Protein AF-0000000077126426 (afdb_homodimer)

Structure (mmCIF, N/CA/C/O backbone):
data_AF-0000000077126426-model_v1
#
loop_
_entity.id
_entity.type
_entity.pdbx_description
1 polymer 'TrkA domain protein'
#
loop_
_atom_site.group_PDB
_atom_site.id
_atom_site.type_symbol
_atom_site.label_atom_id
_atom_site.label_alt_id
_atom_site.label_comp_id
_atom_site.label_asym_id
_atom_site.label_entity_id
_atom_site.label_seq_id
_atom_site.pdbx_PDB_ins_code
_atom_site.Cartn_x
_atom_site.Cartn_y
_atom_site.Cartn_z
_atom_site.occupancy
_atom_site.B_iso_or_equiv
_atom_site.auth_seq_id
_atom_site.auth_comp_id
_atom_site.auth_asym_id
_atom_site.auth_atom_id
_atom_site.pdbx_PDB_model_num
ATOM 1 N N . MET A 1 1 ? 2.326 -25.578 0.998 1 84.5 1 MET A N 1
ATOM 2 C CA . MET A 1 1 ? 2.584 -24.641 -0.087 1 84.5 1 MET A CA 1
ATOM 3 C C . MET A 1 1 ? 3.943 -23.969 0.085 1 84.5 1 MET A C 1
ATOM 5 O O . MET A 1 1 ? 4.348 -23.641 1.206 1 84.5 1 MET A O 1
ATOM 9 N N . SER A 1 2 ? 4.797 -24.016 -1.06 1 94.88 2 SER A N 1
ATOM 10 C CA . SER A 1 2 ? 6.16 -23.5 -0.952 1 94.88 2 SER A CA 1
ATOM 11 C C . SER A 1 2 ? 6.367 -22.297 -1.854 1 94.88 2 SER A C 1
ATOM 13 O O . SER A 1 2 ? 5.816 -22.234 -2.955 1 94.88 2 SER A O 1
ATOM 15 N N . PHE A 1 3 ? 7.125 -21.344 -1.34 1 98.69 3 PHE A N 1
ATOM 16 C CA . PHE A 1 3 ? 7.461 -20.109 -2.053 1 98.69 3 PHE A CA 1
ATOM 17 C C . PHE A 1 3 ? 8.969 -19.984 -2.225 1 98.69 3 PHE A C 1
ATOM 19 O O . PHE A 1 3 ? 9.734 -20.359 -1.333 1 98.69 3 PHE A O 1
ATOM 26 N N . VAL A 1 4 ? 9.328 -19.469 -3.367 1 98.94 4 VAL A N 1
ATOM 27 C CA . VAL A 1 4 ? 10.727 -19.109 -3.576 1 98.94 4 VAL A CA 1
ATOM 28 C C . VAL A 1 4 ? 10.875 -17.594 -3.588 1 98.94 4 VAL A C 1
ATOM 30 O O . VAL A 1 4 ? 10.164 -16.906 -4.328 1 98.94 4 VAL A O 1
ATOM 33 N N . VAL A 1 5 ? 11.727 -17.094 -2.766 1 98.94 5 VAL A N 1
ATOM 34 C CA . VAL A 1 5 ? 12.016 -15.664 -2.703 1 98.94 5 VAL A CA 1
ATOM 35 C C . VAL A 1 5 ? 13.453 -15.406 -3.139 1 98.94 5 VAL A C 1
ATOM 37 O O . VAL A 1 5 ? 14.398 -15.812 -2.459 1 98.94 5 VAL A O 1
ATOM 40 N N . VAL A 1 6 ? 13.578 -14.758 -4.281 1 98.94 6 VAL A N 1
ATOM 41 C CA . VAL A 1 6 ? 14.891 -14.391 -4.789 1 98.94 6 VAL A CA 1
ATOM 42 C C . VAL A 1 6 ? 15.258 -12.992 -4.293 1 98.94 6 VAL A C 1
ATOM 44 O O . VAL A 1 6 ? 14.633 -12 -4.68 1 98.94 6 VAL A O 1
ATOM 47 N N . GLY A 1 7 ? 16.328 -12.938 -3.545 1 98.75 7 GLY A N 1
ATOM 48 C CA . GLY A 1 7 ? 16.734 -11.695 -2.926 1 98.75 7 GLY A CA 1
ATOM 49 C C . GLY A 1 7 ? 16.312 -11.578 -1.475 1 98.75 7 GLY A C 1
ATOM 50 O O . GLY A 1 7 ? 15.117 -11.531 -1.173 1 98.75 7 GLY A O 1
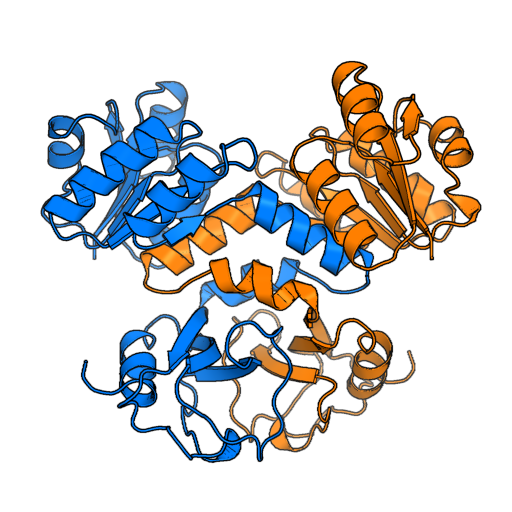ATOM 51 N N . TYR A 1 8 ? 17.312 -11.477 -0.627 1 98.44 8 TYR A N 1
ATOM 52 C CA . TYR A 1 8 ? 17.047 -11.359 0.803 1 98.44 8 TYR A CA 1
ATOM 53 C C . TYR A 1 8 ? 17.5 -10.008 1.332 1 98.44 8 TYR A C 1
ATOM 55 O O . TYR A 1 8 ? 18.172 -9.922 2.361 1 98.44 8 TYR A O 1
ATOM 63 N N . GLY A 1 9 ? 17.219 -9.039 0.481 1 96.38 9 GLY A N 1
ATOM 64 C CA . GLY A 1 9 ? 17.359 -7.668 0.949 1 96.38 9 GLY A CA 1
ATOM 65 C C . GLY A 1 9 ? 16.203 -7.223 1.836 1 96.38 9 GLY A C 1
ATOM 66 O O . GLY A 1 9 ? 15.508 -8.055 2.422 1 96.38 9 GLY A O 1
ATOM 67 N N . ARG A 1 10 ? 15.945 -5.984 1.993 1 94.38 10 ARG A N 1
ATOM 68 C CA . ARG A 1 10 ? 14.961 -5.418 2.912 1 94.38 10 ARG A CA 1
ATOM 69 C C . ARG A 1 10 ? 13.555 -5.891 2.564 1 94.38 10 ARG A C 1
ATOM 71 O O . ARG A 1 10 ? 12.828 -6.387 3.43 1 94.38 10 ARG A O 1
ATOM 78 N N . VAL A 1 11 ? 13.227 -5.812 1.287 1 95.5 11 VAL A N 1
ATOM 79 C CA . VAL A 1 11 ? 11.891 -6.207 0.853 1 95.5 11 VAL A CA 1
ATOM 80 C C . VAL A 1 11 ? 11.766 -7.73 0.889 1 95.5 11 VAL A C 1
ATOM 82 O O . VAL A 1 11 ? 10.789 -8.266 1.421 1 95.5 11 VAL A O 1
ATOM 85 N N . GLY A 1 12 ? 12.758 -8.438 0.339 1 97.75 12 GLY A N 1
ATOM 86 C CA . GLY A 1 12 ? 12.719 -9.891 0.297 1 97.75 12 GLY A CA 1
ATOM 87 C C . GLY A 1 12 ? 12.703 -10.523 1.674 1 97.75 12 GLY A C 1
ATOM 88 O O . GLY A 1 12 ? 11.945 -11.469 1.92 1 97.75 12 GLY A O 1
ATOM 89 N N . ALA A 1 13 ? 13.531 -10.016 2.568 1 97.31 13 ALA A N 1
ATOM 90 C CA . ALA A 1 13 ? 13.609 -10.562 3.92 1 97.31 13 ALA A CA 1
ATOM 91 C C . ALA A 1 13 ? 12.273 -10.422 4.648 1 97.31 13 ALA A C 1
ATOM 93 O O . ALA A 1 13 ? 11.789 -11.375 5.262 1 97.31 13 ALA A O 1
ATOM 94 N N . ARG A 1 14 ? 11.695 -9.297 4.578 1 94.62 14 ARG A N 1
ATOM 95 C CA . ARG A 1 14 ? 10.414 -9.07 5.246 1 94.62 14 ARG A CA 1
ATOM 96 C C . ARG A 1 14 ? 9.312 -9.898 4.605 1 94.62 14 ARG A C 1
ATOM 98 O O . ARG A 1 14 ? 8.469 -10.469 5.301 1 94.62 14 ARG A O 1
ATOM 105 N N . THR A 1 15 ? 9.305 -9.953 3.301 1 96.38 15 THR A N 1
ATOM 106 C CA . THR A 1 15 ? 8.328 -10.789 2.605 1 96.38 15 THR A CA 1
ATOM 107 C C . THR A 1 15 ? 8.422 -12.234 3.072 1 96.38 15 THR A C 1
ATOM 109 O O . THR A 1 15 ? 7.41 -12.852 3.41 1 96.38 15 THR A O 1
ATOM 112 N N . ALA A 1 16 ? 9.664 -12.75 3.105 1 97.94 16 ALA A N 1
ATOM 113 C CA . ALA A 1 16 ? 9.898 -14.125 3.551 1 97.94 16 ALA A CA 1
ATOM 114 C C . ALA A 1 16 ? 9.398 -14.328 4.977 1 97.94 16 ALA A C 1
ATOM 116 O O . ALA A 1 16 ? 8.734 -15.328 5.273 1 97.94 16 ALA A O 1
ATOM 117 N N . GLN A 1 17 ? 9.664 -13.383 5.793 1 95.38 17 GLN A N 1
ATOM 118 C CA . GLN A 1 17 ? 9.266 -13.477 7.191 1 95.38 17 GLN A CA 1
ATOM 119 C C . GLN A 1 17 ? 7.746 -13.508 7.336 1 95.38 17 GLN A C 1
ATOM 121 O O . GLN A 1 17 ? 7.207 -14.312 8.102 1 95.38 17 GLN A O 1
ATOM 126 N N . ILE A 1 18 ? 7.074 -12.648 6.625 1 92.69 18 ILE A N 1
ATOM 127 C CA . ILE A 1 18 ? 5.617 -12.594 6.695 1 92.69 18 ILE A CA 1
ATOM 128 C C . ILE A 1 18 ? 5.023 -13.914 6.23 1 92.69 18 ILE A C 1
ATOM 130 O O . ILE A 1 18 ? 4.133 -14.469 6.883 1 92.69 18 ILE A O 1
ATOM 134 N N . LEU A 1 19 ? 5.496 -14.438 5.145 1 94.88 19 LEU A N 1
ATOM 135 C CA . LEU A 1 19 ? 5.016 -15.703 4.617 1 94.88 19 LEU A CA 1
ATOM 136 C C . LEU A 1 19 ? 5.23 -16.828 5.621 1 94.88 19 LEU A C 1
ATOM 138 O O . LEU A 1 19 ? 4.324 -17.625 5.871 1 94.88 19 LEU A O 1
ATOM 142 N N . GLU A 1 20 ? 6.402 -16.828 6.199 1 95.75 20 GLU A N 1
ATOM 143 C CA . GLU A 1 20 ? 6.711 -17.859 7.176 1 95.75 20 GLU A CA 1
ATOM 144 C C . GLU A 1 20 ? 5.797 -17.766 8.391 1 95.75 20 GLU A C 1
ATOM 146 O O . GLU A 1 20 ? 5.293 -18.781 8.883 1 95.75 20 GLU A O 1
ATOM 151 N N . THR A 1 21 ? 5.648 -16.562 8.867 1 91.12 21 THR A N 1
ATOM 152 C CA . THR A 1 21 ? 4.77 -16.344 10.016 1 91.12 21 THR A CA 1
ATOM 153 C C . THR A 1 21 ? 3.357 -16.844 9.719 1 91.12 21 THR A C 1
ATOM 155 O O . THR A 1 21 ? 2.668 -17.328 10.617 1 91.12 21 THR A O 1
ATOM 158 N N . ASP A 1 22 ? 2.961 -16.781 8.453 1 88.81 22 ASP A N 1
ATOM 159 C CA . ASP A 1 22 ? 1.63 -17.219 8.039 1 88.81 22 ASP A CA 1
ATOM 160 C C . ASP A 1 22 ? 1.588 -18.719 7.805 1 88.81 22 ASP A C 1
ATOM 162 O O . ASP A 1 22 ? 0.559 -19.266 7.395 1 88.81 22 ASP A O 1
ATOM 166 N N . GLY A 1 23 ? 2.695 -19.391 7.938 1 92.69 23 GLY A N 1
ATOM 167 C CA . GLY A 1 23 ? 2.725 -20.844 7.918 1 92.69 23 GLY A CA 1
ATOM 168 C C . GLY A 1 23 ? 3.152 -21.406 6.578 1 92.69 23 GLY A C 1
ATOM 169 O O . GLY A 1 23 ? 3.012 -22.609 6.336 1 92.69 23 GLY A O 1
ATOM 170 N N . TYR A 1 24 ? 3.658 -20.531 5.734 1 95 24 TYR A N 1
ATOM 171 C CA . TYR A 1 24 ? 4.102 -21.031 4.434 1 95 24 TYR A CA 1
ATOM 172 C C . TYR A 1 24 ? 5.578 -21.391 4.465 1 95 24 TYR A C 1
ATOM 174 O O . TYR A 1 24 ? 6.359 -20.797 5.207 1 95 24 TYR A O 1
ATOM 182 N N . ASN A 1 25 ? 5.953 -22.375 3.652 1 97.5 25 ASN A N 1
ATOM 183 C CA . ASN A 1 25 ? 7.359 -22.703 3.469 1 97.5 25 ASN A CA 1
ATOM 184 C C . ASN A 1 25 ? 8.031 -21.766 2.463 1 97.5 25 ASN A C 1
ATOM 186 O O . ASN A 1 25 ? 7.492 -21.531 1.381 1 97.5 25 ASN A O 1
ATOM 190 N N . VAL A 1 26 ? 9.172 -21.266 2.883 1 98.62 26 VAL A N 1
ATOM 191 C CA . VAL A 1 26 ? 9.867 -20.312 2.025 1 98.62 26 VAL A CA 1
ATOM 192 C C . VAL A 1 26 ? 11.312 -20.766 1.818 1 98.62 26 VAL A C 1
ATOM 194 O O . VAL A 1 26 ? 12 -21.109 2.777 1 98.62 26 VAL A O 1
ATOM 197 N N . VAL A 1 27 ? 11.695 -20.797 0.616 1 98.88 27 VAL A N 1
ATOM 198 C CA . VAL A 1 27 ? 13.102 -20.969 0.271 1 98.88 27 VAL A CA 1
ATOM 199 C C . VAL A 1 27 ? 13.664 -19.656 -0.27 1 98.88 27 VAL A C 1
ATOM 201 O O . VAL A 1 27 ? 13.07 -19.031 -1.152 1 98.88 27 VAL A O 1
ATOM 204 N N . VAL A 1 28 ? 14.805 -19.281 0.267 1 98.88 28 VAL A N 1
ATOM 205 C CA . VAL A 1 28 ? 15.422 -18.016 -0.098 1 98.88 28 VAL A CA 1
ATOM 206 C C . VAL A 1 28 ? 16.625 -18.266 -1.011 1 98.88 28 VAL A C 1
ATOM 208 O O . VAL A 1 28 ? 17.406 -19.172 -0.775 1 98.88 28 VAL A O 1
ATOM 211 N N . VAL A 1 29 ? 16.719 -17.453 -2.062 1 98.94 29 VAL A N 1
ATOM 212 C CA . VAL A 1 29 ? 17.875 -17.469 -2.947 1 98.94 29 VAL A CA 1
ATOM 213 C C . VAL A 1 29 ? 18.609 -16.141 -2.865 1 98.94 29 VAL A C 1
ATOM 215 O O . VAL A 1 29 ? 18 -15.078 -2.98 1 98.94 29 VAL A O 1
ATOM 218 N N . ASP A 1 30 ? 19.859 -16.188 -2.631 1 98.88 30 ASP A N 1
ATOM 219 C CA . ASP A 1 30 ? 20.703 -15 -2.658 1 98.88 30 ASP A CA 1
ATOM 220 C C . ASP A 1 30 ? 22.156 -15.367 -2.963 1 98.88 30 ASP A C 1
ATOM 222 O O . ASP A 1 30 ? 22.547 -16.531 -2.818 1 98.88 30 ASP A O 1
ATOM 226 N N . ASN A 1 31 ? 22.922 -14.375 -3.475 1 98.81 31 ASN A N 1
ATOM 227 C CA . ASN A 1 31 ? 24.328 -14.664 -3.754 1 98.81 31 ASN A CA 1
ATOM 228 C C . ASN A 1 31 ? 25.25 -13.781 -2.92 1 98.81 31 ASN A C 1
ATOM 230 O O . ASN A 1 31 ? 26.469 -13.812 -3.096 1 98.81 31 ASN A O 1
ATOM 234 N N . ASP A 1 32 ? 24.703 -12.938 -2.059 1 98.69 32 ASP A N 1
ATOM 235 C CA . ASP A 1 32 ? 25.484 -12.125 -1.128 1 98.69 32 ASP A CA 1
ATOM 236 C C . ASP A 1 32 ? 25.734 -12.875 0.179 1 98.69 32 ASP A C 1
ATOM 238 O O . ASP A 1 32 ? 24.797 -13.211 0.896 1 98.69 32 ASP A O 1
ATOM 242 N N . PRO A 1 33 ? 27 -13.102 0.509 1 98.38 33 PRO A N 1
ATOM 243 C CA . PRO A 1 33 ? 27.312 -13.922 1.682 1 98.38 33 PRO A CA 1
ATOM 244 C C . PRO A 1 33 ? 26.688 -13.383 2.965 1 98.38 33 PRO A C 1
ATOM 246 O O . PRO A 1 33 ? 26.266 -14.156 3.824 1 98.38 33 PRO A O 1
ATOM 249 N N . ASP A 1 34 ? 26.625 -12.086 3.125 1 98.12 34 ASP A N 1
ATOM 250 C CA . ASP A 1 34 ? 26.047 -11.5 4.324 1 98.12 34 ASP A CA 1
ATOM 251 C C . ASP A 1 34 ? 24.547 -11.789 4.402 1 98.12 34 ASP A C 1
ATOM 253 O O . ASP A 1 34 ? 24.031 -12.148 5.461 1 98.12 34 ASP A O 1
ATOM 257 N N . LYS A 1 35 ? 23.859 -11.672 3.326 1 98.12 35 LYS A N 1
ATOM 258 C CA . LYS A 1 35 ? 22.422 -11.914 3.27 1 98.12 35 LYS A CA 1
ATOM 259 C C . LYS A 1 35 ? 22.109 -13.391 3.467 1 98.12 35 LYS A C 1
ATOM 261 O O . LYS A 1 35 ? 21.109 -13.742 4.109 1 98.12 35 LYS A O 1
ATOM 266 N N . ILE A 1 36 ? 22.938 -14.227 2.859 1 98.69 36 ILE A N 1
ATOM 267 C CA . ILE A 1 36 ? 22.797 -15.672 3.029 1 98.69 36 ILE A CA 1
ATOM 268 C C . ILE A 1 36 ? 22.906 -16.031 4.512 1 98.69 36 ILE A C 1
ATOM 270 O O . ILE A 1 36 ? 22.062 -16.75 5.039 1 98.69 36 ILE A O 1
ATOM 274 N N . THR A 1 37 ? 23.859 -15.469 5.191 1 98.5 37 THR A N 1
ATOM 275 C CA . THR A 1 37 ? 24.062 -15.719 6.617 1 98.5 37 THR A CA 1
ATOM 276 C C . THR A 1 37 ? 22.859 -15.234 7.422 1 98.5 37 THR A C 1
ATOM 278 O O . THR A 1 37 ? 22.375 -15.938 8.305 1 98.5 37 THR A O 1
ATOM 281 N N . HIS A 1 38 ? 22.406 -14.094 7.082 1 97.56 38 HIS A N 1
ATOM 282 C CA . HIS A 1 38 ? 21.25 -13.516 7.773 1 97.56 38 HIS A CA 1
ATOM 283 C C . HIS A 1 38 ? 20 -14.383 7.582 1 97.56 38 HIS A C 1
ATOM 285 O O . HIS A 1 38 ? 19.266 -14.641 8.539 1 97.56 38 HIS A O 1
ATOM 291 N N . ALA A 1 39 ? 19.766 -14.82 6.391 1 98.44 39 ALA A N 1
ATOM 292 C CA . ALA A 1 39 ? 18.609 -15.664 6.094 1 98.44 39 ALA A CA 1
ATOM 293 C C . ALA A 1 39 ? 18.703 -17 6.832 1 98.44 39 ALA A C 1
ATOM 295 O O . ALA A 1 39 ? 17.703 -17.469 7.387 1 98.44 39 ALA A O 1
ATOM 296 N N . ASP A 1 40 ? 19.906 -17.531 6.809 1 98.38 40 ASP A N 1
ATOM 297 C CA . ASP A 1 40 ? 20.141 -18.797 7.512 1 98.38 40 ASP A CA 1
ATOM 298 C C . ASP A 1 40 ? 19.875 -18.641 9.008 1 98.38 40 ASP A C 1
ATOM 300 O O . ASP A 1 40 ? 19.188 -19.484 9.609 1 98.38 40 ASP A O 1
ATOM 304 N N . ASN A 1 41 ? 20.344 -17.609 9.586 1 98.12 41 ASN A N 1
ATOM 305 C CA . ASN A 1 41 ? 20.156 -17.344 11.008 1 98.12 41 ASN A CA 1
ATOM 306 C C . ASN A 1 41 ? 18.688 -17.141 11.352 1 98.12 41 ASN A C 1
ATOM 308 O O . ASN A 1 41 ? 18.25 -17.422 12.477 1 98.12 41 ASN A O 1
ATOM 312 N N . ALA A 1 42 ? 17.969 -16.703 10.391 1 97.31 42 ALA A N 1
ATOM 313 C CA . ALA A 1 42 ? 16.547 -16.469 10.602 1 97.31 42 ALA A CA 1
ATOM 314 C C . ALA A 1 42 ? 15.75 -17.766 10.445 1 97.31 42 ALA A C 1
ATOM 316 O O . ALA A 1 42 ? 14.531 -17.781 10.648 1 97.31 42 ALA A O 1
ATOM 317 N N . GLY A 1 43 ? 16.406 -18.828 9.969 1 97.88 43 GLY A N 1
ATOM 318 C CA . GLY A 1 43 ? 15.789 -20.141 9.945 1 97.88 43 GLY A CA 1
ATOM 319 C C . GLY A 1 43 ? 15.273 -20.531 8.57 1 97.88 43 GLY A C 1
ATOM 320 O O . GLY A 1 43 ? 14.562 -21.531 8.43 1 97.88 43 GLY A O 1
ATOM 321 N N . PHE A 1 44 ? 15.641 -19.781 7.613 1 98.5 44 PHE A N 1
ATOM 322 C CA . PHE A 1 44 ? 15.156 -20.078 6.273 1 98.5 44 PHE A CA 1
ATOM 323 C C . PHE A 1 44 ? 16.062 -21.109 5.594 1 98.5 44 PHE A C 1
ATOM 325 O O . PHE A 1 44 ? 17.266 -21.156 5.863 1 98.5 44 PHE A O 1
ATOM 332 N N . ASP A 1 45 ? 15.445 -21.938 4.766 1 98.38 45 ASP A N 1
ATOM 333 C CA . ASP A 1 45 ? 16.234 -22.656 3.777 1 98.38 45 ASP A CA 1
ATOM 334 C C . ASP A 1 45 ? 16.828 -21.688 2.744 1 98.38 45 ASP A C 1
ATOM 336 O O . ASP A 1 45 ? 16.094 -20.922 2.113 1 98.38 45 ASP A O 1
ATOM 340 N N . VAL A 1 46 ? 18.156 -21.797 2.605 1 98.75 46 VAL A N 1
ATOM 341 C CA . VAL A 1 46 ? 18.812 -20.828 1.729 1 98.75 46 VAL A CA 1
ATOM 342 C C . VAL A 1 46 ? 19.578 -21.562 0.64 1 98.75 46 VAL A C 1
ATOM 344 O O . VAL A 1 46 ? 20.312 -22.516 0.926 1 98.75 46 VAL A O 1
ATOM 347 N N . ILE A 1 47 ? 19.344 -21.172 -0.565 1 98.88 47 ILE A N 1
ATOM 348 C CA . ILE A 1 47 ? 20.156 -21.609 -1.697 1 98.88 47 ILE A CA 1
ATOM 349 C C . ILE A 1 47 ? 21.062 -20.469 -2.166 1 98.88 47 ILE A C 1
ATOM 351 O O . ILE A 1 47 ? 20.578 -19.406 -2.543 1 98.88 47 ILE A O 1
ATOM 355 N N . GLU A 1 48 ? 22.344 -20.75 -2.102 1 98.81 48 GLU A N 1
ATOM 356 C CA . GLU A 1 48 ? 23.312 -19.766 -2.555 1 98.81 48 GLU A CA 1
ATOM 357 C C . GLU A 1 48 ? 23.453 -19.766 -4.074 1 98.81 48 GLU A C 1
ATOM 359 O O . GLU A 1 48 ? 23.719 -20.812 -4.672 1 98.81 48 GLU A O 1
ATOM 364 N N . GLY A 1 49 ? 23.234 -18.594 -4.652 1 98.81 49 GLY A N 1
ATOM 365 C CA . GLY A 1 49 ? 23.422 -18.5 -6.094 1 98.81 49 GLY A CA 1
ATOM 366 C C . GLY A 1 49 ? 22.703 -17.312 -6.707 1 98.81 49 GLY A C 1
ATOM 367 O O . GLY A 1 49 ? 22.047 -16.547 -6.004 1 98.81 49 GLY A O 1
ATOM 368 N N . ASP A 1 50 ? 22.969 -17.156 -7.957 1 98.62 50 ASP A N 1
ATOM 369 C CA . ASP A 1 50 ? 22.328 -16.109 -8.758 1 98.62 50 ASP A CA 1
ATOM 370 C C . ASP A 1 50 ? 20.906 -16.516 -9.148 1 98.62 50 ASP A C 1
ATOM 372 O O . ASP A 1 50 ? 20.703 -17.516 -9.828 1 98.62 50 ASP A O 1
ATOM 376 N N . GLY A 1 51 ? 19.969 -15.727 -8.742 1 98.44 51 GLY A N 1
ATOM 377 C CA . GLY A 1 51 ? 18.562 -16.031 -8.969 1 98.44 51 GLY A CA 1
ATOM 378 C C . GLY A 1 51 ? 18.172 -15.992 -10.438 1 98.44 51 GLY A C 1
ATOM 379 O O . GLY A 1 51 ? 17.094 -16.469 -10.812 1 98.44 51 GLY A O 1
ATOM 380 N N . SER A 1 52 ? 19.031 -15.453 -11.266 1 98.56 52 SER A N 1
ATOM 381 C CA . SER A 1 52 ? 18.75 -15.453 -12.703 1 98.56 52 SER A CA 1
ATOM 382 C C . SER A 1 52 ? 19.156 -16.781 -13.336 1 98.56 52 SER A C 1
ATOM 384 O O . SER A 1 52 ? 18.859 -17.031 -14.508 1 98.56 52 SER A O 1
ATOM 386 N N . ASN A 1 53 ? 19.812 -17.641 -12.609 1 98.62 53 ASN A N 1
ATOM 387 C CA . ASN A 1 53 ? 20.266 -18.953 -13.078 1 98.62 53 ASN A CA 1
ATOM 388 C C . ASN A 1 53 ? 19.219 -20.031 -12.82 1 98.62 53 ASN A C 1
ATOM 390 O O . ASN A 1 53 ? 18.906 -20.344 -11.672 1 98.62 53 ASN A O 1
ATOM 394 N N . ALA A 1 54 ? 18.797 -20.641 -13.898 1 98.38 54 ALA A N 1
ATOM 395 C CA . ALA A 1 54 ? 17.734 -21.625 -13.82 1 98.38 54 ALA A CA 1
ATOM 396 C C . ALA A 1 54 ? 18.141 -22.797 -12.93 1 98.38 54 ALA A C 1
ATOM 398 O O . ALA A 1 54 ? 17.297 -23.359 -12.211 1 98.38 54 ALA A O 1
ATOM 399 N N . SER A 1 55 ? 19.375 -23.172 -12.992 1 98.62 55 SER A N 1
ATOM 400 C CA . SER A 1 55 ? 19.828 -24.297 -12.195 1 98.62 55 SER A CA 1
ATOM 401 C C . SER A 1 55 ? 19.75 -23.984 -10.703 1 98.62 55 SER A C 1
ATOM 403 O O . SER A 1 55 ? 19.484 -24.875 -9.891 1 98.62 55 SER A O 1
ATOM 405 N N . VAL A 1 56 ? 20 -22.75 -10.367 1 98.88 56 VAL A N 1
ATOM 406 C CA . VAL A 1 56 ? 19.906 -22.312 -8.977 1 98.88 56 VAL A CA 1
ATOM 407 C C . VAL A 1 56 ? 18.453 -22.375 -8.516 1 98.88 56 VAL A C 1
ATOM 409 O O . VAL A 1 56 ? 18.172 -22.844 -7.414 1 98.88 56 VAL A O 1
ATOM 412 N N . LEU A 1 57 ? 17.547 -21.938 -9.312 1 98.88 57 LEU A N 1
ATOM 413 C CA . LEU A 1 57 ? 16.125 -21.938 -8.977 1 98.88 57 LEU A CA 1
ATOM 414 C C . LEU A 1 57 ? 15.602 -23.375 -8.867 1 98.88 57 LEU A C 1
ATOM 416 O O . LEU A 1 57 ? 14.719 -23.656 -8.055 1 98.88 57 LEU A O 1
ATOM 420 N N . LYS A 1 58 ? 16.172 -24.25 -9.688 1 98.75 58 LYS A N 1
ATOM 421 C CA . LYS A 1 58 ? 15.805 -25.656 -9.562 1 98.75 58 LYS A CA 1
ATOM 422 C C . LYS A 1 58 ? 16.234 -26.219 -8.203 1 98.75 58 LYS A C 1
ATOM 424 O O . LYS A 1 58 ? 15.469 -26.922 -7.555 1 98.75 58 LYS A O 1
ATOM 429 N N . GLN A 1 59 ? 17.406 -25.875 -7.828 1 98.62 59 GLN A N 1
ATOM 430 C CA . GLN A 1 59 ? 17.875 -26.281 -6.508 1 98.62 59 GLN A CA 1
ATOM 431 C C . GLN A 1 59 ? 16.984 -25.719 -5.406 1 98.62 59 GLN A C 1
ATOM 433 O O . GLN A 1 59 ? 16.812 -26.328 -4.352 1 98.62 59 GLN A O 1
ATOM 438 N N . ALA A 1 60 ? 16.391 -24.625 -5.664 1 98.69 60 ALA A N 1
ATOM 439 C CA . ALA A 1 60 ? 15.555 -23.953 -4.68 1 98.69 60 ALA A CA 1
ATOM 440 C C . ALA A 1 60 ? 14.156 -24.547 -4.637 1 98.69 60 ALA A C 1
ATOM 442 O O . ALA A 1 60 ? 13.32 -24.141 -3.826 1 98.69 60 ALA A O 1
ATOM 443 N N . GLY A 1 61 ? 13.891 -25.469 -5.5 1 98.38 61 GLY A N 1
ATOM 444 C CA . GLY A 1 61 ? 12.617 -26.172 -5.461 1 98.38 61 GLY A CA 1
ATOM 445 C C . GLY A 1 61 ? 11.539 -25.5 -6.277 1 98.38 61 GLY A C 1
ATOM 446 O O . GLY A 1 61 ? 10.359 -25.531 -5.91 1 98.38 61 GLY A O 1
ATOM 447 N N . ILE A 1 62 ? 11.938 -24.844 -7.379 1 98.38 62 ILE A N 1
ATOM 448 C CA . ILE A 1 62 ? 11 -24.078 -8.195 1 98.38 62 ILE A CA 1
ATOM 449 C C . ILE A 1 62 ? 9.961 -25.031 -8.797 1 98.38 62 ILE A C 1
ATOM 451 O O . ILE A 1 62 ? 8.828 -24.609 -9.062 1 98.38 62 ILE A O 1
ATOM 455 N N . ASP A 1 63 ? 10.219 -26.297 -8.938 1 97.75 63 ASP A N 1
ATOM 456 C CA . ASP A 1 63 ? 9.312 -27.266 -9.539 1 97.75 63 ASP A CA 1
ATOM 457 C C . ASP A 1 63 ? 8.102 -27.516 -8.648 1 97.75 63 ASP A C 1
ATOM 459 O O . ASP A 1 63 ? 7.035 -27.891 -9.133 1 97.75 63 ASP A O 1
ATOM 463 N N . GLU A 1 64 ? 8.227 -27.312 -7.414 1 97.19 64 GLU A N 1
ATOM 464 C CA . GLU A 1 64 ? 7.164 -27.625 -6.461 1 97.19 64 GLU A CA 1
ATOM 465 C C . GLU A 1 64 ? 6.59 -26.344 -5.855 1 97.19 64 GLU A C 1
ATOM 467 O O . GLU A 1 64 ? 5.59 -26.375 -5.137 1 97.19 64 GLU A O 1
ATOM 472 N N . ALA A 1 65 ? 7.219 -25.25 -6.156 1 98.19 65 ALA A N 1
ATOM 473 C CA . ALA A 1 65 ? 6.789 -23.984 -5.574 1 98.19 65 ALA A CA 1
ATOM 474 C C . ALA A 1 65 ? 5.504 -23.484 -6.23 1 98.19 65 ALA A C 1
ATOM 476 O O . ALA A 1 65 ? 5.305 -23.672 -7.434 1 98.19 65 ALA A O 1
ATOM 477 N N . VAL A 1 66 ? 4.672 -22.828 -5.453 1 97.69 66 VAL A N 1
ATOM 478 C CA . VAL A 1 66 ? 3.422 -22.297 -5.98 1 97.69 66 VAL A CA 1
ATOM 479 C C . VAL A 1 66 ? 3.648 -20.891 -6.535 1 97.69 66 VAL A C 1
ATOM 481 O O . VAL A 1 66 ? 2.924 -20.453 -7.426 1 97.69 66 VAL A O 1
ATOM 484 N N . ALA A 1 67 ? 4.637 -20.219 -5.996 1 98.56 67 ALA A N 1
ATOM 485 C CA . ALA A 1 67 ? 4.91 -18.844 -6.434 1 98.56 67 ALA A CA 1
ATOM 486 C C . ALA A 1 67 ? 6.383 -18.484 -6.234 1 98.56 67 ALA A C 1
ATOM 488 O O . ALA A 1 67 ? 7.062 -19.094 -5.398 1 98.56 67 ALA A O 1
ATOM 489 N N . LEU A 1 68 ? 6.84 -17.547 -7.023 1 98.88 68 LEU A N 1
ATOM 490 C CA . LEU A 1 68 ? 8.203 -17.031 -6.961 1 98.88 68 LEU A CA 1
ATOM 491 C C . LEU A 1 68 ? 8.211 -15.508 -6.977 1 98.88 68 LEU A C 1
ATOM 493 O O . LEU A 1 68 ? 7.523 -14.891 -7.793 1 98.88 68 LEU A O 1
ATOM 497 N N . GLY A 1 69 ? 8.953 -14.977 -6.023 1 98.81 69 GLY A N 1
ATOM 498 C CA . GLY A 1 69 ? 9.18 -13.539 -5.996 1 98.81 69 GLY A CA 1
ATOM 499 C C . GLY A 1 69 ? 10.609 -13.156 -6.316 1 98.81 69 GLY A C 1
ATOM 500 O O . GLY A 1 69 ? 11.539 -13.602 -5.648 1 98.81 69 GLY A O 1
ATOM 501 N N . GLY A 1 70 ? 10.766 -12.422 -7.395 1 98.81 70 GLY A N 1
ATOM 502 C CA . GLY A 1 70 ? 12.023 -11.734 -7.629 1 98.81 70 GLY A CA 1
ATOM 503 C C . GLY A 1 70 ? 12.102 -10.375 -6.953 1 98.81 70 GLY A C 1
ATOM 504 O O . GLY A 1 70 ? 11.562 -9.391 -7.461 1 98.81 70 GLY A O 1
ATOM 505 N N . LEU A 1 71 ? 12.859 -10.344 -5.879 1 98.56 71 LEU A N 1
ATOM 506 C CA . LEU A 1 71 ? 12.719 -9.188 -5 1 98.56 71 LEU A CA 1
ATOM 507 C C . LEU A 1 71 ? 14.078 -8.555 -4.719 1 98.56 71 LEU A C 1
ATOM 509 O O . LEU A 1 71 ? 14.273 -7.926 -3.678 1 98.56 71 LEU A O 1
ATOM 513 N N . THR A 1 72 ? 15.07 -8.773 -5.641 1 97.69 72 THR A N 1
ATOM 514 C CA . THR A 1 72 ? 16.359 -8.102 -5.508 1 97.69 72 THR A CA 1
ATOM 515 C C . THR A 1 72 ? 16.25 -6.645 -5.961 1 97.69 72 THR A C 1
ATOM 517 O O . THR A 1 72 ? 15.172 -6.176 -6.32 1 97.69 72 THR A O 1
ATOM 520 N N . ASP A 1 73 ? 17.422 -5.926 -5.891 1 94.31 73 ASP A N 1
ATOM 521 C CA . ASP A 1 73 ? 17.438 -4.543 -6.355 1 94.31 73 ASP A CA 1
ATOM 522 C C . ASP A 1 73 ? 17.797 -4.473 -7.84 1 94.31 73 ASP A C 1
ATOM 524 O O . ASP A 1 73 ? 17.906 -3.381 -8.406 1 94.31 73 ASP A O 1
ATOM 528 N N . ASP A 1 74 ? 17.875 -5.594 -8.508 1 95 74 ASP A N 1
ATOM 529 C CA . ASP A 1 74 ? 18.188 -5.66 -9.938 1 95 74 ASP A CA 1
ATOM 530 C C . ASP A 1 74 ? 17 -6.219 -10.727 1 95 74 ASP A C 1
ATOM 532 O O . ASP A 1 74 ? 16.781 -7.43 -10.742 1 95 74 ASP A O 1
ATOM 536 N N . PRO A 1 75 ? 16.312 -5.301 -11.453 1 95.12 75 PRO A N 1
ATOM 537 C CA . PRO A 1 75 ? 15.117 -5.754 -12.164 1 95.12 75 PRO A CA 1
ATOM 538 C C . PRO A 1 75 ? 15.422 -6.809 -13.227 1 95.12 75 PRO A C 1
ATOM 540 O O . PRO A 1 75 ? 14.555 -7.625 -13.562 1 95.12 75 PRO A O 1
ATOM 543 N N . THR A 1 76 ? 16.656 -6.82 -13.711 1 94.56 76 THR A N 1
ATOM 544 C CA . THR A 1 76 ? 17.031 -7.816 -14.711 1 94.56 76 THR A CA 1
ATOM 545 C C . THR A 1 76 ? 17.062 -9.211 -14.102 1 94.56 76 THR A C 1
ATOM 547 O O . THR A 1 76 ? 16.562 -10.164 -14.688 1 94.56 76 THR A O 1
ATOM 550 N N . VAL A 1 77 ? 17.625 -9.32 -12.93 1 97.62 77 VAL A N 1
ATOM 551 C CA . VAL A 1 77 ? 17.656 -10.586 -12.203 1 97.62 77 VAL A CA 1
ATOM 552 C C . VAL A 1 77 ? 16.234 -11 -11.828 1 97.62 77 VAL A C 1
ATOM 554 O O . VAL A 1 77 ? 15.852 -12.156 -12 1 97.62 77 VAL A O 1
ATOM 557 N N . ASN A 1 78 ? 15.477 -10.07 -11.344 1 98 78 ASN A N 1
ATOM 558 C CA . ASN A 1 78 ? 14.102 -10.344 -10.961 1 98 78 ASN A CA 1
ATOM 559 C C . ASN A 1 78 ? 13.289 -10.891 -12.125 1 98 78 ASN A C 1
ATOM 561 O O . ASN A 1 78 ? 12.562 -11.883 -11.977 1 98 78 ASN A O 1
ATOM 565 N N . PHE A 1 79 ? 13.461 -10.203 -13.242 1 97.56 79 PHE A N 1
ATOM 566 C CA . PHE A 1 79 ? 12.703 -10.602 -14.422 1 97.56 79 PHE A CA 1
ATOM 567 C C . PHE A 1 79 ? 13.117 -11.992 -14.891 1 97.56 79 PHE A C 1
ATOM 569 O O . PHE A 1 79 ? 12.258 -12.836 -15.172 1 97.56 79 PHE A O 1
ATOM 576 N N . ALA A 1 80 ? 14.352 -12.227 -14.945 1 98.06 80 ALA A N 1
ATOM 577 C CA . ALA A 1 80 ? 14.844 -13.539 -15.352 1 98.06 80 ALA A CA 1
ATOM 578 C C . ALA A 1 80 ? 14.32 -14.633 -14.422 1 98.06 80 ALA A C 1
ATOM 580 O O . ALA A 1 80 ? 13.891 -15.695 -14.883 1 98.06 80 ALA A O 1
ATOM 581 N N . ALA A 1 81 ? 14.375 -14.414 -13.156 1 98.81 81 ALA A N 1
ATOM 582 C CA . ALA A 1 81 ? 13.852 -15.367 -12.188 1 98.81 81 ALA A CA 1
ATOM 583 C C . ALA A 1 81 ? 12.367 -15.633 -12.422 1 98.81 81 ALA A C 1
ATOM 585 O O . ALA A 1 81 ? 11.922 -16.781 -12.391 1 98.81 81 ALA A O 1
ATOM 586 N N . CYS A 1 82 ? 11.656 -14.586 -12.625 1 98.56 82 CYS A N 1
ATOM 587 C CA . CYS A 1 82 ? 10.219 -14.695 -12.828 1 98.56 82 CYS A CA 1
ATOM 588 C C . CYS A 1 82 ? 9.906 -15.5 -14.086 1 98.56 82 CYS A C 1
ATOM 590 O O . CYS A 1 82 ? 8.992 -16.328 -14.086 1 98.56 82 CYS A O 1
ATOM 592 N N . LEU A 1 83 ? 10.648 -15.242 -15.164 1 97.88 83 LEU A N 1
ATOM 593 C CA . LEU A 1 83 ? 10.438 -16 -16.391 1 97.88 83 LEU A CA 1
ATOM 594 C C . LEU A 1 83 ? 10.648 -17.484 -16.141 1 97.88 83 LEU A C 1
ATOM 596 O O . LEU A 1 83 ? 9.859 -18.312 -16.609 1 97.88 83 LEU A O 1
ATOM 600 N N . THR A 1 84 ? 11.695 -17.812 -15.453 1 98.5 84 THR A N 1
ATOM 601 C CA . THR A 1 84 ? 11.961 -19.203 -15.117 1 98.5 84 THR A CA 1
ATOM 602 C C . THR A 1 84 ? 10.828 -19.766 -14.258 1 98.5 84 THR A C 1
ATOM 604 O O . THR A 1 84 ? 10.359 -20.875 -14.508 1 98.5 84 THR A O 1
ATOM 607 N N . GLY A 1 85 ? 10.422 -19.031 -13.234 1 98.5 85 GLY A N 1
ATOM 608 C CA . GLY A 1 85 ? 9.305 -19.469 -12.414 1 98.5 85 GLY A CA 1
ATOM 609 C C . GLY A 1 85 ? 8.047 -19.75 -13.211 1 98.5 85 GLY A C 1
ATOM 610 O O . GLY A 1 85 ? 7.375 -20.75 -12.984 1 98.5 85 GLY A O 1
ATOM 611 N N . LYS A 1 86 ? 7.773 -18.828 -14.094 1 97.56 86 LYS A N 1
ATOM 612 C CA . LYS A 1 86 ? 6.594 -18.969 -14.945 1 97.56 86 LYS A CA 1
ATOM 613 C C . LYS A 1 86 ? 6.664 -20.266 -15.758 1 97.56 86 LYS A C 1
ATOM 615 O O . LYS A 1 86 ? 5.668 -20.984 -15.883 1 97.56 86 LYS A O 1
ATOM 620 N N . GLN A 1 87 ? 7.766 -20.547 -16.281 1 97.62 87 GLN A N 1
ATOM 621 C CA . GLN A 1 87 ? 7.973 -21.766 -17.078 1 97.62 87 GLN A CA 1
ATOM 622 C C . GLN A 1 87 ? 7.715 -23 -16.234 1 97.62 87 GLN A C 1
ATOM 624 O O . GLN A 1 87 ? 7.359 -24.062 -16.766 1 97.62 87 GLN A O 1
ATOM 629 N N . HIS A 1 88 ? 7.848 -22.875 -15 1 98 88 HIS A N 1
ATOM 630 C CA . HIS A 1 88 ? 7.668 -24.031 -14.109 1 98 88 HIS A CA 1
ATOM 631 C C . HIS A 1 88 ? 6.305 -23.984 -13.422 1 98 88 HIS A C 1
ATOM 633 O O . HIS A 1 88 ? 6.07 -24.703 -12.453 1 98 88 HIS A O 1
ATOM 639 N N . GLY A 1 89 ? 5.473 -23.062 -13.82 1 97.19 89 GLY A N 1
ATOM 640 C CA . GLY A 1 89 ? 4.082 -23.062 -13.398 1 97.19 89 GLY A CA 1
ATOM 641 C C . GLY A 1 89 ? 3.842 -22.219 -12.156 1 97.19 89 GLY A C 1
ATOM 642 O O . GLY A 1 89 ? 2.75 -22.25 -11.586 1 97.19 89 GLY A O 1
ATOM 643 N N . CYS A 1 90 ? 4.812 -21.438 -11.742 1 98 90 CYS A N 1
ATOM 644 C CA . CYS A 1 90 ? 4.672 -20.594 -10.555 1 98 90 CYS A CA 1
ATOM 645 C C . CYS A 1 90 ? 3.92 -19.312 -10.891 1 98 90 CYS A C 1
ATOM 647 O O . CYS A 1 90 ? 4.023 -18.797 -12.008 1 98 90 CYS A O 1
ATOM 649 N N . ARG A 1 91 ? 3.113 -18.828 -9.945 1 97.06 91 ARG A N 1
ATOM 650 C CA . ARG A 1 91 ? 2.814 -17.406 -9.961 1 97.06 91 ARG A CA 1
ATOM 651 C C . ARG A 1 91 ? 4.074 -16.578 -9.719 1 97.06 91 ARG A C 1
ATOM 653 O O . ARG A 1 91 ? 4.883 -16.906 -8.852 1 97.06 91 ARG A O 1
ATOM 660 N N . VAL A 1 92 ? 4.227 -15.484 -10.492 1 98.44 92 VAL A N 1
ATOM 661 C CA . VAL A 1 92 ? 5.508 -14.789 -10.398 1 98.44 92 VAL A CA 1
ATOM 662 C C . VAL A 1 92 ? 5.266 -13.297 -10.148 1 98.44 92 VAL A C 1
ATOM 664 O O . VAL A 1 92 ? 4.402 -12.688 -10.781 1 98.44 92 VAL A O 1
ATOM 667 N N . VAL A 1 93 ? 5.992 -12.75 -9.172 1 97.88 93 VAL A N 1
ATOM 668 C CA . VAL A 1 93 ? 5.93 -11.352 -8.75 1 97.88 93 VAL A CA 1
ATOM 669 C C . VAL A 1 93 ? 7.332 -10.758 -8.727 1 97.88 93 VAL A C 1
ATOM 671 O O . VAL A 1 93 ? 8.273 -11.375 -8.219 1 97.88 93 VAL A O 1
ATOM 674 N N . MET A 1 94 ? 7.473 -9.586 -9.258 1 97.25 94 MET A N 1
ATOM 675 C CA . MET A 1 94 ? 8.82 -9.023 -9.227 1 97.25 94 MET A CA 1
ATOM 676 C C . MET A 1 94 ? 8.805 -7.602 -8.672 1 97.25 94 MET A C 1
ATOM 678 O O . MET A 1 94 ? 7.824 -6.871 -8.852 1 97.25 94 MET A O 1
ATOM 682 N N . ARG A 1 95 ? 9.883 -7.27 -8.07 1 96.44 95 ARG A N 1
ATOM 683 C CA . ARG A 1 95 ? 10.141 -5.914 -7.602 1 96.44 95 ARG A CA 1
ATOM 684 C C . ARG A 1 95 ? 10.766 -5.062 -8.703 1 96.44 95 ARG A C 1
ATOM 686 O O . ARG A 1 95 ? 11.609 -5.539 -9.461 1 96.44 95 ARG A O 1
ATOM 693 N N . ILE A 1 96 ? 10.25 -3.895 -8.836 1 94.44 96 ILE A N 1
ATOM 694 C CA . ILE A 1 96 ? 10.883 -2.906 -9.703 1 94.44 96 ILE A CA 1
ATOM 695 C C . ILE A 1 96 ? 11.18 -1.636 -8.906 1 94.44 96 ILE A C 1
ATOM 697 O O . ILE A 1 96 ? 10.938 -1.581 -7.699 1 94.44 96 ILE A O 1
ATOM 701 N N . SER A 1 97 ? 11.852 -0.748 -9.531 1 86.25 97 SER A N 1
ATOM 702 C CA . SER A 1 97 ? 12.086 0.562 -8.93 1 86.25 97 SER A CA 1
ATOM 703 C C . SER A 1 97 ? 11.641 1.685 -9.867 1 86.25 97 SER A C 1
ATOM 705 O O . SER A 1 97 ? 11.477 1.473 -11.07 1 86.25 97 SER A O 1
ATOM 707 N N . GLU A 1 98 ? 11.375 2.766 -9.273 1 74.5 98 GLU A N 1
ATOM 708 C CA . GLU A 1 98 ? 10.867 3.93 -9.992 1 74.5 98 GLU A CA 1
ATOM 709 C C . GLU A 1 98 ? 11.82 4.344 -11.109 1 74.5 98 GLU A C 1
ATOM 711 O O . GLU A 1 98 ? 11.414 5.012 -12.062 1 74.5 98 GLU A O 1
ATOM 716 N N . ASP A 1 99 ? 12.992 3.936 -11.109 1 78 99 ASP A N 1
ATOM 717 C CA . ASP A 1 99 ? 13.992 4.418 -12.055 1 78 99 ASP A CA 1
ATOM 718 C C . ASP A 1 99 ? 13.945 3.627 -13.359 1 78 99 ASP A C 1
ATOM 720 O O . ASP A 1 99 ? 14.617 3.984 -14.328 1 78 99 ASP A O 1
ATOM 724 N N . ILE A 1 100 ? 13.023 2.764 -13.406 1 77.12 100 ILE A N 1
ATOM 725 C CA . ILE A 1 100 ? 13.008 1.93 -14.602 1 77.12 100 ILE A CA 1
ATOM 726 C C . ILE A 1 100 ? 12.328 2.678 -15.75 1 77.12 100 ILE A C 1
ATOM 728 O O . ILE A 1 100 ? 11.359 3.408 -15.531 1 77.12 100 ILE A O 1
ATOM 732 N N . ASN A 1 101 ? 12.883 2.537 -16.844 1 79.69 101 ASN A N 1
ATOM 733 C CA . ASN A 1 101 ? 12.281 3.09 -18.047 1 79.69 101 ASN A CA 1
ATOM 734 C C . ASN A 1 101 ? 10.852 2.602 -18.234 1 79.69 101 ASN A C 1
ATOM 736 O O . ASN A 1 101 ? 10.555 1.425 -18.016 1 79.69 101 ASN A O 1
ATOM 740 N N . SER A 1 102 ? 10.047 3.525 -18.703 1 80.44 102 SER A N 1
ATOM 741 C CA . SER A 1 102 ? 8.617 3.242 -18.844 1 80.44 102 SER A CA 1
ATOM 742 C C . SER A 1 102 ? 8.375 2.059 -19.781 1 80.44 102 SER A C 1
ATOM 744 O O . SER A 1 102 ? 7.512 1.221 -19.5 1 80.44 102 SER A O 1
ATOM 746 N N . ASN A 1 103 ? 9.125 1.947 -20.828 1 81.88 103 ASN A N 1
ATOM 747 C CA . ASN A 1 103 ? 8.953 0.859 -21.797 1 81.88 103 ASN A CA 1
ATOM 748 C C . ASN A 1 103 ? 9.305 -0.49 -21.172 1 81.88 103 ASN A C 1
ATOM 750 O O . ASN A 1 103 ? 8.617 -1.484 -21.406 1 81.88 103 ASN A O 1
ATOM 754 N N . VAL A 1 104 ? 10.328 -0.497 -20.453 1 83.19 104 VAL A N 1
ATOM 755 C CA . VAL A 1 104 ? 10.781 -1.719 -19.797 1 83.19 104 VAL A CA 1
ATOM 756 C C . VAL A 1 104 ? 9.789 -2.119 -18.703 1 83.19 104 VAL A C 1
ATOM 758 O O . VAL A 1 104 ? 9.469 -3.301 -18.547 1 83.19 104 VAL A O 1
ATOM 761 N N . TYR A 1 105 ? 9.203 -1.134 -18.156 1 82.94 105 TYR A N 1
ATOM 762 C CA . TYR A 1 105 ? 8.188 -1.37 -17.125 1 82.94 105 TYR A CA 1
ATOM 763 C C . TYR A 1 105 ? 6.98 -2.086 -17.719 1 82.94 105 TYR A C 1
ATOM 765 O O . TYR A 1 105 ? 6.504 -3.078 -17.172 1 82.94 105 TYR A O 1
ATOM 773 N N . GLU A 1 106 ? 6.535 -1.582 -18.797 1 82.06 106 GLU A N 1
ATOM 774 C CA . GLU A 1 106 ? 5.355 -2.146 -19.438 1 82.06 106 GLU A CA 1
ATOM 775 C C . GLU A 1 106 ? 5.594 -3.6 -19.844 1 82.06 106 GLU A C 1
ATOM 777 O O . GLU A 1 106 ? 4.699 -4.438 -19.734 1 82.06 106 GLU A O 1
ATOM 782 N N . GLN A 1 107 ? 6.773 -3.846 -20.328 1 83.81 107 GLN A N 1
ATOM 783 C CA . GLN A 1 107 ? 7.125 -5.211 -20.688 1 83.81 107 GLN A CA 1
ATOM 784 C C . GLN A 1 107 ? 7.098 -6.133 -19.469 1 83.81 107 GLN A C 1
ATOM 786 O O . GLN A 1 107 ? 6.504 -7.211 -19.516 1 83.81 107 GLN A O 1
ATOM 791 N N . TYR A 1 108 ? 7.684 -5.688 -18.453 1 86.69 108 TYR A N 1
ATOM 792 C CA . TYR A 1 108 ? 7.711 -6.488 -17.234 1 86.69 108 TYR A CA 1
ATOM 793 C C . TYR A 1 108 ? 6.301 -6.762 -16.719 1 86.69 108 TYR A C 1
ATOM 795 O O . TYR A 1 108 ? 5.961 -7.902 -16.391 1 86.69 108 TYR A O 1
ATOM 803 N N . GLU A 1 109 ? 5.555 -5.734 -16.734 1 82.81 109 GLU A N 1
ATOM 804 C CA . GLU A 1 109 ? 4.191 -5.84 -16.219 1 82.81 109 GLU A CA 1
ATOM 805 C C . GLU A 1 109 ? 3.369 -6.832 -17.031 1 82.81 109 GLU A C 1
ATOM 807 O O . GLU A 1 109 ? 2.508 -7.523 -16.484 1 82.81 109 GLU A O 1
ATOM 812 N N . SER A 1 110 ? 3.666 -6.891 -18.25 1 86.81 110 SER A N 1
ATOM 813 C CA . SER A 1 110 ? 2.914 -7.773 -19.141 1 86.81 110 SER A CA 1
ATOM 814 C C . SER A 1 110 ? 3.367 -9.227 -18.984 1 86.81 110 SER A C 1
ATOM 816 O O . SER A 1 110 ? 2.578 -10.148 -19.188 1 86.81 110 SER A O 1
ATOM 818 N N . ASP A 1 111 ? 4.539 -9.453 -18.562 1 93 111 ASP A N 1
ATOM 819 C CA . ASP A 1 111 ? 5.117 -10.789 -18.609 1 93 111 ASP A CA 1
ATOM 820 C C . ASP A 1 111 ? 5.062 -11.469 -17.25 1 93 111 ASP A C 1
ATOM 822 O O . ASP A 1 111 ? 5.246 -12.68 -17.141 1 93 111 ASP A O 1
ATOM 826 N N . VAL A 1 112 ? 4.793 -10.664 -16.25 1 95.62 112 VAL A N 1
ATOM 827 C CA . VAL A 1 112 ? 4.719 -11.25 -14.906 1 95.62 112 VAL A CA 1
ATOM 828 C C . VAL A 1 112 ? 3.314 -11.062 -14.336 1 95.62 112 VAL A C 1
ATOM 830 O O . VAL A 1 112 ? 2.492 -10.352 -14.922 1 95.62 112 VAL A O 1
ATOM 833 N N . ASP A 1 113 ? 3.023 -11.773 -13.281 1 94.31 113 ASP A N 1
ATOM 834 C CA . ASP A 1 113 ? 1.671 -11.719 -12.734 1 94.31 113 ASP A CA 1
ATOM 835 C C . ASP A 1 113 ? 1.434 -10.414 -11.977 1 94.31 113 ASP A C 1
ATOM 837 O O . ASP A 1 113 ? 0.306 -9.922 -11.922 1 94.31 113 ASP A O 1
ATOM 841 N N . ASP A 1 114 ? 2.488 -9.891 -11.32 1 93.5 114 ASP A N 1
ATOM 842 C CA . ASP A 1 114 ? 2.389 -8.609 -10.633 1 93.5 114 ASP A CA 1
ATOM 843 C C . ASP A 1 114 ? 3.768 -7.98 -10.438 1 93.5 114 ASP A C 1
ATOM 845 O O . ASP A 1 114 ? 4.781 -8.68 -10.438 1 93.5 114 ASP A O 1
ATOM 849 N N . VAL A 1 115 ? 3.75 -6.66 -10.336 1 94.38 115 VAL A N 1
ATOM 850 C CA . VAL A 1 115 ? 4.965 -5.895 -10.078 1 94.38 115 VAL A CA 1
ATOM 851 C C . VAL A 1 115 ? 4.801 -5.074 -8.805 1 94.38 115 VAL A C 1
ATOM 853 O O . VAL A 1 115 ? 3.729 -4.516 -8.555 1 94.38 115 VAL A O 1
ATOM 856 N N . ILE A 1 116 ? 5.859 -5.113 -8 1 94.31 116 ILE A N 1
ATOM 857 C CA . ILE A 1 116 ? 5.867 -4.336 -6.77 1 94.31 116 ILE A CA 1
ATOM 858 C C . ILE A 1 116 ? 6.922 -3.234 -6.855 1 94.31 116 ILE A C 1
ATOM 860 O O . ILE A 1 116 ? 8.094 -3.512 -7.113 1 94.31 116 ILE A O 1
ATOM 864 N N . ASP A 1 117 ? 6.473 -2.066 -6.738 1 93.5 117 ASP A N 1
ATOM 865 C CA . ASP A 1 117 ? 7.359 -0.909 -6.695 1 93.5 117 ASP A CA 1
ATOM 866 C C . ASP A 1 117 ? 7.312 -0.232 -5.328 1 93.5 117 ASP A C 1
ATOM 868 O O . ASP A 1 117 ? 6.461 0.62 -5.082 1 93.5 117 ASP A O 1
ATOM 872 N N . PRO A 1 118 ? 8.289 -0.576 -4.461 1 93.5 118 PRO A N 1
ATOM 873 C CA . PRO A 1 118 ? 8.25 -0.061 -3.09 1 93.5 118 PRO A CA 1
ATOM 874 C C . PRO A 1 118 ? 8.266 1.465 -3.031 1 93.5 118 PRO A C 1
ATOM 876 O O . PRO A 1 118 ? 7.582 2.062 -2.195 1 93.5 118 PRO A O 1
ATOM 879 N N . GLU A 1 119 ? 8.992 2.113 -3.912 1 93.38 119 GLU A N 1
ATOM 880 C CA . GLU A 1 119 ? 9.086 3.57 -3.904 1 93.38 119 GLU A CA 1
ATOM 881 C C . GLU A 1 119 ? 7.766 4.207 -4.336 1 93.38 119 GLU A C 1
ATOM 883 O O . GLU A 1 119 ? 7.344 5.215 -3.768 1 93.38 119 GLU A O 1
ATOM 888 N N . ARG A 1 120 ? 7.203 3.59 -5.312 1 92.06 120 ARG A N 1
ATOM 889 C CA . ARG A 1 120 ? 5.895 4.074 -5.742 1 92.06 120 ARG A CA 1
ATOM 890 C C . ARG A 1 120 ? 4.859 3.924 -4.633 1 92.06 120 ARG A C 1
ATOM 892 O O . ARG A 1 120 ? 4.047 4.82 -4.41 1 92.06 120 ARG A O 1
ATOM 899 N N . LEU A 1 121 ? 4.883 2.787 -3.994 1 91.69 121 LEU A N 1
ATOM 900 C CA . LEU A 1 121 ? 3.988 2.561 -2.865 1 91.69 121 LEU A CA 1
ATOM 901 C C . LEU A 1 121 ? 4.277 3.545 -1.737 1 91.69 121 LEU A C 1
ATOM 903 O O . LEU A 1 121 ? 3.352 4.078 -1.122 1 91.69 121 LEU A O 1
ATOM 907 N N . GLY A 1 122 ? 5.516 3.729 -1.484 1 93.06 122 GLY A N 1
ATOM 908 C CA . GLY A 1 122 ? 5.902 4.715 -0.49 1 93.06 122 GLY A CA 1
ATOM 909 C C . GLY A 1 122 ? 5.383 6.105 -0.797 1 93.06 122 GLY A C 1
ATOM 910 O O . GLY A 1 122 ? 4.898 6.805 0.096 1 93.06 122 GLY A O 1
ATOM 911 N N . ALA A 1 123 ? 5.484 6.492 -2.057 1 94 123 ALA A N 1
ATOM 912 C CA . ALA A 1 123 ? 5.023 7.812 -2.467 1 94 123 ALA A CA 1
ATOM 913 C C . ALA A 1 123 ? 3.508 7.934 -2.328 1 94 123 ALA A C 1
ATOM 915 O O . ALA A 1 123 ? 2.998 8.961 -1.882 1 94 123 ALA A O 1
ATOM 916 N N . ALA A 1 124 ? 2.801 6.879 -2.748 1 91.44 124 ALA A N 1
ATOM 917 C CA . ALA A 1 124 ? 1.352 6.859 -2.572 1 91.44 124 ALA A CA 1
ATOM 918 C C . ALA A 1 124 ? 0.976 6.992 -1.1 1 91.44 124 ALA A C 1
ATOM 920 O O . ALA A 1 124 ? 0.055 7.738 -0.753 1 91.44 124 ALA A O 1
ATOM 921 N N . GLY A 1 125 ? 1.69 6.285 -0.258 1 92.94 125 GLY A N 1
ATOM 922 C CA . GLY A 1 125 ? 1.487 6.383 1.179 1 92.94 125 GLY A CA 1
ATOM 923 C C . GLY A 1 125 ? 1.796 7.762 1.731 1 92.94 125 GLY A C 1
ATOM 924 O O . GLY A 1 125 ? 1.039 8.297 2.547 1 92.94 125 GLY A O 1
ATOM 925 N N . ALA A 1 126 ? 2.896 8.312 1.255 1 95.44 126 ALA A N 1
ATOM 926 C CA . ALA A 1 126 ? 3.295 9.633 1.719 1 95.44 126 ALA A CA 1
ATOM 927 C C . ALA A 1 126 ? 2.248 10.68 1.349 1 95.44 126 ALA A C 1
ATOM 929 O O . ALA A 1 126 ? 1.831 11.477 2.193 1 95.44 126 ALA A O 1
ATOM 930 N N . LYS A 1 127 ? 1.82 10.672 0.121 1 94.19 127 LYS A N 1
ATOM 931 C CA . LYS A 1 127 ? 0.783 11.602 -0.318 1 94.19 127 LYS A CA 1
ATOM 932 C C . LYS A 1 127 ? -0.475 11.461 0.537 1 94.19 127 LYS A C 1
ATOM 934 O O . LYS A 1 127 ? -1.01 12.461 1.026 1 94.19 127 LYS A O 1
ATOM 939 N N . THR A 1 128 ? -0.91 10.211 0.685 1 92.31 128 THR A N 1
ATOM 940 C CA . THR A 1 128 ? -2.104 9.945 1.479 1 92.31 128 THR A CA 1
ATOM 941 C C . THR A 1 128 ? -1.94 10.484 2.898 1 92.31 128 THR A C 1
ATOM 943 O O . THR A 1 128 ? -2.84 11.141 3.426 1 92.31 128 THR A O 1
ATOM 946 N N . ALA A 1 129 ? -0.825 10.242 3.484 1 94.06 129 ALA A N 1
ATOM 947 C CA . ALA A 1 129 ? -0.549 10.648 4.859 1 94.06 129 ALA A CA 1
ATOM 948 C C . ALA A 1 129 ? -0.473 12.172 4.973 1 94.06 129 ALA A C 1
ATOM 950 O O . ALA A 1 129 ? -0.996 12.75 5.926 1 94.06 129 ALA A O 1
ATOM 951 N N . LEU A 1 130 ? 0.127 12.805 4.023 1 95.94 130 LEU A N 1
ATOM 952 C CA . LEU A 1 130 ? 0.269 14.258 4.039 1 95.94 130 LEU A CA 1
ATOM 953 C C . LEU A 1 130 ? -1.094 14.938 3.947 1 95.94 130 LEU A C 1
ATOM 955 O O . LEU A 1 130 ? -1.277 16.047 4.473 1 95.94 130 LEU A O 1
ATOM 959 N N . LEU A 1 131 ? -2.02 14.266 3.361 1 93.25 131 LEU A N 1
ATOM 960 C CA . LEU A 1 131 ? -3.354 14.828 3.18 1 93.25 131 LEU A CA 1
ATOM 961 C C . LEU A 1 131 ? -4.285 14.391 4.305 1 93.25 131 LEU A C 1
ATOM 963 O O . LEU A 1 131 ? -5.492 14.633 4.246 1 93.25 131 LEU A O 1
ATOM 967 N N . GLY A 1 132 ? -3.758 13.688 5.27 1 91.38 132 GLY A N 1
ATOM 968 C CA . GLY A 1 132 ? -4.516 13.445 6.488 1 91.38 132 GLY A CA 1
ATOM 969 C C . GLY A 1 132 ? -4.957 12 6.641 1 91.38 132 GLY A C 1
ATOM 970 O O . GLY A 1 132 ? -5.555 11.633 7.652 1 91.38 132 GLY A O 1
ATOM 971 N N . GLY A 1 133 ? -4.684 11.172 5.613 1 90.81 133 GLY A N 1
ATOM 972 C CA . GLY A 1 133 ? -4.953 9.75 5.734 1 90.81 133 GLY A CA 1
ATOM 973 C C . GLY A 1 133 ? -3.887 9.008 6.516 1 90.81 133 GLY A C 1
ATOM 974 O O . GLY A 1 133 ? -2.996 9.625 7.102 1 90.81 133 GLY A O 1
ATOM 975 N N . ASN A 1 134 ? -4.086 7.746 6.633 1 88.38 134 ASN A N 1
ATOM 976 C CA . ASN A 1 134 ? -3.121 6.875 7.297 1 88.38 134 ASN A CA 1
ATOM 977 C C . ASN A 1 134 ? -2.871 5.602 6.5 1 88.38 134 ASN A C 1
ATOM 979 O O . ASN A 1 134 ? -3.768 4.766 6.359 1 88.38 134 ASN A O 1
ATOM 983 N N . PHE A 1 135 ? -1.646 5.414 6.055 1 82.5 135 PHE A N 1
ATOM 984 C CA . PHE A 1 135 ? -1.294 4.305 5.18 1 82.5 135 PHE A CA 1
ATOM 985 C C . PHE A 1 135 ? -0.756 3.127 5.988 1 82.5 135 PHE A C 1
ATOM 987 O O . PHE A 1 135 ? -0.642 2.014 5.473 1 82.5 135 PHE A O 1
ATOM 994 N N . ASN A 1 136 ? -0.517 3.332 7.262 1 77.75 136 ASN A N 1
ATOM 995 C CA . ASN A 1 136 ? -0.014 2.258 8.109 1 77.75 136 ASN A CA 1
ATOM 996 C C . ASN A 1 136 ? -1.063 1.171 8.32 1 77.75 136 ASN A C 1
ATOM 998 O O . ASN A 1 136 ? -0.737 0.062 8.75 1 77.75 136 ASN A O 1
ATOM 1002 N N . VAL A 1 137 ? -2.25 1.466 7.914 1 81.12 137 VAL A N 1
ATOM 1003 C CA . VAL A 1 137 ? -3.346 0.508 8.039 1 81.12 137 VAL A CA 1
ATOM 1004 C C . VAL A 1 137 ? -3.053 -0.722 7.18 1 81.12 137 VAL A C 1
ATOM 1006 O O . VAL A 1 137 ? -3.5 -1.826 7.496 1 81.12 137 VAL A O 1
ATOM 1009 N N . LEU A 1 138 ? -2.246 -0.561 6.164 1 85.62 138 LEU A N 1
ATOM 1010 C CA . LEU A 1 138 ? -2.016 -1.636 5.203 1 85.62 138 LEU A CA 1
ATOM 1011 C C . LEU A 1 138 ? -1.234 -2.777 5.848 1 85.62 138 LEU A C 1
ATOM 1013 O O . LEU A 1 138 ? -1.421 -3.941 5.488 1 85.62 138 LEU A O 1
ATOM 1017 N N . ASP A 1 139 ? -0.381 -2.469 6.793 1 79.62 139 ASP A N 1
ATOM 1018 C CA . ASP A 1 139 ? 0.352 -3.504 7.512 1 79.62 139 ASP A CA 1
ATOM 1019 C C . ASP A 1 139 ? -0.603 -4.445 8.25 1 79.62 139 ASP A C 1
ATOM 1021 O O . ASP A 1 139 ? -0.47 -5.664 8.156 1 79.62 139 ASP A O 1
ATOM 1025 N N . GLU A 1 140 ? -1.547 -3.879 8.852 1 80.25 140 GLU A N 1
ATOM 1026 C CA . GLU A 1 140 ? -2.52 -4.672 9.594 1 80.25 140 GLU A CA 1
ATOM 1027 C C . GLU A 1 140 ? -3.477 -5.398 8.656 1 80.25 140 GLU A C 1
ATOM 1029 O O . GLU A 1 140 ? -3.816 -6.562 8.891 1 80.25 140 GLU A O 1
ATOM 1034 N N . LEU A 1 141 ? -3.854 -4.707 7.637 1 86.62 141 LEU A N 1
ATOM 1035 C CA . LEU A 1 141 ? -4.824 -5.266 6.703 1 86.62 141 LEU A CA 1
ATOM 1036 C C . LEU A 1 141 ? -4.281 -6.523 6.039 1 86.62 141 LEU A C 1
ATOM 1038 O O . LEU A 1 141 ? -5 -7.516 5.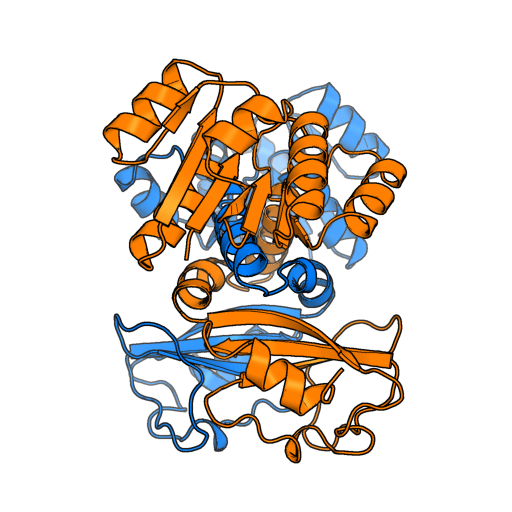895 1 86.62 141 LEU A O 1
ATOM 1042 N N . THR A 1 142 ? -3.033 -6.488 5.742 1 83.38 142 THR A N 1
ATOM 1043 C CA . THR A 1 142 ? -2.488 -7.551 4.902 1 83.38 142 THR A CA 1
ATOM 1044 C C . THR A 1 142 ? -2.076 -8.75 5.746 1 83.38 142 THR A C 1
ATOM 1046 O O . THR A 1 142 ? -1.552 -9.734 5.223 1 83.38 142 THR A O 1
ATOM 1049 N N . GLU A 1 143 ? -2.32 -8.672 7.016 1 82.69 143 GL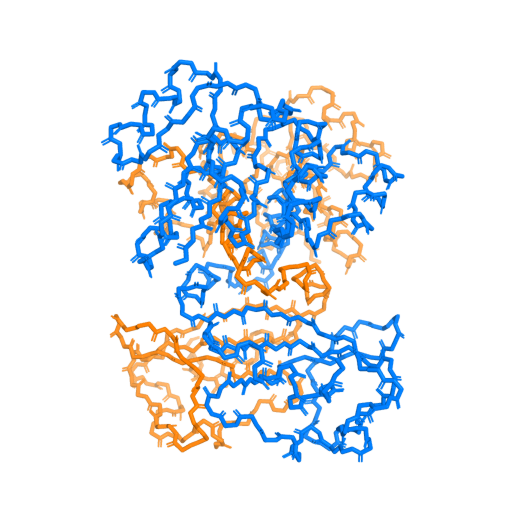U A N 1
ATOM 1050 C CA . GLU A 1 143 ? -2.098 -9.844 7.852 1 82.69 143 GLU A CA 1
ATOM 1051 C C . GLU A 1 143 ? -3.084 -10.961 7.508 1 82.69 143 GLU A C 1
ATOM 1053 O O . GLU A 1 143 ? -2.703 -12.133 7.434 1 82.69 143 GLU A O 1
ATOM 1058 N N . GLY A 1 144 ? -4.316 -10.555 7.32 1 85.31 144 GLY A N 1
ATOM 1059 C CA . GLY A 1 144 ? -5.32 -11.578 7.074 1 85.31 144 GLY A CA 1
ATOM 1060 C C . GLY A 1 144 ? -6.203 -11.266 5.883 1 85.31 144 GLY A C 1
ATOM 1061 O O . GLY A 1 144 ? -7.062 -12.07 5.512 1 85.31 144 GLY A O 1
ATOM 1062 N N . LEU A 1 145 ? -5.977 -10.141 5.387 1 90.81 145 LEU A N 1
ATOM 1063 C CA . LEU A 1 145 ? -6.785 -9.703 4.254 1 90.81 145 LEU A CA 1
ATOM 1064 C C . LEU A 1 145 ? -5.91 -9.469 3.025 1 90.81 145 LEU A C 1
ATOM 1066 O O . LEU A 1 145 ? -4.691 -9.312 3.146 1 90.81 145 LEU A O 1
ATOM 1070 N N . SER A 1 146 ? -6.5 -9.586 1.894 1 90.06 146 SER A N 1
ATOM 1071 C CA . SER A 1 146 ? -5.844 -9.273 0.626 1 90.06 146 SER A CA 1
ATOM 1072 C C . SER A 1 146 ? -6.574 -8.164 -0.116 1 90.06 146 SER A C 1
ATOM 1074 O O . SER A 1 146 ? -7.805 -8.156 -0.183 1 90.06 146 SER A O 1
ATOM 1076 N N . LEU A 1 147 ? -5.77 -7.219 -0.493 1 90.88 147 LEU A N 1
ATOM 1077 C CA . LEU A 1 147 ? -6.297 -6.191 -1.386 1 90.88 147 LEU A CA 1
ATOM 1078 C C . LEU A 1 147 ? -6.141 -6.609 -2.844 1 90.88 147 LEU A C 1
ATOM 1080 O O . LEU A 1 147 ? -5.105 -7.164 -3.229 1 90.88 147 LEU A O 1
ATOM 1084 N N . THR A 1 148 ? -7.176 -6.43 -3.615 1 91.62 148 THR A N 1
ATOM 1085 C CA . THR A 1 148 ? -7.098 -6.805 -5.023 1 91.62 148 THR A CA 1
ATOM 1086 C C . THR A 1 148 ? -8.062 -5.969 -5.859 1 91.62 148 THR A C 1
ATOM 1088 O O . THR A 1 148 ? -8.867 -5.211 -5.316 1 91.62 148 THR A O 1
ATOM 1091 N N . SER A 1 149 ? -7.809 -5.973 -7.098 1 92.75 149 SER A N 1
ATOM 1092 C CA . SER A 1 149 ? -8.734 -5.395 -8.062 1 92.75 149 SER A CA 1
ATOM 1093 C C . SER A 1 149 ? -8.969 -6.34 -9.242 1 92.75 149 SER A C 1
ATOM 1095 O O . SER A 1 149 ? -8.141 -7.215 -9.516 1 92.75 149 SER A O 1
ATOM 1097 N N . LEU A 1 150 ? -10.141 -6.23 -9.75 1 91.62 150 LEU A N 1
ATOM 1098 C CA . LEU A 1 150 ? -10.453 -7.031 -10.93 1 91.62 150 LEU A CA 1
ATOM 1099 C C . LEU A 1 150 ? -11.172 -6.199 -11.984 1 91.62 150 LEU A C 1
ATOM 1101 O O . LEU A 1 150 ? -11.875 -5.242 -11.648 1 91.62 150 LEU A O 1
ATOM 1105 N N . SER A 1 151 ? -10.906 -6.535 -13.203 1 92.31 151 SER A N 1
ATOM 1106 C CA . SER A 1 151 ? -11.68 -6.004 -14.32 1 92.31 151 SER A CA 1
ATOM 1107 C C . SER A 1 151 ? -12.828 -6.934 -14.688 1 92.31 151 SER A C 1
ATOM 1109 O O . SER A 1 151 ? -12.625 -8.133 -14.875 1 92.31 151 SER A O 1
ATOM 1111 N N . VAL A 1 152 ? -13.969 -6.391 -14.836 1 95.38 152 VAL A N 1
ATOM 1112 C CA . VAL A 1 152 ? -15.172 -7.18 -15.086 1 95.38 152 VAL A CA 1
ATOM 1113 C C . VAL A 1 152 ? -15.203 -7.617 -16.547 1 95.38 152 VAL A C 1
ATOM 1115 O O . VAL A 1 152 ? -15.344 -6.785 -17.453 1 95.38 152 VAL A O 1
ATOM 1118 N N . PRO A 1 153 ? -15.125 -8.922 -16.734 1 94.19 153 PRO A N 1
ATOM 1119 C CA . PRO A 1 153 ? -15.172 -9.383 -18.125 1 94.19 153 PRO A CA 1
ATOM 1120 C C . PRO A 1 153 ? -16.578 -9.312 -18.719 1 94.19 153 PRO A C 1
ATOM 1122 O O . PRO A 1 153 ? -17.547 -9.078 -17.984 1 94.19 153 PRO A O 1
ATOM 1125 N N . VAL A 1 154 ? -16.641 -9.516 -20.062 1 93.81 154 VAL A N 1
ATOM 1126 C CA . VAL A 1 154 ? -17.875 -9.336 -20.828 1 93.81 154 VAL A CA 1
ATOM 1127 C C . VAL A 1 154 ? -18.922 -10.359 -20.375 1 93.81 154 VAL A C 1
ATOM 1129 O O . VAL A 1 154 ? -20.125 -10.086 -20.391 1 93.81 154 VAL A O 1
ATOM 1132 N N . ASP A 1 155 ? -18.484 -11.484 -19.844 1 94.06 155 ASP A N 1
ATOM 1133 C CA . ASP A 1 155 ? -19.406 -12.57 -19.531 1 94.06 155 ASP A CA 1
ATOM 1134 C C . ASP A 1 155 ? -19.516 -12.781 -18.016 1 94.06 155 ASP A C 1
ATOM 1136 O O . ASP A 1 155 ? -19.953 -13.836 -17.562 1 94.06 155 ASP A O 1
ATOM 1140 N N . ALA A 1 156 ? -19.109 -11.789 -17.266 1 95.88 156 ALA A N 1
ATOM 1141 C CA . ALA A 1 156 ? -19.156 -11.922 -15.812 1 95.88 156 ALA A CA 1
ATOM 1142 C C . ALA A 1 156 ? -20.594 -12.07 -15.328 1 95.88 156 ALA A C 1
ATOM 1144 O O . ALA A 1 156 ? -21.5 -11.391 -15.828 1 95.88 156 ALA A O 1
ATOM 1145 N N . PRO A 1 157 ? -20.844 -12.898 -14.312 1 95.81 157 PRO A N 1
ATOM 1146 C CA . PRO A 1 157 ? -22.203 -13.125 -13.805 1 95.81 157 PRO A CA 1
ATOM 1147 C C . PRO A 1 157 ? -22.766 -11.898 -13.102 1 95.81 157 PRO A C 1
ATOM 1149 O O . PRO A 1 157 ? -23.984 -11.789 -12.938 1 95.81 157 PRO A O 1
ATOM 1152 N N . ILE A 1 158 ? -21.969 -10.961 -12.719 1 96.69 158 ILE A N 1
ATOM 1153 C CA . ILE A 1 158 ? -22.438 -9.852 -11.906 1 96.69 158 ILE A CA 1
ATOM 1154 C C . ILE A 1 158 ? -22.844 -8.688 -12.805 1 96.69 158 ILE A C 1
ATOM 1156 O O . ILE A 1 158 ? -23.328 -7.656 -12.32 1 96.69 158 ILE A O 1
ATOM 1160 N N . ILE A 1 159 ? -22.656 -8.828 -14.07 1 96.81 159 ILE A N 1
ATOM 1161 C CA . ILE A 1 159 ? -23.031 -7.758 -14.984 1 96.81 159 ILE A CA 1
ATOM 1162 C C . ILE A 1 159 ? -24.516 -7.434 -14.82 1 96.81 159 ILE A C 1
ATOM 1164 O O . ILE A 1 159 ? -25.344 -8.336 -14.703 1 96.81 159 ILE A O 1
ATOM 1168 N N . ASP A 1 160 ? -24.75 -6.156 -14.742 1 97.75 160 ASP A N 1
ATOM 1169 C CA . ASP A 1 160 ? -26.078 -5.582 -14.641 1 97.75 160 ASP A CA 1
ATOM 1170 C C . ASP A 1 160 ? -26.656 -5.762 -13.242 1 97.75 160 ASP A C 1
ATOM 1172 O O . ASP A 1 160 ? -27.812 -5.422 -12.984 1 97.75 160 ASP A O 1
ATOM 1176 N N . GLN A 1 161 ? -25.891 -6.281 -12.344 1 97.62 161 GLN A N 1
ATOM 1177 C CA . GLN A 1 161 ? -26.234 -6.23 -10.93 1 97.62 161 GLN A CA 1
ATOM 1178 C C . GLN A 1 161 ? -25.781 -4.914 -10.305 1 97.62 161 GLN A C 1
ATOM 1180 O O . GLN A 1 161 ? -24.875 -4.258 -10.812 1 97.62 161 GLN A O 1
ATOM 1185 N N . THR A 1 162 ? -26.516 -4.57 -9.281 1 97.44 162 THR A N 1
ATOM 1186 C CA . THR A 1 162 ? -26.047 -3.438 -8.492 1 97.44 162 THR A CA 1
ATOM 1187 C C . THR A 1 162 ? -25.016 -3.891 -7.465 1 97.44 162 THR A C 1
ATOM 1189 O O . THR A 1 162 ? -24.922 -5.078 -7.152 1 97.44 162 THR A O 1
ATOM 1192 N N . VAL A 1 163 ? -24.172 -2.928 -6.938 1 94.81 163 VAL A N 1
ATOM 1193 C CA . VAL A 1 163 ? -23.156 -3.227 -5.941 1 94.81 163 VAL A CA 1
ATOM 1194 C C . VAL A 1 163 ? -23.797 -3.924 -4.742 1 94.81 163 VAL A C 1
ATOM 1196 O O . VAL A 1 163 ? -23.234 -4.883 -4.203 1 94.81 163 VAL A O 1
ATOM 1199 N N . ASN A 1 164 ? -24.969 -3.453 -4.398 1 91.88 164 ASN A N 1
ATOM 1200 C CA . ASN A 1 164 ? -25.609 -3.996 -3.197 1 91.88 164 ASN A CA 1
ATOM 1201 C C . ASN A 1 164 ? -26.172 -5.391 -3.445 1 91.88 164 ASN A C 1
ATOM 1203 O O . ASN A 1 164 ? -26.5 -6.105 -2.5 1 91.88 164 ASN A O 1
ATOM 1207 N N . GLU A 1 165 ? -26.281 -5.805 -4.668 1 94.81 165 GLU A N 1
ATOM 1208 C CA . GLU A 1 165 ? -26.812 -7.121 -5.012 1 94.81 165 GLU A CA 1
ATOM 1209 C C . GLU A 1 165 ? -25.703 -8.172 -4.996 1 94.81 165 GLU A C 1
ATOM 1211 O O . GLU A 1 165 ? -25.984 -9.375 -4.969 1 94.81 165 GLU A O 1
ATOM 1216 N N . ILE A 1 166 ? -24.531 -7.68 -5.066 1 93.81 166 ILE A N 1
ATOM 1217 C CA . ILE A 1 166 ? -23.406 -8.609 -5.059 1 93.81 166 ILE A CA 1
ATOM 1218 C C . ILE A 1 166 ? -23.109 -9.055 -3.625 1 93.81 166 ILE A C 1
ATOM 1220 O O . ILE A 1 166 ? -22.766 -8.234 -2.775 1 93.81 166 ILE A O 1
ATOM 1224 N N . GLU A 1 167 ? -23.281 -10.32 -3.381 1 87.81 167 GLU A N 1
ATOM 1225 C CA . GLU A 1 167 ? -23.094 -10.883 -2.043 1 87.81 167 GLU A CA 1
ATOM 1226 C C . GLU A 1 167 ? -21.781 -11.641 -1.934 1 87.81 167 GLU A C 1
ATOM 1228 O O . GLU A 1 167 ? -21.609 -12.703 -2.541 1 87.81 167 GLU A O 1
ATOM 1233 N N . LEU A 1 168 ? -20.938 -11.094 -1.146 1 91.38 168 LEU A N 1
ATOM 1234 C CA . LEU A 1 168 ? -19.656 -11.766 -0.934 1 91.38 168 LEU A CA 1
ATOM 1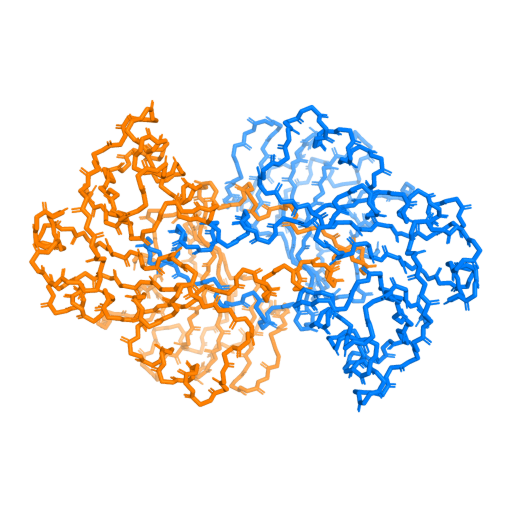235 C C . LEU A 1 168 ? -19.531 -12.242 0.51 1 91.38 168 LEU A C 1
ATOM 1237 O O . LEU A 1 168 ? -18.547 -12.883 0.87 1 91.38 168 LEU A O 1
ATOM 1241 N N . GLY A 1 169 ? -20.609 -11.922 1.318 1 85 169 GLY A N 1
ATOM 1242 C CA . GLY A 1 169 ? -20.578 -12.328 2.717 1 85 169 GLY A CA 1
ATOM 1243 C C . GLY A 1 169 ? -19.391 -11.766 3.475 1 85 169 GLY A C 1
ATOM 1244 O O . GLY A 1 169 ? -19.078 -10.57 3.371 1 85 169 GLY A O 1
ATOM 1245 N N . ASP A 1 170 ? -18.828 -12.602 4.309 1 84.19 170 ASP A N 1
ATOM 1246 C CA . ASP A 1 170 ? -17.656 -12.172 5.07 1 84.19 170 ASP A CA 1
ATOM 1247 C C . ASP A 1 170 ? -16.359 -12.555 4.352 1 84.19 170 ASP A C 1
ATOM 1249 O O . ASP A 1 170 ? -15.273 -12.469 4.93 1 84.19 170 ASP A O 1
ATOM 1253 N N . HIS A 1 171 ? -16.531 -12.875 3.033 1 91.62 171 HIS A N 1
ATOM 1254 C CA . HIS A 1 171 ? -15.367 -13.328 2.273 1 91.62 171 HIS A CA 1
ATOM 1255 C C . HIS A 1 171 ? -14.727 -12.172 1.516 1 91.62 171 HIS A C 1
ATOM 1257 O O . HIS A 1 171 ? -13.555 -12.258 1.131 1 91.62 171 HIS A O 1
ATOM 1263 N N . GLY A 1 172 ? -15.555 -11.164 1.305 1 94.5 172 GLY A N 1
ATOM 1264 C CA . GLY A 1 172 ? -15.039 -10.039 0.536 1 94.5 172 GLY A CA 1
ATOM 1265 C C . GLY A 1 172 ? -15.953 -8.828 0.564 1 94.5 172 GLY A C 1
ATOM 1266 O O . GLY A 1 172 ? -17.109 -8.922 1.004 1 94.5 172 GLY A O 1
ATOM 1267 N N . ARG A 1 173 ? -15.375 -7.707 0.165 1 93.88 173 ARG A N 1
ATOM 1268 C CA . ARG A 1 173 ? -16.109 -6.453 0.097 1 93.88 173 ARG A CA 1
ATOM 1269 C C . ARG A 1 173 ? -15.602 -5.574 -1.039 1 93.88 173 ARG A C 1
ATOM 1271 O O . ARG A 1 173 ? -14.398 -5.395 -1.194 1 93.88 173 ARG A O 1
ATOM 1278 N N . ILE A 1 174 ? -16.578 -5.148 -1.839 1 94.5 174 ILE A N 1
ATOM 1279 C CA . ILE A 1 174 ? -16.25 -4.133 -2.836 1 94.5 174 ILE A CA 1
ATOM 1280 C C . ILE A 1 174 ? -16.219 -2.756 -2.18 1 94.5 174 ILE A C 1
ATOM 1282 O O . ILE A 1 174 ? -17.203 -2.322 -1.579 1 94.5 174 ILE A O 1
ATOM 1286 N N . TYR A 1 175 ? -15.055 -2.045 -2.332 1 93.5 175 TYR A N 1
ATOM 1287 C CA . TYR A 1 175 ? -15.008 -0.759 -1.644 1 93.5 175 TYR A CA 1
ATOM 1288 C C . TYR A 1 175 ? -14.734 0.375 -2.625 1 93.5 175 TYR A C 1
ATOM 1290 O O . TYR A 1 175 ? -14.875 1.551 -2.279 1 93.5 175 TYR A O 1
ATOM 1298 N N . ALA A 1 176 ? -14.398 0.068 -3.855 1 95.62 176 ALA A N 1
ATOM 1299 C CA . ALA A 1 176 ? -14.227 1.078 -4.898 1 95.62 176 ALA A CA 1
ATOM 1300 C C . ALA A 1 176 ? -14.609 0.526 -6.266 1 95.62 176 ALA A C 1
ATOM 1302 O O . ALA A 1 176 ? -14.609 -0.69 -6.477 1 95.62 176 ALA A O 1
ATOM 1303 N N . HIS A 1 177 ? -14.992 1.446 -7.098 1 95.94 177 HIS A N 1
ATOM 1304 C CA . HIS A 1 177 ? -15.461 1.132 -8.438 1 95.94 177 HIS A CA 1
ATOM 1305 C C . HIS A 1 177 ? -15.055 2.213 -9.438 1 95.94 177 HIS A C 1
ATOM 1307 O O . HIS A 1 177 ? -15.078 3.402 -9.109 1 95.94 177 HIS A O 1
ATOM 1313 N N . GLY A 1 178 ? -14.625 1.718 -10.547 1 95.12 178 GLY A N 1
ATOM 1314 C CA . GLY A 1 178 ? -14.359 2.654 -11.625 1 95.12 178 GLY A CA 1
ATOM 1315 C C . GLY A 1 178 ? -14.766 2.127 -12.992 1 95.12 178 GLY A C 1
ATOM 1316 O O . GLY A 1 178 ? -14.602 0.937 -13.273 1 95.12 178 GLY A O 1
ATOM 1317 N N . ARG A 1 179 ? -15.305 3.088 -13.758 1 94.44 179 ARG A N 1
ATOM 1318 C CA . ARG A 1 179 ? -15.492 2.77 -15.172 1 94.44 179 ARG A CA 1
ATOM 1319 C C . ARG A 1 179 ? -14.156 2.691 -15.898 1 94.44 179 ARG A C 1
ATOM 1321 O O . ARG A 1 179 ? -13.133 3.145 -15.375 1 94.44 179 ARG A O 1
ATOM 1328 N N . ALA A 1 180 ? -14.227 2.039 -17.125 1 83.56 180 ALA A N 1
ATOM 1329 C CA . ALA A 1 180 ? -13 1.912 -17.906 1 83.56 180 ALA A CA 1
ATOM 1330 C C . ALA A 1 180 ? -12.305 3.262 -18.062 1 83.56 180 ALA A C 1
ATOM 1332 O O . ALA A 1 180 ? -12.945 4.266 -18.375 1 83.56 180 ALA A O 1
ATOM 1333 N N . ASN A 1 181 ? -11.039 3.402 -17.656 1 80.81 181 ASN A N 1
ATOM 1334 C CA . ASN A 1 181 ? -10.156 4.555 -17.812 1 80.81 181 ASN A CA 1
ATOM 1335 C C . ASN A 1 181 ? -10.609 5.723 -16.938 1 80.81 181 ASN A C 1
ATOM 1337 O O . ASN A 1 181 ? -10.344 6.883 -17.266 1 80.81 181 ASN A O 1
ATOM 1341 N N . GLU A 1 182 ? -11.5 5.52 -15.977 1 89.25 182 GLU A N 1
ATOM 1342 C CA . GLU A 1 182 ? -11.906 6.539 -15.016 1 89.25 182 GLU A CA 1
ATOM 1343 C C . GLU A 1 182 ? -11.352 6.238 -13.625 1 89.25 182 GLU A C 1
ATOM 1345 O O . GLU A 1 182 ? -11.078 5.082 -13.297 1 89.25 182 GLU A O 1
ATOM 1350 N N . PRO A 1 183 ? -11.164 7.324 -12.914 1 89 183 PRO A N 1
ATOM 1351 C CA . PRO A 1 183 ? -10.703 7.094 -11.539 1 89 183 PRO A CA 1
ATOM 1352 C C . PRO A 1 183 ? -11.695 6.273 -10.719 1 89 183 PRO A C 1
ATOM 1354 O O . PRO A 1 183 ? -12.898 6.301 -10.984 1 89 183 PRO A O 1
ATOM 1357 N N . MET A 1 184 ? -11.133 5.578 -9.789 1 92.69 184 MET A N 1
ATOM 1358 C CA . MET A 1 184 ? -11.984 4.809 -8.891 1 92.69 184 MET A CA 1
ATOM 1359 C C . MET A 1 184 ? -12.656 5.715 -7.859 1 92.69 184 MET A C 1
ATOM 1361 O O . MET A 1 184 ? -12.031 6.656 -7.359 1 92.69 184 MET A O 1
ATOM 1365 N N . THR A 1 185 ? -13.914 5.418 -7.59 1 94.19 185 THR A N 1
ATOM 1366 C CA . THR A 1 185 ? -14.688 6.117 -6.574 1 94.19 185 THR A CA 1
ATOM 1367 C C . THR A 1 185 ? -15.43 5.129 -5.676 1 94.19 185 THR A C 1
ATOM 1369 O O . THR A 1 185 ? -15.438 3.926 -5.953 1 94.19 185 THR A O 1
ATOM 1372 N N . ILE A 1 186 ? -15.883 5.66 -4.582 1 95 186 ILE A N 1
ATOM 1373 C CA . ILE A 1 186 ? -16.75 4.848 -3.736 1 95 186 ILE A CA 1
ATOM 1374 C C . ILE A 1 186 ? -18.125 4.699 -4.395 1 95 186 ILE A C 1
ATOM 1376 O O . ILE A 1 186 ? -18.844 5.684 -4.57 1 95 186 ILE A O 1
ATOM 1380 N N . PRO A 1 187 ? -18.453 3.449 -4.73 1 94.69 187 PRO A N 1
ATOM 1381 C CA . PRO A 1 187 ? -19.719 3.279 -5.449 1 94.69 187 PRO A CA 1
ATOM 1382 C C . PRO A 1 187 ? -20.922 3.387 -4.531 1 94.69 187 PRO A C 1
ATOM 1384 O O . PRO A 1 187 ? -20.875 2.963 -3.375 1 94.69 187 PRO A O 1
ATOM 1387 N N . LEU A 1 188 ? -21.984 3.924 -5.156 1 93.25 188 LEU A N 1
ATOM 1388 C CA . LEU A 1 188 ? -23.281 3.861 -4.48 1 93.25 188 LEU A CA 1
ATOM 1389 C C . LEU A 1 188 ? -23.828 2.443 -4.512 1 93.25 188 LEU A C 1
ATOM 1391 O O . LEU A 1 188 ? -23.516 1.665 -5.414 1 93.25 188 LEU A O 1
ATOM 1395 N N . PRO A 1 189 ? -24.672 2.18 -3.537 1 91.44 189 PRO A N 1
ATOM 1396 C CA . PRO A 1 189 ? -25.281 0.847 -3.516 1 91.44 189 PRO A CA 1
ATOM 1397 C C . PRO A 1 189 ? -26 0.503 -4.82 1 91.44 189 PRO A C 1
ATOM 1399 O O . PRO A 1 189 ? -25.969 -0.648 -5.262 1 91.44 189 PRO A O 1
ATOM 1402 N N . ALA A 1 190 ? -26.5 1.477 -5.535 1 95.31 190 ALA A N 1
ATOM 1403 C CA . ALA A 1 190 ? -27.328 1.254 -6.723 1 95.31 190 ALA A CA 1
ATOM 1404 C C . ALA A 1 190 ? -26.469 1.296 -7.992 1 95.31 190 ALA A C 1
ATOM 1406 O O . ALA A 1 190 ? -26.984 1.098 -9.094 1 95.31 190 ALA A O 1
ATOM 1407 N N . THR A 1 191 ? -25.188 1.474 -7.84 1 96.06 191 THR A N 1
ATOM 1408 C CA . THR A 1 191 ? -24.312 1.47 -9.008 1 96.06 191 THR A CA 1
ATOM 1409 C C . THR A 1 191 ? -24.406 0.139 -9.75 1 96.06 191 THR A C 1
ATOM 1411 O O . THR A 1 191 ? -24.25 -0.926 -9.148 1 96.06 191 THR A O 1
ATOM 1414 N N . ILE A 1 192 ? -24.688 0.214 -11.062 1 97.94 192 ILE A N 1
ATOM 1415 C CA . ILE A 1 192 ? -24.812 -0.978 -11.891 1 97.94 192 ILE A CA 1
ATOM 1416 C C . ILE A 1 192 ? -23.453 -1.355 -12.469 1 97.94 192 ILE A C 1
ATOM 1418 O O . ILE A 1 192 ? -22.75 -0.505 -13.008 1 97.94 192 ILE A O 1
ATOM 1422 N N . ILE A 1 193 ? -23.109 -2.611 -12.336 1 97.56 193 ILE A N 1
ATOM 1423 C CA . ILE A 1 193 ? -21.828 -3.111 -12.82 1 97.56 193 ILE A CA 1
ATOM 1424 C C . ILE A 1 193 ? -21.922 -3.398 -14.32 1 97.56 193 ILE A C 1
ATOM 1426 O O . ILE A 1 193 ? -22.891 -4.016 -14.781 1 97.56 193 ILE A O 1
ATOM 1430 N N . LYS A 1 194 ? -20.938 -2.902 -15 1 97.31 194 LYS A N 1
ATOM 1431 C CA . LYS A 1 194 ? -20.859 -3.121 -16.438 1 97.31 194 LYS A CA 1
ATOM 1432 C C . LYS A 1 194 ? -19.547 -3.805 -16.828 1 97.31 194 LYS A C 1
ATOM 1434 O O . LYS A 1 194 ? -18.594 -3.82 -16.047 1 97.31 194 LYS A O 1
ATOM 1439 N N . SER A 1 195 ? -19.594 -4.348 -18.047 1 95.69 195 SER A N 1
ATOM 1440 C CA . SER A 1 195 ? -18.359 -4.883 -18.594 1 95.69 195 SER A CA 1
ATOM 1441 C C . SER A 1 195 ? -17.281 -3.807 -18.688 1 95.69 195 SER A C 1
ATOM 1443 O O . SER A 1 195 ? -17.562 -2.674 -19.094 1 95.69 195 SER A O 1
ATOM 1445 N N . GLY A 1 196 ? -16.047 -4.203 -18.234 1 94.69 196 GLY A N 1
ATOM 1446 C CA . GLY A 1 196 ? -14.945 -3.26 -18.312 1 94.69 196 GLY A CA 1
ATOM 1447 C C . GLY A 1 196 ? -14.75 -2.461 -17.047 1 94.69 196 GLY A C 1
ATOM 1448 O O . GLY A 1 196 ? -13.711 -1.813 -16.859 1 94.69 196 GLY A O 1
ATOM 1449 N N . ASP A 1 197 ? -15.781 -2.576 -16.188 1 96.12 197 ASP A N 1
ATOM 1450 C CA . ASP A 1 197 ? -15.625 -1.914 -14.891 1 96.12 197 ASP A CA 1
ATOM 1451 C C . ASP A 1 197 ? -14.477 -2.523 -14.094 1 96.12 197 ASP A C 1
ATOM 1453 O O . ASP A 1 197 ? -14.109 -3.682 -14.312 1 96.12 197 ASP A O 1
ATOM 1457 N N . ARG A 1 198 ? -13.883 -1.704 -13.336 1 95.62 198 ARG A N 1
ATOM 1458 C CA . ARG A 1 198 ? -12.898 -2.172 -12.359 1 95.62 198 ARG A CA 1
ATOM 1459 C C . ARG A 1 198 ? -13.453 -2.109 -10.945 1 95.62 198 ARG A C 1
ATOM 1461 O O . ARG A 1 198 ? -14.141 -1.149 -10.578 1 95.62 198 ARG A O 1
ATOM 1468 N N . LEU A 1 199 ? -13.211 -3.189 -10.211 1 95.69 199 LEU A N 1
ATOM 1469 C CA . LEU A 1 199 ? -13.664 -3.283 -8.828 1 95.69 199 LEU A CA 1
ATOM 1470 C C . LEU A 1 199 ? -12.484 -3.48 -7.883 1 95.69 199 LEU A C 1
ATOM 1472 O O . LEU A 1 199 ? -11.633 -4.34 -8.117 1 95.69 199 LEU A O 1
ATOM 1476 N N . ALA A 1 200 ? -12.359 -2.613 -6.898 1 95.62 200 ALA A N 1
ATOM 1477 C CA . ALA A 1 200 ? -11.414 -2.842 -5.809 1 95.62 200 ALA A CA 1
ATOM 1478 C C . ALA A 1 200 ? -12.078 -3.582 -4.652 1 95.62 200 ALA A C 1
ATOM 1480 O O . ALA A 1 200 ? -13.18 -3.225 -4.23 1 95.62 200 ALA A O 1
ATOM 1481 N N . LEU A 1 201 ? -11.359 -4.625 -4.227 1 94.69 201 LEU A N 1
ATOM 1482 C CA . LEU A 1 201 ? -11.914 -5.535 -3.229 1 94.69 201 LEU A CA 1
ATOM 1483 C C . LEU A 1 201 ? -10.938 -5.754 -2.084 1 94.69 201 LEU A C 1
ATOM 1485 O O . LEU A 1 201 ? -9.719 -5.699 -2.283 1 94.69 201 LEU A O 1
ATOM 1489 N N . VAL A 1 202 ? -11.469 -5.879 -0.945 1 94.44 202 VAL A N 1
ATOM 1490 C CA . VAL A 1 202 ? -10.758 -6.539 0.145 1 94.44 202 VAL A CA 1
ATOM 1491 C C . VAL A 1 202 ? -11.312 -7.945 0.351 1 94.44 202 VAL A C 1
ATOM 1493 O O . VAL A 1 202 ? -12.523 -8.156 0.303 1 94.44 202 VAL A O 1
ATOM 1496 N N . VAL A 1 203 ? -10.422 -8.93 0.406 1 94.75 203 VAL A N 1
ATOM 1497 C CA . VAL A 1 203 ? -10.836 -10.328 0.485 1 94.75 203 VAL A CA 1
ATOM 1498 C C . VAL A 1 203 ? -10.078 -11.023 1.617 1 94.75 203 VAL A C 1
ATOM 1500 O O . VAL A 1 203 ? -8.898 -10.766 1.838 1 94.75 203 VAL A O 1
ATOM 1503 N N . GLU A 1 204 ? -10.867 -11.852 2.311 1 92.31 204 GLU A N 1
ATOM 1504 C CA . GLU A 1 204 ? -10.125 -12.734 3.205 1 92.31 204 GLU A CA 1
ATOM 1505 C C . GLU A 1 204 ? -9.102 -13.57 2.436 1 92.31 204 GLU A C 1
ATOM 1507 O O . GLU A 1 204 ? -9.422 -14.148 1.396 1 92.31 204 GLU A O 1
ATOM 1512 N N . GLN A 1 205 ? -7.844 -13.539 2.92 1 83.75 205 GLN A N 1
ATOM 1513 C CA . GLN A 1 205 ? -6.68 -14.047 2.201 1 83.75 205 GLN A CA 1
ATOM 1514 C C . GLN A 1 205 ? -6.941 -15.43 1.625 1 83.75 205 GLN A C 1
ATOM 1516 O O . GLN A 1 205 ? -6.566 -15.719 0.487 1 83.75 205 GLN A O 1
ATOM 1521 N N . ASN A 1 206 ? -7.68 -16.359 2.225 1 84.5 206 ASN A N 1
ATOM 1522 C CA . ASN A 1 206 ? -7.891 -17.719 1.762 1 84.5 206 ASN A CA 1
ATOM 1523 C C . ASN A 1 206 ? -9.133 -17.828 0.883 1 84.5 206 ASN A C 1
ATOM 1525 O O . ASN A 1 206 ? -9.492 -18.922 0.438 1 84.5 206 ASN A O 1
ATOM 1529 N N . ASN A 1 207 ? -9.719 -16.656 0.56 1 91.69 207 ASN A N 1
ATOM 1530 C CA . ASN A 1 207 ? -10.961 -16.688 -0.194 1 91.69 207 ASN A CA 1
ATOM 1531 C C . ASN A 1 207 ? -10.82 -16 -1.544 1 91.69 207 ASN A C 1
ATOM 1533 O O . ASN A 1 207 ? -11.82 -15.773 -2.238 1 91.69 207 ASN A O 1
ATOM 1537 N N . LEU A 1 208 ? -9.672 -15.703 -1.916 1 90.06 208 LEU A N 1
ATOM 1538 C CA . LEU A 1 208 ? -9.461 -14.898 -3.115 1 90.06 208 LEU A CA 1
ATOM 1539 C C . LEU A 1 208 ? -10 -15.617 -4.352 1 90.06 208 LEU A C 1
ATOM 1541 O O . LEU A 1 208 ? -10.719 -15.023 -5.156 1 90.06 208 LEU A O 1
ATOM 1545 N N . THR A 1 209 ? -9.688 -16.875 -4.477 1 89.06 209 THR A N 1
ATOM 1546 C CA . THR A 1 209 ? -10.125 -17.641 -5.633 1 89.06 209 THR A CA 1
ATOM 1547 C C . THR A 1 209 ? -11.648 -17.734 -5.676 1 89.06 209 THR A C 1
ATOM 1549 O O . THR A 1 209 ? -12.258 -17.531 -6.73 1 89.06 209 THR A O 1
ATOM 1552 N N . GLU A 1 210 ? -12.234 -17.938 -4.578 1 91.19 210 GLU A N 1
ATOM 1553 C CA . GLU A 1 210 ? -13.688 -18.047 -4.492 1 91.19 210 GLU A CA 1
ATOM 1554 C C . GLU A 1 210 ? -14.367 -16.734 -4.852 1 91.19 210 GLU A C 1
ATOM 1556 O O . GLU A 1 210 ? -15.359 -16.719 -5.574 1 91.19 210 GLU A O 1
ATOM 1561 N N . VAL A 1 211 ? -13.852 -15.688 -4.348 1 93.81 211 VAL A N 1
ATOM 1562 C CA . VAL A 1 211 ? -14.43 -14.375 -4.602 1 93.81 211 VAL A CA 1
ATOM 1563 C C . VAL A 1 211 ? -14.305 -14.031 -6.086 1 93.81 211 VAL A C 1
ATOM 1565 O O . VAL A 1 211 ? -15.25 -13.523 -6.695 1 93.81 211 VAL A O 1
ATOM 1568 N N . ARG A 1 212 ? -13.203 -14.375 -6.621 1 91.88 212 ARG A N 1
ATOM 1569 C CA . ARG A 1 212 ? -12.992 -14.117 -8.047 1 91.88 212 ARG A CA 1
ATOM 1570 C C . ARG A 1 212 ? -13.977 -14.914 -8.898 1 91.88 212 ARG A C 1
ATOM 1572 O O . ARG A 1 212 ? -14.531 -14.391 -9.867 1 91.88 212 ARG A O 1
ATOM 1579 N N . GLN A 1 213 ? -14.164 -16.094 -8.5 1 91.12 213 GLN A N 1
ATOM 1580 C CA . GLN A 1 213 ? -15.102 -16.938 -9.227 1 91.12 213 GLN A CA 1
ATOM 1581 C C . GLN A 1 213 ? -16.516 -16.391 -9.141 1 91.12 213 GLN A C 1
ATOM 1583 O O . GLN A 1 213 ? -17.266 -16.406 -10.125 1 91.12 213 GLN A O 1
ATOM 1588 N N . THR A 1 214 ? -16.859 -15.922 -7.988 1 91.12 214 THR A N 1
ATOM 1589 C CA . THR A 1 214 ? -18.188 -15.352 -7.781 1 91.12 214 THR A CA 1
ATOM 1590 C C . THR A 1 214 ? -18.391 -14.125 -8.664 1 91.12 214 THR A C 1
ATOM 1592 O O . THR A 1 214 ? -19.453 -13.938 -9.25 1 91.12 214 THR A O 1
ATOM 1595 N N . LEU A 1 215 ? -17.359 -13.359 -8.844 1 93.69 215 LEU A N 1
ATOM 1596 C CA . LEU A 1 215 ? -17.484 -12.078 -9.539 1 93.69 215 LEU A CA 1
ATOM 1597 C C . LEU A 1 215 ? -17.297 -12.258 -11.047 1 93.69 215 LEU A C 1
ATOM 1599 O O . LEU A 1 215 ? -17.969 -11.602 -11.844 1 93.69 215 LEU A O 1
ATOM 1603 N N . MET A 1 216 ? -16.422 -13.133 -11.383 1 91.38 216 MET A N 1
ATOM 1604 C CA . MET A 1 216 ? -16 -13.203 -12.781 1 91.38 216 MET A CA 1
ATOM 1605 C C . MET A 1 216 ? -16.562 -14.445 -13.461 1 91.38 216 MET A C 1
ATOM 1607 O O . MET A 1 216 ? -16.578 -14.531 -14.688 1 91.38 216 MET A O 1
ATOM 1611 N N . GLY A 1 217 ? -17.078 -15.25 -12.75 1 85.06 217 GLY A N 1
ATOM 1612 C CA . GLY A 1 217 ? -17.469 -16.531 -13.312 1 85.06 217 GLY A CA 1
ATOM 1613 C C . GLY A 1 217 ? -16.312 -17.516 -13.406 1 85.06 217 GLY A C 1
ATOM 1614 O O . GLY A 1 217 ? -15.219 -17.25 -12.891 1 85.06 217 GLY A O 1
ATOM 1615 N N . ASP A 1 218 ? -16.625 -18.781 -13.844 1 71 218 ASP A N 1
ATOM 1616 C CA . ASP A 1 218 ? -15.68 -19.906 -13.922 1 71 218 ASP A CA 1
ATOM 1617 C C . ASP A 1 218 ? -14.672 -19.688 -15.047 1 71 218 ASP A C 1
ATOM 1619 O O . ASP A 1 218 ? -15.047 -19.672 -16.219 1 71 218 ASP A O 1
ATOM 1623 N N . ASN A 1 219 ? -14.047 -18.484 -15.148 1 53.03 219 ASN A N 1
ATOM 1624 C CA . ASN A 1 219 ? -13.172 -18.578 -16.312 1 53.03 219 ASN A CA 1
ATOM 1625 C C . ASN A 1 219 ? -11.984 -19.5 -16.047 1 53.03 219 ASN A C 1
ATOM 1627 O O . ASN A 1 219 ? -11.469 -19.562 -14.93 1 53.03 219 ASN A O 1
ATOM 1631 N N . MET B 1 1 ? -3.133 25.547 -0.887 1 84.81 1 MET B N 1
ATOM 1632 C CA . MET B 1 1 ? -2.492 24.688 0.106 1 84.81 1 MET B CA 1
ATOM 1633 C C . MET B 1 1 ? -1.085 24.312 -0.334 1 84.81 1 MET B C 1
ATOM 1635 O O . MET B 1 1 ? -0.847 24.047 -1.517 1 84.81 1 MET B O 1
ATOM 1639 N N . SER B 1 2 ? -0.053 24.562 0.628 1 94.88 2 SER B N 1
ATOM 1640 C CA . SER B 1 2 ? 1.339 24.328 0.252 1 94.88 2 SER B CA 1
ATOM 1641 C C . SER B 1 2 ? 1.956 23.203 1.071 1 94.88 2 SER B C 1
ATOM 1643 O O . SER B 1 2 ? 1.65 23.047 2.256 1 94.88 2 SER B O 1
ATOM 1645 N N . PHE B 1 3 ? 2.777 22.422 0.395 1 98.69 3 PHE B N 1
ATOM 1646 C CA . PHE B 1 3 ? 3.486 21.297 1.005 1 98.69 3 PHE B CA 1
ATOM 1647 C C . PHE B 1 3 ? 4.992 21.484 0.88 1 98.69 3 PHE B C 1
ATOM 1649 O O . PHE B 1 3 ? 5.48 21.984 -0.132 1 98.69 3 PHE B O 1
ATOM 1656 N N . VAL B 1 4 ? 5.664 21.094 1.922 1 98.94 4 VAL B N 1
ATOM 1657 C CA . VAL B 1 4 ? 7.121 21.031 1.851 1 98.94 4 VAL B CA 1
ATOM 1658 C C . VAL B 1 4 ? 7.574 19.562 1.805 1 98.94 4 VAL B C 1
ATOM 1660 O O . VAL B 1 4 ? 7.184 18.766 2.654 1 98.94 4 VAL B O 1
ATOM 1663 N N . VAL B 1 5 ? 8.328 19.25 0.813 1 98.94 5 VAL B N 1
ATOM 1664 C CA . VAL B 1 5 ? 8.875 17.906 0.667 1 98.94 5 VAL B CA 1
ATOM 1665 C C . VAL B 1 5 ? 10.398 17.953 0.81 1 98.94 5 VAL B C 1
ATOM 1667 O O . VAL B 1 5 ? 11.086 18.531 -0.029 1 98.94 5 VAL B O 1
ATOM 1670 N N . VAL B 1 6 ? 10.875 17.359 1.891 1 98.94 6 VAL B N 1
ATOM 1671 C CA . VAL B 1 6 ? 12.312 17.281 2.125 1 98.94 6 VAL B CA 1
ATOM 1672 C C . VAL B 1 6 ? 12.852 15.977 1.538 1 98.94 6 VAL B C 1
ATOM 1674 O O . VAL B 1 6 ? 12.531 14.891 2.02 1 98.94 6 VAL B O 1
ATOM 1677 N N . GLY B 1 7 ? 13.742 16.141 0.591 1 98.75 7 GLY B N 1
ATOM 1678 C CA . GLY B 1 7 ? 14.273 14.984 -0.123 1 98.75 7 GLY B CA 1
ATOM 1679 C C . GLY B 1 7 ? 13.609 14.758 -1.469 1 98.75 7 GLY B C 1
ATOM 1680 O O . GLY B 1 7 ? 12.414 14.477 -1.538 1 98.75 7 GLY B O 1
ATOM 1681 N N . TYR B 1 8 ? 14.43 14.852 -2.494 1 98.44 8 TYR B N 1
ATOM 1682 C CA . TYR B 1 8 ? 13.922 14.656 -3.848 1 98.44 8 TYR B CA 1
ATOM 1683 C C . TYR B 1 8 ? 14.523 13.406 -4.48 1 98.44 8 TYR B C 1
ATOM 1685 O O . TYR B 1 8 ? 14.977 13.445 -5.625 1 98.44 8 TYR B O 1
ATOM 1693 N N . GLY B 1 9 ? 14.609 12.422 -3.613 1 96.38 9 GLY B N 1
ATOM 1694 C CA . GLY B 1 9 ? 14.93 11.102 -4.125 1 96.38 9 GLY B CA 1
ATOM 1695 C C . GLY B 1 9 ? 13.742 10.414 -4.777 1 96.38 9 GLY B C 1
ATOM 1696 O O . GLY B 1 9 ? 12.781 11.07 -5.176 1 96.38 9 GLY B O 1
ATOM 1697 N N . ARG B 1 10 ? 13.727 9.141 -4.91 1 94.44 10 ARG B N 1
ATOM 1698 C CA . ARG B 1 10 ? 12.719 8.367 -5.633 1 94.44 10 ARG B CA 1
ATOM 1699 C C . ARG B 1 10 ? 11.336 8.547 -5.008 1 94.44 10 ARG B C 1
ATOM 1701 O O . ARG B 1 10 ? 10.375 8.875 -5.703 1 94.44 10 ARG B O 1
ATOM 1708 N N . VAL B 1 11 ? 11.289 8.438 -3.689 1 95.5 11 VAL B N 1
ATOM 1709 C CA . VAL B 1 11 ? 10.008 8.555 -2.996 1 95.5 11 VAL B CA 1
ATOM 1710 C C . VAL B 1 11 ? 9.57 10.023 -2.973 1 95.5 11 VAL B C 1
ATOM 1712 O O . VAL B 1 11 ? 8.422 10.336 -3.293 1 95.5 11 VAL B O 1
ATOM 1715 N N . GLY B 1 12 ? 10.484 10.922 -2.607 1 97.75 12 GLY B N 1
ATOM 1716 C CA . GLY B 1 12 ? 10.164 12.336 -2.529 1 97.75 12 GLY B CA 1
ATOM 1717 C C . GLY B 1 12 ? 9.75 12.93 -3.863 1 97.75 12 GLY B C 1
ATOM 1718 O O . GLY B 1 12 ? 8.781 13.688 -3.938 1 97.75 12 GLY B O 1
ATOM 1719 N N . ALA B 1 13 ? 10.477 12.578 -4.91 1 97.31 13 ALA B N 1
ATOM 1720 C CA . ALA B 1 13 ? 10.18 13.109 -6.242 1 97.31 13 ALA B CA 1
ATOM 1721 C C . ALA B 1 13 ? 8.789 12.68 -6.703 1 97.31 13 ALA B C 1
ATOM 1723 O O . ALA B 1 13 ? 8.008 13.5 -7.188 1 97.31 13 ALA B O 1
ATOM 1724 N N . ARG B 1 14 ? 8.477 11.453 -6.539 1 94.62 14 ARG B N 1
ATOM 1725 C CA . ARG B 1 14 ? 7.164 10.961 -6.953 1 94.62 14 ARG B CA 1
ATOM 1726 C C . ARG B 1 14 ? 6.059 11.562 -6.09 1 94.62 14 ARG B C 1
ATOM 1728 O O . ARG B 1 14 ? 4.996 11.93 -6.602 1 94.62 14 ARG B O 1
ATOM 1735 N N . THR B 1 15 ? 6.293 11.648 -4.809 1 96.38 15 THR B N 1
ATOM 1736 C CA . THR B 1 15 ? 5.32 12.273 -3.92 1 96.38 15 THR B CA 1
ATOM 1737 C C . THR B 1 15 ? 5.023 13.703 -4.367 1 96.38 15 THR B C 1
ATOM 1739 O O . THR B 1 15 ? 3.859 14.094 -4.488 1 96.38 15 THR B O 1
ATOM 1742 N N . ALA B 1 16 ? 6.117 14.445 -4.629 1 97.94 16 ALA B N 1
ATOM 1743 C CA . ALA B 1 16 ? 5.969 15.828 -5.082 1 97.94 16 ALA B CA 1
ATOM 1744 C C . ALA B 1 16 ? 5.172 15.898 -6.383 1 97.94 16 ALA B C 1
ATOM 1746 O O . ALA B 1 16 ? 4.273 16.734 -6.523 1 97.94 16 ALA B O 1
ATOM 1747 N N . GLN B 1 17 ? 5.465 15.016 -7.246 1 95.44 17 GLN B N 1
ATOM 1748 C CA . GLN B 1 17 ? 4.793 14.992 -8.539 1 95.44 17 GLN B CA 1
ATOM 1749 C C . GLN B 1 17 ? 3.303 14.719 -8.383 1 95.44 17 GLN B C 1
ATOM 1751 O O . GLN B 1 17 ? 2.473 15.375 -9.016 1 95.44 17 GLN B O 1
ATOM 1756 N N . ILE B 1 18 ? 2.961 1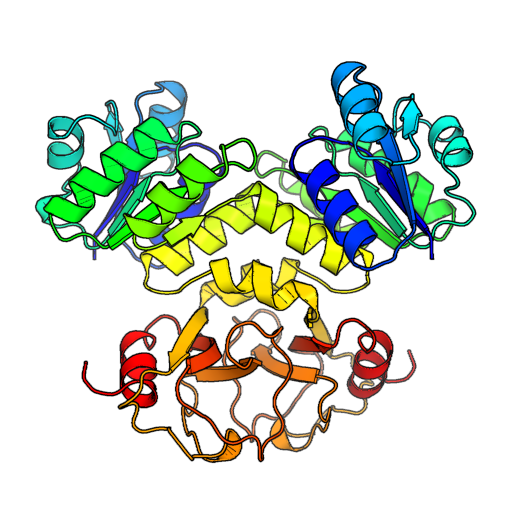3.75 -7.57 1 92.81 18 ILE B N 1
ATOM 1757 C CA . ILE B 1 18 ? 1.563 13.391 -7.359 1 92.81 18 ILE B CA 1
ATOM 1758 C C . ILE B 1 18 ? 0.812 14.578 -6.758 1 92.81 18 ILE B C 1
ATOM 1760 O O . ILE B 1 18 ? -0.28 14.93 -7.215 1 92.81 18 ILE B O 1
ATOM 1764 N N . LEU B 1 19 ? 1.37 15.211 -5.773 1 94.94 19 LEU B N 1
ATOM 1765 C CA . LEU B 1 19 ? 0.749 16.359 -5.137 1 94.94 19 LEU B CA 1
ATOM 1766 C C . LEU B 1 19 ? 0.533 17.5 -6.141 1 94.94 19 LEU B C 1
ATOM 1768 O O . LEU B 1 19 ? -0.548 18.078 -6.195 1 94.94 19 LEU B O 1
ATOM 1772 N N . GLU B 1 20 ? 1.562 17.703 -6.934 1 95.88 20 GLU B N 1
ATOM 1773 C CA . GLU B 1 20 ? 1.455 18.766 -7.934 1 95.88 20 GLU B CA 1
ATOM 1774 C C . GLU B 1 20 ? 0.358 18.453 -8.945 1 95.88 20 GLU B C 1
ATOM 1776 O O . GLU B 1 20 ? -0.428 19.344 -9.305 1 95.88 20 GLU B O 1
ATOM 1781 N N . THR B 1 21 ? 0.359 17.25 -9.406 1 91.25 21 THR B N 1
ATOM 1782 C CA . THR B 1 21 ? -0.658 16.828 -10.367 1 91.25 21 THR B CA 1
ATOM 1783 C C . THR B 1 21 ? -2.057 17.031 -9.789 1 91.25 21 THR B C 1
ATOM 1785 O O . THR B 1 21 ? -2.994 17.344 -10.523 1 91.25 21 THR B O 1
ATOM 1788 N N . ASP B 1 22 ? -2.174 16.922 -8.477 1 88.88 22 ASP B N 1
ATOM 1789 C CA . ASP B 1 22 ? -3.459 17.078 -7.801 1 88.88 22 ASP B CA 1
ATOM 1790 C C . ASP B 1 22 ? -3.762 18.547 -7.535 1 88.88 22 ASP B C 1
ATOM 1792 O O . ASP B 1 22 ? -4.781 18.875 -6.926 1 88.88 22 ASP B O 1
ATOM 1796 N N . GLY B 1 23 ? -2.865 19.422 -7.863 1 92.62 23 GLY B N 1
ATOM 1797 C CA . GLY B 1 23 ? -3.131 20.844 -7.82 1 92.62 23 GLY B CA 1
ATOM 1798 C C . GLY B 1 23 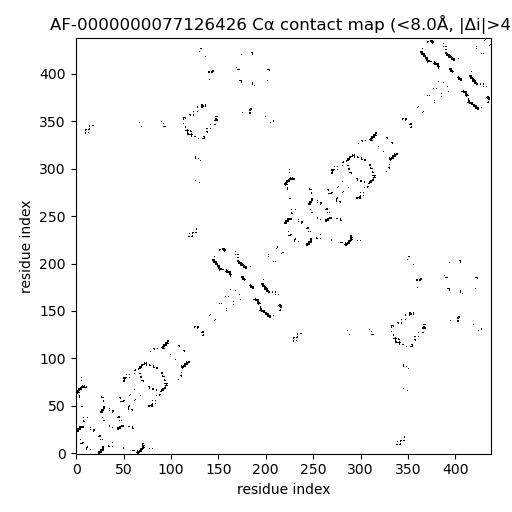? -2.578 21.516 -6.578 1 92.62 23 GLY B C 1
ATOM 1799 O O . GLY B 1 23 ? -2.908 22.672 -6.293 1 92.62 23 GLY B O 1
ATOM 1800 N N . TYR B 1 24 ? -1.746 20.781 -5.879 1 94.94 24 TYR B N 1
ATOM 1801 C CA . TYR B 1 24 ? -1.17 21.375 -4.68 1 94.94 24 TYR B CA 1
ATOM 1802 C C . TYR B 1 24 ? 0.167 22.047 -4.988 1 94.94 24 TYR B C 1
ATOM 1804 O O . TYR B 1 24 ? 0.895 21.609 -5.879 1 94.94 24 TYR B O 1
ATOM 1812 N N . ASN B 1 25 ? 0.477 23.094 -4.242 1 97.5 25 ASN B N 1
ATOM 1813 C CA . ASN B 1 25 ? 1.797 23.703 -4.324 1 97.5 25 ASN B CA 1
ATOM 1814 C C . ASN B 1 25 ? 2.824 22.953 -3.49 1 97.5 25 ASN B C 1
ATOM 1816 O O . ASN B 1 25 ? 2.566 22.625 -2.33 1 97.5 25 ASN B O 1
ATOM 1820 N N . VAL B 1 26 ? 3.936 22.672 -4.137 1 98.62 26 VAL B N 1
ATOM 1821 C CA . VAL B 1 26 ? 4.965 21.906 -3.453 1 98.62 26 VAL B CA 1
ATOM 1822 C C . VAL B 1 26 ? 6.301 22.641 -3.521 1 98.62 26 VAL B C 1
ATOM 1824 O O . VAL B 1 26 ? 6.703 23.109 -4.59 1 98.62 26 VAL B O 1
ATOM 1827 N N . VAL B 1 27 ? 6.895 22.781 -2.414 1 98.88 27 VAL B N 1
ATOM 1828 C CA . VAL B 1 27 ? 8.273 23.25 -2.344 1 98.88 27 VAL B CA 1
ATOM 1829 C C . VAL B 1 27 ? 9.188 22.094 -1.952 1 98.88 27 VAL B C 1
ATOM 1831 O O . VAL B 1 27 ? 8.914 21.375 -0.984 1 98.88 27 VAL B O 1
ATOM 1834 N N . VAL B 1 28 ? 10.258 21.953 -2.705 1 98.88 28 VAL B N 1
ATOM 1835 C CA . VAL B 1 28 ? 11.18 20.844 -2.494 1 98.88 28 VAL B CA 1
ATOM 1836 C C . VAL B 1 28 ? 12.453 21.344 -1.826 1 98.88 28 VAL B C 1
ATOM 1838 O O . VAL B 1 28 ? 12.977 22.406 -2.189 1 98.88 28 VAL B O 1
ATOM 1841 N N . VAL B 1 29 ? 12.906 20.594 -0.827 1 98.94 29 VAL B N 1
ATOM 1842 C CA . VAL B 1 29 ? 14.188 20.875 -0.183 1 98.94 29 VAL B CA 1
ATOM 1843 C C . VAL B 1 29 ? 15.156 19.719 -0.437 1 98.94 29 VAL B C 1
ATOM 1845 O O . VAL B 1 29 ? 14.812 18.562 -0.236 1 98.94 29 VAL B O 1
ATOM 1848 N N . ASP B 1 30 ? 16.297 20 -0.907 1 98.88 30 ASP B N 1
ATOM 1849 C CA . ASP B 1 30 ? 17.359 19.016 -1.072 1 98.88 30 ASP B CA 1
ATOM 1850 C C . ASP B 1 30 ? 18.734 19.688 -1.042 1 98.88 30 ASP B C 1
ATOM 1852 O O . ASP B 1 30 ? 18.844 20.891 -1.234 1 98.88 30 ASP B O 1
ATOM 1856 N N . ASN B 1 31 ? 19.766 18.875 -0.707 1 98.81 31 ASN B N 1
ATOM 1857 C CA . ASN B 1 31 ? 21.109 19.438 -0.694 1 98.81 31 ASN B CA 1
ATOM 1858 C C . ASN B 1 31 ? 22.016 18.766 -1.714 1 98.81 31 ASN B C 1
ATOM 1860 O O . ASN B 1 31 ? 23.219 19.047 -1.775 1 98.81 31 ASN B O 1
ATOM 1864 N N . ASP B 1 32 ? 21.516 17.812 -2.475 1 98.69 32 ASP B N 1
ATOM 1865 C CA . ASP B 1 32 ? 22.234 17.156 -3.557 1 98.69 32 ASP B CA 1
ATOM 1866 C C . ASP B 1 32 ? 22.078 17.922 -4.871 1 98.69 32 ASP B C 1
ATOM 1868 O O . ASP B 1 32 ? 20.953 18.047 -5.383 1 98.69 32 ASP B O 1
ATOM 1872 N N . PRO B 1 33 ? 23.188 18.406 -5.438 1 98.38 33 PRO B N 1
ATOM 1873 C CA . PRO B 1 33 ? 23.094 19.25 -6.629 1 98.38 33 PRO B CA 1
ATOM 1874 C C . PRO B 1 33 ? 22.359 18.562 -7.777 1 98.38 33 PRO B C 1
ATOM 1876 O O . PRO B 1 33 ? 21.625 19.219 -8.523 1 98.38 33 PRO B O 1
ATOM 1879 N N . ASP B 1 34 ? 22.531 17.281 -7.953 1 98.12 34 ASP B N 1
ATOM 1880 C CA . ASP B 1 34 ? 21.859 16.562 -9.031 1 98.12 34 ASP B CA 1
ATOM 1881 C C . ASP B 1 34 ? 20.344 16.547 -8.805 1 98.12 34 ASP B C 1
ATOM 1883 O O . ASP B 1 34 ? 19.562 16.766 -9.742 1 98.12 34 ASP B O 1
ATOM 1887 N N . LYS B 1 35 ? 19.906 16.297 -7.609 1 98.12 35 LYS B N 1
ATOM 1888 C CA . LYS B 1 35 ? 18.5 16.234 -7.273 1 98.12 35 LYS B CA 1
ATOM 1889 C C . LYS B 1 35 ? 17.844 17.625 -7.375 1 98.12 35 LYS B C 1
ATOM 1891 O O . LYS B 1 35 ? 16.703 17.75 -7.809 1 98.12 35 LYS B O 1
ATOM 1896 N N . ILE B 1 36 ? 18.609 18.625 -6.93 1 98.69 36 ILE B N 1
ATOM 1897 C CA . ILE B 1 36 ? 18.156 20 -7.035 1 98.69 36 ILE B CA 1
ATOM 1898 C C . ILE B 1 36 ? 17.891 20.344 -8.5 1 98.69 36 ILE B C 1
ATOM 1900 O O . ILE B 1 36 ? 16.828 20.875 -8.844 1 98.69 36 ILE B O 1
ATOM 1904 N N . THR B 1 37 ? 18.797 19.984 -9.359 1 98.44 37 THR B N 1
ATOM 1905 C CA . THR B 1 37 ? 18.656 20.25 -10.789 1 98.44 37 THR B CA 1
ATOM 1906 C C . THR B 1 37 ? 17.453 19.5 -11.359 1 98.44 37 THR B C 1
ATOM 1908 O O . THR B 1 37 ? 16.656 20.078 -12.117 1 98.44 37 THR B O 1
ATOM 1911 N N . HIS B 1 38 ? 17.297 18.297 -10.969 1 97.56 38 HIS B N 1
ATOM 1912 C CA . HIS B 1 38 ? 16.172 17.484 -11.438 1 97.56 38 HIS B CA 1
ATOM 1913 C C . HIS B 1 38 ? 14.836 18.078 -10.992 1 97.56 38 HIS B C 1
ATOM 1915 O O . HIS B 1 38 ? 13.898 18.156 -11.781 1 97.56 38 HIS B O 1
ATOM 1921 N N . ALA B 1 39 ? 14.75 18.469 -9.758 1 98.5 39 ALA B N 1
ATOM 1922 C CA . ALA B 1 39 ? 13.523 19.062 -9.227 1 98.5 39 ALA B CA 1
ATOM 1923 C C . ALA B 1 39 ? 13.195 20.375 -9.945 1 98.5 39 ALA B C 1
ATOM 1925 O O . ALA B 1 39 ? 12.039 20.641 -10.281 1 98.5 39 ALA B O 1
ATOM 1926 N N . ASP B 1 40 ? 14.25 21.156 -10.141 1 98.38 40 ASP B N 1
ATOM 1927 C CA . ASP B 1 40 ? 14.086 22.422 -10.852 1 98.38 40 ASP B CA 1
ATOM 1928 C C . ASP B 1 40 ? 13.57 22.188 -12.266 1 98.38 40 ASP B C 1
ATOM 1930 O O . ASP B 1 40 ? 12.633 22.859 -12.711 1 98.38 40 ASP B O 1
ATOM 1934 N N . ASN B 1 41 ? 14.125 21.266 -12.953 1 98.12 41 ASN B N 1
ATOM 1935 C CA . ASN B 1 41 ? 13.719 20.938 -14.312 1 98.12 41 ASN B CA 1
ATOM 1936 C C . ASN B 1 41 ? 12.281 20.438 -14.367 1 98.12 41 ASN B C 1
ATOM 1938 O O . ASN B 1 41 ? 11.602 20.609 -15.383 1 98.12 41 ASN B O 1
ATOM 1942 N N . ALA B 1 42 ? 11.875 19.891 -13.289 1 97.31 42 ALA B N 1
ATOM 1943 C CA . ALA B 1 42 ? 10.508 19.375 -13.227 1 97.31 42 ALA B CA 1
ATOM 1944 C C . ALA B 1 42 ? 9.516 20.484 -12.891 1 97.31 42 ALA B C 1
ATOM 1946 O O . ALA B 1 42 ? 8.305 20.25 -12.859 1 97.31 42 ALA B O 1
ATOM 1947 N N . GLY B 1 43 ? 10.023 21.656 -12.539 1 97.88 43 GLY B N 1
ATOM 1948 C CA . GLY B 1 43 ? 9.156 22.812 -12.367 1 97.88 43 GLY B CA 1
ATOM 1949 C C . GLY B 1 43 ? 8.852 23.125 -10.914 1 97.88 43 GLY B C 1
ATOM 1950 O O . GLY B 1 43 ? 7.984 23.953 -10.617 1 97.88 43 GLY B O 1
ATOM 1951 N N . PHE B 1 44 ? 9.547 22.453 -10.055 1 98.5 44 PHE B N 1
ATOM 1952 C CA . PHE B 1 44 ? 9.273 22.688 -8.641 1 98.5 44 PHE B CA 1
ATOM 1953 C C . PHE B 1 44 ? 10.062 23.891 -8.125 1 98.5 44 PHE B C 1
ATOM 1955 O O . PHE B 1 44 ? 11.156 24.172 -8.617 1 98.5 44 PHE B O 1
ATOM 1962 N N . ASP B 1 45 ? 9.453 24.594 -7.18 1 98.38 45 ASP B N 1
ATOM 1963 C CA . ASP B 1 45 ? 10.266 25.484 -6.348 1 98.38 45 ASP B CA 1
ATOM 1964 C C . ASP B 1 45 ? 11.219 24.672 -5.465 1 98.38 45 ASP B C 1
ATOM 1966 O O . ASP B 1 45 ? 10.789 23.797 -4.719 1 98.38 45 ASP B O 1
ATOM 1970 N N . VAL B 1 46 ? 12.5 25.047 -5.586 1 98.69 46 VAL B N 1
ATOM 1971 C CA . VAL B 1 46 ? 13.5 24.25 -4.875 1 98.69 46 VAL B CA 1
ATOM 1972 C C . VAL B 1 46 ? 14.305 25.156 -3.941 1 98.69 46 VAL B C 1
ATOM 1974 O O . VAL B 1 46 ? 14.75 26.234 -4.34 1 98.69 46 VAL B O 1
ATOM 1977 N N . ILE B 1 47 ? 14.391 24.734 -2.73 1 98.88 47 ILE B N 1
ATOM 1978 C CA . ILE B 1 47 ? 15.297 25.359 -1.767 1 98.88 47 ILE B CA 1
ATOM 1979 C C . ILE B 1 47 ? 16.484 24.438 -1.509 1 98.88 47 ILE B C 1
ATOM 1981 O O . ILE B 1 47 ? 16.312 23.297 -1.072 1 98.88 47 ILE B O 1
ATOM 1985 N N . GLU B 1 48 ? 17.656 24.984 -1.819 1 98.81 48 GLU B N 1
ATOM 1986 C CA . GLU B 1 48 ? 18.875 24.219 -1.582 1 98.81 48 GLU B CA 1
ATOM 19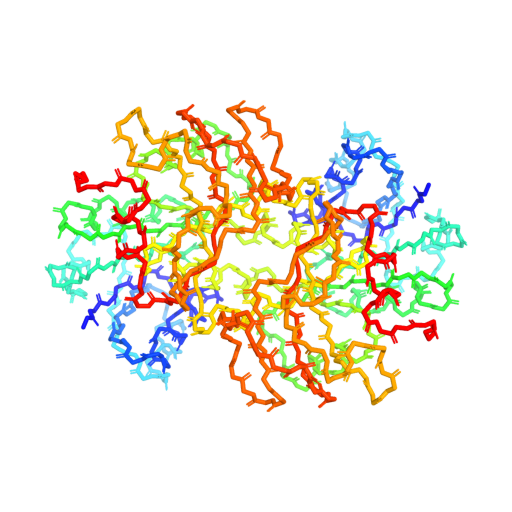87 C C . GLU B 1 48 ? 19.297 24.281 -0.115 1 98.81 48 GLU B C 1
ATOM 1989 O O . GLU B 1 48 ? 19.453 25.375 0.446 1 98.81 48 GLU B O 1
ATOM 1994 N N . GLY B 1 49 ? 19.438 23.094 0.471 1 98.81 49 GLY B N 1
ATOM 1995 C CA . GLY B 1 49 ? 19.906 23.062 1.846 1 98.81 49 GLY B CA 1
ATOM 1996 C C . GLY B 1 49 ? 19.594 21.766 2.559 1 98.81 49 GLY B C 1
ATOM 1997 O O . GLY B 1 49 ? 18.969 20.875 1.977 1 98.81 49 GLY B O 1
ATOM 1998 N N . ASP B 1 50 ? 20.094 21.688 3.73 1 98.62 50 ASP B N 1
ATOM 1999 C CA . ASP B 1 50 ? 19.859 20.547 4.609 1 98.62 50 ASP B CA 1
ATOM 2000 C C . ASP B 1 50 ? 18.484 20.656 5.281 1 98.62 50 ASP B C 1
ATOM 2002 O O . ASP B 1 50 ? 18.219 21.609 6.008 1 98.62 50 ASP B O 1
ATOM 2006 N N . GLY B 1 51 ? 17.656 19.688 5.043 1 98.44 51 GLY B N 1
ATOM 2007 C CA . GLY B 1 51 ? 16.297 19.703 5.547 1 98.44 51 GLY B CA 1
ATOM 2008 C C . GLY B 1 51 ? 16.219 19.625 7.059 1 98.44 51 GLY B C 1
ATOM 2009 O O . GLY B 1 51 ? 15.156 19.891 7.645 1 98.44 51 GLY B O 1
ATOM 2010 N N . SER B 1 52 ? 17.297 19.281 7.703 1 98.56 52 SER B N 1
ATOM 2011 C CA . SER B 1 52 ? 17.312 19.266 9.164 1 98.56 52 SER B CA 1
ATOM 2012 C C . SER B 1 52 ? 17.547 20.656 9.734 1 98.56 52 SER B C 1
ATOM 2014 O O . SER B 1 52 ? 17.453 20.859 10.945 1 98.56 52 SER B O 1
ATOM 2016 N N . ASN B 1 53 ? 17.875 21.609 8.898 1 98.62 53 ASN B N 1
ATOM 2017 C CA . ASN B 1 53 ? 18.125 22.984 9.305 1 98.62 53 ASN B CA 1
ATOM 2018 C C . ASN B 1 53 ? 16.859 23.828 9.281 1 98.62 53 ASN B C 1
ATOM 2020 O O . ASN B 1 53 ? 16.281 24.047 8.219 1 98.62 53 ASN B O 1
ATOM 2024 N N . ALA B 1 54 ? 16.562 24.359 10.438 1 98.38 54 ALA B N 1
ATOM 2025 C CA . ALA B 1 54 ? 15.312 25.109 10.586 1 98.38 54 ALA B CA 1
ATOM 2026 C C . ALA B 1 54 ? 15.289 26.328 9.656 1 98.38 54 ALA B C 1
ATOM 2028 O O . ALA B 1 54 ? 14.234 26.688 9.125 1 98.38 54 ALA B O 1
ATOM 2029 N N . SER B 1 55 ? 16.438 26.938 9.5 1 98.62 55 SER B N 1
ATOM 2030 C CA . SER B 1 55 ? 16.484 28.109 8.648 1 98.62 55 SER B CA 1
ATOM 2031 C C . SER B 1 55 ? 16.188 27.766 7.191 1 98.62 55 SER B C 1
ATOM 2033 O O . SER B 1 55 ? 15.594 28.562 6.469 1 98.62 55 SER B O 1
ATOM 2035 N N . VAL B 1 56 ? 16.609 26.594 6.785 1 98.88 56 VAL B N 1
ATOM 2036 C CA . VAL B 1 56 ? 16.328 26.109 5.434 1 98.88 56 VAL B CA 1
ATOM 2037 C C . VAL B 1 56 ? 14.836 25.875 5.262 1 98.88 56 VAL B C 1
ATOM 2039 O O . VAL B 1 56 ? 14.25 26.25 4.25 1 98.88 56 VAL B O 1
ATOM 2042 N N . LEU B 1 57 ? 14.195 25.266 6.219 1 98.88 57 LEU B N 1
ATOM 2043 C CA . LEU B 1 57 ? 12.766 24.984 6.164 1 98.88 57 LEU B CA 1
ATOM 2044 C C . LEU B 1 57 ? 11.953 26.266 6.191 1 98.88 57 LEU B C 1
ATOM 2046 O O . LEU B 1 57 ? 10.891 26.359 5.574 1 98.88 57 LEU B O 1
ATOM 2050 N N . LYS B 1 58 ? 12.469 27.266 6.914 1 98.69 58 LYS B N 1
ATOM 2051 C CA . LYS B 1 58 ? 11.82 28.562 6.891 1 98.69 58 LYS B CA 1
ATOM 2052 C C . LYS B 1 58 ? 11.852 29.172 5.488 1 98.69 58 LYS B C 1
ATOM 2054 O O . LYS B 1 58 ? 10.844 29.703 5.012 1 98.69 58 LYS B O 1
ATOM 2059 N N . GLN B 1 59 ? 12.984 29.078 4.879 1 98.62 59 GLN B N 1
ATOM 2060 C CA . GLN B 1 59 ? 13.102 29.547 3.5 1 98.62 59 GLN B CA 1
ATOM 2061 C C . GLN B 1 59 ? 12.148 28.797 2.58 1 98.62 59 GLN B C 1
ATOM 2063 O O . GLN B 1 59 ? 11.648 29.344 1.6 1 98.62 59 GLN B O 1
ATOM 2068 N N . ALA B 1 60 ? 11.836 27.609 2.924 1 98.69 60 ALA B N 1
ATOM 2069 C CA . ALA B 1 60 ? 10.984 26.75 2.105 1 98.69 60 ALA B CA 1
ATOM 2070 C C . ALA B 1 60 ? 9.508 27.062 2.35 1 98.69 60 ALA B C 1
ATOM 2072 O O . ALA B 1 60 ? 8.633 26.484 1.702 1 98.69 60 ALA B O 1
ATOM 2073 N N . GLY B 1 61 ? 9.227 27.922 3.264 1 98.38 61 GLY B N 1
ATOM 2074 C CA . GLY B 1 61 ? 7.855 28.359 3.488 1 98.38 61 GLY B CA 1
ATOM 2075 C C . GLY B 1 61 ? 7.109 27.484 4.477 1 98.38 61 GLY B C 1
ATOM 2076 O O . GLY B 1 61 ? 5.898 27.281 4.348 1 98.38 61 GLY B O 1
ATOM 2077 N N . ILE B 1 62 ? 7.844 26.938 5.469 1 98.38 62 ILE B N 1
ATOM 2078 C CA . ILE B 1 62 ? 7.254 26.016 6.43 1 98.38 62 ILE B CA 1
ATOM 2079 C C . ILE B 1 62 ? 6.176 26.734 7.238 1 98.38 62 ILE B C 1
ATOM 2081 O O . ILE B 1 62 ? 5.223 26.109 7.707 1 98.38 62 ILE B O 1
ATOM 2085 N N . ASP B 1 63 ? 6.191 28.031 7.355 1 97.75 63 ASP B N 1
ATOM 2086 C CA . ASP B 1 63 ? 5.238 28.797 8.148 1 97.75 63 ASP B CA 1
ATOM 2087 C C . ASP B 1 63 ? 3.854 28.797 7.504 1 97.75 63 ASP B C 1
ATOM 2089 O O . ASP B 1 63 ? 2.842 28.938 8.195 1 97.75 63 ASP B O 1
ATOM 2093 N N . GLU B 1 64 ? 3.781 28.609 6.277 1 97.19 64 GLU B N 1
ATOM 2094 C CA . GLU B 1 64 ? 2.518 28.656 5.551 1 97.19 64 GLU B CA 1
ATOM 2095 C C . GLU B 1 64 ? 2.109 27.281 5.043 1 97.19 64 GLU B C 1
ATOM 2097 O O . GLU B 1 64 ? 1.001 27.109 4.531 1 97.19 64 GLU B O 1
ATOM 2102 N N . ALA B 1 65 ? 2.988 26.344 5.195 1 98.19 65 ALA B N 1
ATOM 2103 C CA . ALA B 1 65 ? 2.721 25 4.68 1 98.19 65 ALA B CA 1
ATOM 2104 C C . ALA B 1 65 ? 1.715 24.266 5.559 1 98.19 65 ALA B C 1
ATOM 2106 O O . ALA B 1 65 ? 1.717 24.422 6.781 1 98.19 65 ALA B O 1
ATOM 2107 N N . VAL B 1 66 ? 0.896 23.453 4.938 1 97.69 66 VAL B N 1
ATOM 2108 C CA . VAL B 1 66 ? -0.097 22.688 5.684 1 97.69 66 VAL B CA 1
ATOM 2109 C C . VAL B 1 66 ? 0.512 21.375 6.156 1 97.69 66 VAL B C 1
ATOM 2111 O O . VAL B 1 66 ? 0.078 20.812 7.16 1 97.69 66 VAL B O 1
ATOM 2114 N N . ALA B 1 67 ? 1.493 20.906 5.418 1 98.56 67 ALA B N 1
ATOM 2115 C CA . ALA B 1 67 ? 2.117 19.625 5.766 1 98.56 67 ALA B CA 1
ATOM 2116 C C . ALA B 1 67 ? 3.562 19.578 5.281 1 98.56 67 ALA B C 1
ATOM 2118 O O . ALA B 1 67 ? 3.936 20.281 4.344 1 98.56 67 ALA B O 1
ATOM 2119 N N . LEU B 1 68 ? 4.348 18.766 5.953 1 98.88 68 LEU B N 1
ATOM 2120 C CA . LEU B 1 68 ? 5.746 18.547 5.617 1 98.88 68 LEU B CA 1
ATOM 2121 C C . LEU B 1 68 ? 6.066 17.047 5.598 1 98.88 68 LEU B C 1
ATOM 2123 O O . LEU B 1 68 ? 5.691 16.312 6.52 1 98.88 68 LEU B O 1
ATOM 2127 N N . GLY B 1 69 ? 6.707 16.672 4.496 1 98.81 69 GLY B N 1
ATOM 2128 C CA . GLY B 1 69 ? 7.207 15.312 4.391 1 98.81 69 GLY B CA 1
ATOM 2129 C C . GLY B 1 69 ? 8.727 15.234 4.426 1 98.81 69 GLY B C 1
ATOM 2130 O O . GLY B 1 69 ? 9.398 15.844 3.6 1 98.81 69 GLY B O 1
ATOM 2131 N N . GLY B 1 70 ? 9.234 14.57 5.445 1 98.81 70 GLY B N 1
ATOM 2132 C CA . GLY B 1 70 ? 10.625 14.156 5.422 1 98.81 70 GLY B CA 1
ATOM 2133 C C . GLY B 1 70 ? 10.844 12.836 4.715 1 98.81 70 GLY B C 1
ATOM 2134 O O . GLY B 1 70 ? 10.617 11.773 5.293 1 98.81 70 GLY B O 1
ATOM 2135 N N . LEU B 1 71 ? 11.375 12.938 3.512 1 98.56 71 LEU B N 1
ATOM 2136 C CA . LEU B 1 71 ? 11.312 11.766 2.648 1 98.56 71 LEU B CA 1
ATOM 2137 C C . LEU B 1 71 ? 12.695 11.422 2.1 1 98.56 71 LEU B C 1
ATOM 2139 O O . LEU B 1 71 ? 12.812 10.828 1.025 1 98.56 71 LEU B O 1
ATOM 2143 N N . THR B 1 72 ? 13.773 11.852 2.809 1 97.75 72 THR B N 1
ATOM 2144 C CA . THR B 1 72 ? 15.125 11.453 2.424 1 97.75 72 THR B CA 1
ATOM 2145 C C . THR B 1 72 ? 15.414 10.016 2.855 1 97.75 72 THR B C 1
ATOM 2147 O O . THR B 1 72 ? 14.531 9.336 3.398 1 97.75 72 THR B O 1
ATOM 2150 N N . ASP B 1 73 ? 16.656 9.547 2.549 1 94.38 73 ASP B N 1
ATOM 2151 C CA . ASP B 1 73 ? 17.047 8.211 2.971 1 94.38 73 ASP B CA 1
ATOM 2152 C C . ASP B 1 73 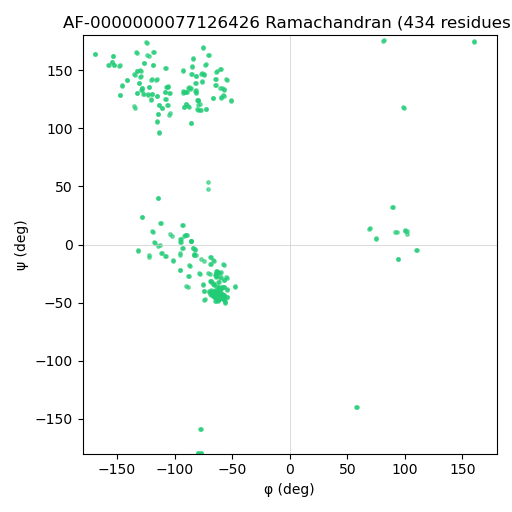? 17.688 8.234 4.359 1 94.38 73 ASP B C 1
ATOM 2154 O O . ASP B 1 73 ? 18.109 7.199 4.871 1 94.38 73 ASP B O 1
ATOM 2158 N N . ASP B 1 74 ? 17.656 9.359 5.023 1 95 74 ASP B N 1
ATOM 2159 C CA . ASP B 1 74 ? 18.203 9.516 6.367 1 95 74 ASP B CA 1
ATOM 2160 C C . ASP B 1 74 ? 17.109 9.836 7.379 1 95 74 ASP B C 1
ATOM 2162 O O . ASP B 1 74 ? 16.656 10.977 7.469 1 95 74 ASP B O 1
ATOM 2166 N N . PRO B 1 75 ? 16.766 8.805 8.211 1 95.12 75 PRO B N 1
ATOM 2167 C CA . PRO B 1 75 ? 15.664 9.023 9.148 1 95.12 75 PRO B CA 1
ATOM 2168 C C . PRO B 1 75 ? 15.953 10.141 10.148 1 95.12 75 PRO B C 1
ATOM 2170 O O . PRO B 1 75 ? 15.023 10.766 10.656 1 95.12 75 PRO B O 1
ATOM 2173 N N . THR B 1 76 ? 17.234 10.406 10.391 1 94.56 76 THR B N 1
ATOM 2174 C CA . THR B 1 76 ? 17.578 11.477 11.32 1 94.56 76 THR B CA 1
ATOM 2175 C C . THR B 1 76 ? 17.219 12.836 10.734 1 94.56 76 THR B C 1
ATOM 2177 O O . THR B 1 76 ? 16.641 13.68 11.43 1 94.56 76 THR B O 1
ATOM 2180 N N . VAL B 1 77 ? 17.5 13.039 9.484 1 97.56 77 VAL B N 1
ATOM 2181 C CA . VAL B 1 77 ? 17.141 14.266 8.789 1 97.56 77 VAL B CA 1
ATOM 2182 C C . VAL B 1 77 ? 15.617 14.375 8.703 1 97.56 77 VAL B C 1
ATOM 2184 O O . VAL B 1 77 ? 15.047 15.438 8.969 1 97.56 77 VAL B O 1
ATOM 2187 N N . ASN B 1 78 ? 14.992 13.305 8.359 1 98 78 ASN B N 1
ATOM 2188 C CA . ASN B 1 78 ? 13.539 13.289 8.25 1 98 78 ASN B CA 1
ATOM 2189 C C . ASN B 1 78 ? 12.867 13.68 9.57 1 98 78 ASN B C 1
ATOM 2191 O O . ASN B 1 78 ? 11.953 14.5 9.578 1 98 78 ASN B O 1
ATOM 2195 N N . PHE B 1 79 ? 13.398 13.055 10.625 1 97.56 79 PHE B N 1
ATOM 2196 C CA . PHE B 1 79 ? 12.812 13.32 11.938 1 97.56 79 PHE B CA 1
ATOM 2197 C C . PHE B 1 79 ? 13.016 14.773 12.344 1 97.56 79 PHE B C 1
ATOM 2199 O O . PHE B 1 79 ? 12.078 15.43 12.805 1 97.56 79 PHE B O 1
ATOM 2206 N N . ALA B 1 80 ? 14.164 15.25 12.156 1 98.06 80 ALA B N 1
ATOM 2207 C CA . ALA B 1 80 ? 14.445 16.656 12.477 1 98.06 80 ALA B CA 1
ATOM 2208 C C . ALA B 1 80 ? 13.539 17.594 11.695 1 98.06 80 ALA B C 1
ATOM 2210 O O . ALA B 1 80 ? 13 18.547 12.258 1 98.06 80 ALA B O 1
ATOM 2211 N N . ALA B 1 81 ? 13.398 17.359 10.445 1 98.81 81 ALA B N 1
ATOM 2212 C CA . ALA B 1 81 ? 12.516 18.172 9.609 1 98.81 81 ALA B CA 1
ATOM 2213 C C . ALA B 1 81 ? 11.078 18.125 10.133 1 98.81 81 ALA B C 1
ATOM 2215 O O . ALA B 1 81 ? 10.414 19.156 10.211 1 98.81 81 ALA B O 1
ATOM 2216 N N . CYS B 1 82 ? 10.656 16.953 10.438 1 98.56 82 CYS B N 1
ATOM 2217 C CA . CYS B 1 82 ? 9.289 16.781 10.922 1 98.56 82 CYS B CA 1
ATOM 2218 C C . CYS B 1 82 ? 9.07 17.531 12.227 1 98.56 82 CYS B C 1
ATOM 2220 O O . CYS B 1 82 ? 8.023 18.141 12.422 1 98.56 82 CYS B O 1
ATOM 2222 N N . LEU B 1 83 ? 10.039 17.438 13.148 1 97.88 83 LEU B N 1
ATOM 2223 C CA . LEU B 1 83 ? 9.922 18.172 14.406 1 97.88 83 LEU B CA 1
ATOM 2224 C C . LEU B 1 83 ? 9.773 19.656 14.164 1 97.88 83 LEU B C 1
ATOM 2226 O O . LEU B 1 83 ? 8.93 20.312 14.773 1 97.88 83 LEU B O 1
ATOM 2230 N N . THR B 1 84 ? 10.586 20.172 13.281 1 98.5 84 THR B N 1
ATOM 2231 C CA . THR B 1 84 ? 10.484 21.578 12.93 1 98.5 84 THR B CA 1
ATOM 2232 C C . THR B 1 84 ? 9.125 21.891 12.312 1 98.5 84 THR B C 1
ATOM 2234 O O . THR B 1 84 ? 8.492 22.891 12.672 1 98.5 84 THR B O 1
ATOM 2237 N N . GLY B 1 85 ? 8.688 21.078 11.383 1 98.5 85 GLY B N 1
ATOM 2238 C CA . GLY B 1 85 ? 7.367 21.25 10.797 1 98.5 85 GLY B CA 1
ATOM 2239 C C . GLY B 1 85 ? 6.254 21.281 11.828 1 98.5 85 GLY B C 1
ATOM 2240 O O . GLY B 1 85 ? 5.363 22.125 11.758 1 98.5 85 GLY B O 1
ATOM 2241 N N . LYS B 1 86 ? 6.355 20.344 12.734 1 97.56 86 LYS B N 1
ATOM 2242 C CA . LYS B 1 86 ? 5.355 20.266 13.797 1 97.56 86 LYS B CA 1
ATOM 2243 C C . LYS B 1 86 ? 5.316 21.562 14.609 1 97.56 86 LYS B C 1
ATOM 2245 O O . LYS B 1 86 ? 4.238 22.062 14.938 1 97.56 86 LYS B O 1
ATOM 2250 N N . GLN B 1 87 ? 6.426 22.047 14.914 1 97.69 87 GLN B N 1
ATOM 2251 C CA . GLN B 1 87 ? 6.527 23.297 15.664 1 97.69 87 GLN B CA 1
ATOM 2252 C C . GLN B 1 87 ? 5.867 24.453 14.914 1 97.69 87 GLN B C 1
ATOM 2254 O O . GLN B 1 87 ? 5.422 25.422 15.531 1 97.69 87 GLN B O 1
ATOM 2259 N N . HIS B 1 88 ? 5.762 24.328 13.68 1 98 88 HIS B N 1
ATOM 2260 C CA . HIS B 1 88 ? 5.188 25.406 12.867 1 98 88 HIS B CA 1
ATOM 2261 C C . HIS B 1 88 ? 3.756 25.062 12.453 1 98 88 HIS B C 1
ATOM 2263 O O . HIS B 1 88 ? 3.197 25.703 11.562 1 98 88 HIS B O 1
ATOM 2269 N N . GLY B 1 89 ? 3.219 24.016 13 1 97.19 89 GLY B N 1
ATOM 2270 C CA . GLY B 1 89 ? 1.804 23.719 12.844 1 97.19 89 GLY B CA 1
ATOM 2271 C C . GLY B 1 89 ? 1.503 22.828 11.656 1 97.19 89 GLY B C 1
ATOM 2272 O O . GLY B 1 89 ? 0.339 22.625 11.305 1 97.19 89 GLY B O 1
ATOM 2273 N N . CYS B 1 90 ? 2.52 22.25 11.047 1 98 90 CYS B N 1
ATOM 2274 C CA . CYS B 1 90 ? 2.326 21.375 9.898 1 98 90 CYS B CA 1
ATOM 2275 C C . CYS B 1 90 ? 1.931 19.969 10.344 1 98 90 CYS B C 1
ATOM 2277 O O . CYS B 1 90 ? 2.354 19.5 11.406 1 98 90 CYS B O 1
ATOM 2279 N N . ARG B 1 91 ? 1.079 19.312 9.555 1 97.06 91 ARG B N 1
ATOM 2280 C CA . ARG B 1 91 ? 1.086 17.859 9.602 1 97.06 91 ARG B CA 1
ATOM 2281 C C . ARG B 1 91 ? 2.416 17.297 9.102 1 97.06 91 ARG B C 1
ATOM 2283 O O . ARG B 1 91 ? 2.957 17.781 8.102 1 97.06 91 ARG B O 1
ATOM 2290 N N . VAL B 1 92 ? 2.93 16.281 9.812 1 98.44 92 VAL B N 1
ATOM 2291 C CA . VAL B 1 92 ? 4.281 15.859 9.453 1 98.44 92 VAL B CA 1
ATOM 2292 C C . VAL B 1 92 ? 4.309 14.352 9.227 1 98.44 92 VAL B C 1
ATOM 2294 O O . VAL B 1 92 ? 3.723 13.594 10 1 98.44 92 VAL B O 1
ATOM 2297 N N . VAL B 1 93 ? 4.926 13.945 8.117 1 97.94 93 VAL B N 1
ATOM 2298 C CA . VAL B 1 93 ? 5.066 12.555 7.691 1 97.94 93 VAL B CA 1
ATOM 2299 C C . VAL B 1 93 ? 6.531 12.258 7.387 1 97.94 93 VAL B C 1
ATOM 2301 O O . VAL B 1 93 ? 7.207 13.047 6.719 1 97.94 93 VAL B O 1
ATOM 2304 N N . MET B 1 94 ? 7.012 11.156 7.852 1 97.31 94 MET B N 1
ATOM 2305 C CA . MET B 1 94 ? 8.414 10.875 7.555 1 97.31 94 MET B CA 1
ATOM 2306 C C . MET B 1 94 ? 8.57 9.469 6.977 1 97.31 94 MET B C 1
ATOM 2308 O O . MET B 1 94 ? 7.816 8.562 7.324 1 97.31 94 MET B O 1
ATOM 2312 N N . ARG B 1 95 ? 9.547 9.367 6.16 1 96.5 95 ARG B N 1
ATOM 2313 C CA . ARG B 1 95 ? 9.984 8.078 5.621 1 96.5 95 ARG B CA 1
ATOM 2314 C C . ARG B 1 95 ? 10.969 7.398 6.562 1 96.5 95 ARG B C 1
ATOM 2316 O O . ARG B 1 95 ? 11.828 8.055 7.152 1 96.5 95 ARG B O 1
ATOM 2323 N N . ILE B 1 96 ? 10.742 6.152 6.758 1 94.44 96 ILE B N 1
ATOM 2324 C CA . ILE B 1 96 ? 11.719 5.332 7.469 1 94.44 96 ILE B CA 1
ATOM 2325 C C . ILE B 1 96 ? 12.109 4.133 6.609 1 94.44 96 ILE B C 1
ATOM 2327 O O . ILE B 1 96 ? 11.656 4 5.473 1 94.44 96 ILE B O 1
ATOM 2331 N N . SER B 1 97 ? 13.055 3.406 7.086 1 86.38 97 SER B N 1
ATOM 2332 C CA . SER B 1 97 ? 13.438 2.158 6.43 1 86.38 97 SER B CA 1
ATOM 2333 C C . SER B 1 97 ? 13.422 0.992 7.414 1 86.38 97 SER B C 1
ATOM 2335 O O . SER B 1 97 ? 13.461 1.197 8.625 1 86.38 97 SER B O 1
ATOM 2337 N N . GLU B 1 98 ? 13.273 -0.138 6.859 1 74.44 98 GLU B N 1
ATOM 2338 C CA . GLU B 1 98 ? 13.164 -1.359 7.648 1 74.44 98 GLU B CA 1
ATOM 2339 C C . GLU B 1 98 ? 14.383 -1.549 8.539 1 74.44 98 GLU B C 1
ATOM 2341 O O . GLU B 1 98 ? 14.32 -2.254 9.555 1 74.44 98 GLU B O 1
ATOM 2346 N N . ASP B 1 99 ? 15.414 -0.901 8.305 1 77.94 99 ASP B N 1
ATOM 2347 C CA . ASP B 1 99 ? 16.656 -1.149 9.023 1 77.94 99 ASP B CA 1
ATOM 2348 C C . ASP B 1 99 ? 16.703 -0.371 10.336 1 77.94 99 ASP B C 1
ATOM 2350 O O . ASP B 1 99 ? 17.609 -0.573 11.148 1 77.94 99 ASP B O 1
ATOM 2354 N N . ILE B 1 100 ? 15.656 0.283 10.586 1 77.06 100 ILE B N 1
ATOM 2355 C CA . ILE B 1 100 ? 15.703 1.11 11.781 1 77.06 100 ILE B CA 1
ATOM 2356 C C . ILE B 1 100 ? 15.406 0.252 13.008 1 77.06 100 ILE B C 1
ATOM 2358 O O . ILE B 1 100 ? 14.586 -0.664 12.953 1 77.06 100 ILE B O 1
ATOM 2362 N N . ASN B 1 101 ? 16.109 0.51 13.977 1 79.5 101 ASN B N 1
ATOM 2363 C CA . ASN B 1 101 ? 15.875 -0.142 15.258 1 79.5 101 ASN B CA 1
ATOM 2364 C C . ASN B 1 101 ? 14.438 0.052 15.727 1 79.5 101 ASN B C 1
ATOM 2366 O O . ASN B 1 101 ? 13.883 1.142 15.602 1 79.5 101 ASN B O 1
ATOM 2370 N N . SER B 1 102 ? 13.945 -1 16.328 1 80.31 102 SER B N 1
ATOM 2371 C CA . SER B 1 102 ? 12.547 -1.011 16.734 1 80.31 102 SER B CA 1
ATOM 2372 C C . SER B 1 102 ? 12.25 0.113 17.719 1 80.31 102 SER B C 1
ATOM 2374 O O . SER B 1 102 ? 11.195 0.755 17.641 1 80.31 102 SER B O 1
ATOM 2376 N N . ASN B 1 103 ? 13.148 0.398 18.625 1 82.12 103 ASN B N 1
ATOM 2377 C CA . ASN B 1 103 ? 12.945 1.443 19.625 1 82.12 103 ASN B CA 1
ATOM 2378 C C . ASN B 1 103 ? 12.891 2.826 18.984 1 82.12 103 ASN B C 1
ATOM 2380 O O . ASN B 1 103 ? 12.07 3.662 19.359 1 82.12 103 ASN B O 1
ATOM 2384 N N . VAL B 1 104 ? 13.727 3.035 18.094 1 83.38 104 VAL B N 1
ATOM 2385 C CA . VAL B 1 104 ? 13.789 4.312 17.391 1 83.38 104 VAL B CA 1
ATOM 2386 C C . VAL B 1 104 ? 12.547 4.488 16.516 1 83.38 104 VAL B C 1
ATOM 2388 O O . VAL B 1 104 ? 11.977 5.574 16.453 1 83.38 104 VAL B O 1
ATOM 2391 N N . TYR B 1 105 ? 12.086 3.383 16.047 1 83.25 105 TYR B N 1
ATOM 2392 C CA . TYR B 1 105 ? 10.867 3.391 15.25 1 83.25 105 TYR B CA 1
ATOM 2393 C C . TYR B 1 105 ? 9.68 3.855 16.078 1 83.25 105 TYR B C 1
ATOM 2395 O O . TYR B 1 105 ? 8.914 4.723 15.641 1 83.25 105 TYR B O 1
ATOM 2403 N N . GLU B 1 106 ? 9.555 3.281 17.203 1 82.19 106 GLU B N 1
ATOM 2404 C CA . GLU B 1 106 ? 8.438 3.605 18.078 1 82.19 106 GLU B CA 1
ATOM 2405 C C . GLU B 1 106 ? 8.445 5.082 18.469 1 82.19 106 GLU B C 1
ATOM 2407 O O . GLU B 1 106 ? 7.391 5.719 18.531 1 82.19 106 GLU B O 1
ATOM 2412 N N . GLN B 1 107 ? 9.617 5.574 18.703 1 83.88 107 GLN B N 1
ATOM 2413 C CA . GLN B 1 107 ? 9.75 6.988 19.031 1 83.88 107 GLN B CA 1
ATOM 2414 C C . GLN B 1 107 ? 9.312 7.867 17.859 1 83.88 107 GLN B C 1
ATOM 2416 O O . GLN B 1 107 ? 8.523 8.797 18.047 1 83.88 107 GLN B O 1
ATOM 2421 N N . TYR B 1 108 ? 9.766 7.527 16.734 1 86.81 108 TYR B N 1
ATOM 2422 C CA . TYR B 1 108 ? 9.398 8.297 15.555 1 86.81 108 TYR B CA 1
ATOM 2423 C C . TYR B 1 108 ? 7.895 8.273 15.328 1 86.81 108 TYR B C 1
ATOM 2425 O O . TYR B 1 108 ? 7.273 9.312 15.102 1 86.81 108 TYR B O 1
ATOM 2433 N N . GLU B 1 109 ? 7.387 7.109 15.453 1 83.19 109 GLU B N 1
ATOM 2434 C CA . GLU B 1 109 ? 5.957 6.93 15.211 1 83.19 109 GLU B CA 1
ATOM 2435 C C . GLU B 1 109 ? 5.121 7.746 16.188 1 83.19 109 GLU B C 1
ATOM 2437 O O . GLU B 1 109 ? 4.051 8.242 15.844 1 83.19 109 GLU B O 1
ATOM 2442 N N . SER B 1 110 ? 5.621 7.891 17.344 1 87.19 110 SER B N 1
ATOM 2443 C CA . SER B 1 110 ? 4.887 8.617 18.375 1 87.19 110 SER B CA 1
ATOM 2444 C C . SER B 1 110 ? 5.004 10.125 18.172 1 87.19 110 SER B C 1
ATOM 2446 O O . SER B 1 110 ? 4.098 10.875 18.547 1 87.19 110 SER B O 1
ATOM 2448 N N . ASP B 1 111 ? 6.004 10.578 17.547 1 93.25 111 ASP B N 1
ATOM 2449 C CA . ASP B 1 111 ? 6.297 12.008 17.516 1 93.25 111 ASP B CA 1
ATOM 2450 C C . ASP B 1 111 ? 5.852 12.641 16.203 1 93.25 111 ASP B C 1
ATOM 2452 O O . ASP B 1 111 ? 5.766 13.859 16.078 1 93.25 111 ASP B O 1
ATOM 2456 N N . VAL B 1 112 ? 5.547 11.781 15.242 1 95.81 112 VAL B N 1
ATOM 2457 C CA . VAL B 1 112 ? 5.102 12.32 13.961 1 95.81 112 VAL B CA 1
ATOM 2458 C C . VAL B 1 112 ? 3.682 11.844 13.672 1 95.81 112 VAL B C 1
ATOM 2460 O O . VAL B 1 112 ? 3.15 10.984 14.375 1 95.81 112 VAL B O 1
ATOM 2463 N N . ASP B 1 113 ? 3.053 12.469 12.711 1 94.56 113 ASP B N 1
ATOM 2464 C CA . ASP B 1 113 ? 1.659 12.133 12.43 1 94.56 113 ASP B CA 1
ATOM 2465 C C . ASP B 1 113 ? 1.551 10.797 11.703 1 94.56 113 ASP B C 1
ATOM 2467 O O . ASP B 1 113 ? 0.558 10.078 11.852 1 94.56 113 ASP B O 1
ATOM 2471 N N . ASP B 1 114 ? 2.535 10.477 10.828 1 93.75 114 ASP B N 1
ATOM 2472 C CA . ASP B 1 114 ? 2.568 9.188 10.148 1 93.75 114 ASP B CA 1
ATOM 2473 C C . ASP B 1 114 ? 3.984 8.844 9.688 1 93.75 114 ASP B C 1
ATOM 2475 O O . ASP B 1 114 ? 4.816 9.734 9.508 1 93.75 114 ASP B O 1
ATOM 2479 N N . VAL B 1 115 ? 4.223 7.559 9.562 1 94.5 115 VAL B N 1
ATOM 2480 C CA . VAL B 1 115 ? 5.5 7.051 9.07 1 94.5 115 VAL B CA 1
ATOM 2481 C C . VAL B 1 115 ? 5.266 6.184 7.832 1 94.5 115 VAL B C 1
ATOM 2483 O O . VAL B 1 115 ? 4.305 5.414 7.781 1 94.5 115 VAL B O 1
ATOM 2486 N N . ILE B 1 116 ? 6.121 6.422 6.832 1 94.38 116 ILE B N 1
ATOM 2487 C CA . ILE B 1 116 ? 6.047 5.637 5.605 1 94.38 116 ILE B CA 1
ATOM 2488 C C . ILE B 1 116 ? 7.301 4.773 5.465 1 94.38 116 ILE B C 1
ATOM 2490 O O . ILE B 1 116 ? 8.422 5.289 5.5 1 94.38 116 ILE B O 1
ATOM 2494 N N . ASP B 1 117 ? 7.09 3.545 5.418 1 93.62 117 ASP B N 1
ATOM 2495 C CA . ASP B 1 117 ? 8.164 2.59 5.184 1 93.62 117 ASP B CA 1
ATOM 2496 C C . ASP B 1 117 ? 7.996 1.888 3.836 1 93.62 117 ASP B C 1
ATOM 2498 O O . ASP B 1 117 ? 7.305 0.872 3.744 1 93.62 117 ASP B O 1
ATOM 2502 N N . PRO B 1 118 ? 8.68 2.398 2.807 1 93.5 118 PRO B N 1
ATOM 2503 C CA . PRO B 1 118 ? 8.484 1.856 1.461 1 93.5 118 PRO B CA 1
ATOM 2504 C C . PRO B 1 118 ? 8.797 0.365 1.373 1 93.5 118 PRO B C 1
ATOM 2506 O O . PRO B 1 118 ? 8.102 -0.377 0.675 1 93.5 118 PRO B O 1
ATOM 2509 N N . GLU B 1 119 ? 9.797 -0.102 2.082 1 93.38 119 GLU B N 1
ATOM 2510 C CA . GLU B 1 119 ? 10.18 -1.511 2.029 1 93.38 119 GLU B CA 1
ATOM 2511 C C . GLU B 1 119 ? 9.133 -2.393 2.695 1 93.38 119 GLU B C 1
ATOM 2513 O O . GLU B 1 119 ? 8.812 -3.477 2.199 1 93.38 119 GLU B O 1
ATOM 2518 N N . ARG B 1 120 ? 8.648 -1.878 3.775 1 92.06 120 ARG B N 1
ATOM 2519 C CA . ARG B 1 120 ? 7.578 -2.609 4.445 1 92.06 120 ARG B CA 1
ATOM 2520 C C . ARG B 1 120 ? 6.34 -2.693 3.559 1 92.06 120 ARG B C 1
ATOM 2522 O O . ARG B 1 120 ? 5.699 -3.742 3.479 1 92.06 120 ARG B O 1
ATOM 2529 N N . LEU B 1 121 ? 6.012 -1.584 2.951 1 91.62 121 LEU B N 1
ATOM 2530 C CA . LEU B 1 121 ? 4.887 -1.565 2.021 1 91.62 121 LEU B CA 1
ATOM 2531 C C . LEU B 1 121 ? 5.145 -2.492 0.839 1 91.62 121 LEU B C 1
ATOM 2533 O O . LEU B 1 121 ? 4.246 -3.215 0.404 1 91.62 121 LEU B O 1
ATOM 2537 N N . GLY B 1 122 ? 6.316 -2.426 0.35 1 92.94 122 GLY B N 1
ATOM 2538 C CA . GLY B 1 122 ? 6.695 -3.332 -0.723 1 92.94 122 GLY B CA 1
ATOM 2539 C C . GLY B 1 122 ? 6.543 -4.793 -0.35 1 92.94 122 GLY B C 1
ATOM 2540 O O . GLY B 1 122 ? 6.047 -5.594 -1.146 1 92.94 122 GLY B O 1
ATOM 2541 N N . ALA B 1 123 ? 6.98 -5.129 0.859 1 93.88 123 ALA B N 1
ATOM 2542 C CA . ALA B 1 123 ? 6.887 -6.512 1.325 1 93.88 123 ALA B CA 1
ATOM 2543 C C . ALA B 1 123 ? 5.434 -6.941 1.482 1 93.88 123 ALA B C 1
ATOM 2545 O O . ALA B 1 123 ? 5.066 -8.062 1.124 1 93.88 123 ALA B O 1
ATOM 2546 N N . ALA B 1 124 ? 4.613 -6.047 2.049 1 91.31 124 ALA B N 1
ATOM 2547 C CA . ALA B 1 124 ? 3.186 -6.328 2.16 1 91.31 124 ALA B CA 1
ATOM 2548 C C . ALA B 1 124 ? 2.566 -6.566 0.785 1 91.31 124 ALA B C 1
ATOM 2550 O O . ALA B 1 124 ? 1.77 -7.488 0.608 1 91.31 124 ALA B O 1
ATOM 2551 N N . GLY B 1 125 ? 2.945 -5.742 -0.169 1 92.75 125 GLY B N 1
ATOM 2552 C CA . GLY B 1 125 ? 2.492 -5.91 -1.541 1 92.75 125 GLY B CA 1
ATOM 2553 C C . GLY B 1 125 ? 2.961 -7.207 -2.17 1 92.75 125 GLY B C 1
ATOM 2554 O O . GLY B 1 125 ? 2.188 -7.895 -2.838 1 92.75 125 GLY B O 1
ATOM 2555 N N . ALA B 1 126 ? 4.219 -7.5 -1.923 1 95.31 126 ALA B N 1
ATOM 2556 C CA . ALA B 1 126 ? 4.785 -8.727 -2.48 1 95.31 126 ALA B CA 1
ATOM 2557 C C . ALA B 1 126 ? 4.062 -9.953 -1.938 1 95.31 126 ALA B C 1
ATOM 2559 O O . ALA B 1 126 ? 3.664 -10.836 -2.703 1 95.31 126 ALA B O 1
ATOM 2560 N N . LYS B 1 127 ? 3.885 -10.016 -0.652 1 94.06 127 LYS B N 1
ATOM 2561 C CA . LYS B 1 127 ? 3.162 -11.125 -0.041 1 94.06 127 LYS B CA 1
ATOM 2562 C C . LYS B 1 127 ? 1.764 -11.266 -0.634 1 94.06 127 LYS B C 1
ATOM 2564 O O . LYS B 1 127 ? 1.358 -12.359 -1.034 1 94.06 127 LYS B O 1
ATOM 2569 N N . THR B 1 128 ? 1.062 -10.133 -0.668 1 92.06 128 THR B N 1
ATOM 2570 C CA . THR B 1 128 ? -0.291 -10.133 -1.213 1 92.06 128 THR B CA 1
ATOM 2571 C C . THR B 1 128 ? -0.297 -10.648 -2.648 1 92.06 128 THR B C 1
ATOM 2573 O O . THR B 1 128 ? -1.129 -11.484 -3.006 1 92.06 128 THR B O 1
ATOM 2576 N N . ALA B 1 129 ? 0.615 -10.195 -3.436 1 93.94 129 ALA B N 1
ATOM 2577 C CA . ALA B 1 129 ? 0.699 -10.57 -4.844 1 93.94 129 ALA B CA 1
ATOM 2578 C C . ALA B 1 129 ? 1.057 -12.039 -5 1 93.94 129 ALA B C 1
ATOM 2580 O O . ALA B 1 129 ? 0.488 -12.742 -5.844 1 93.94 129 ALA B O 1
ATOM 2581 N N . LEU B 1 130 ? 1.949 -12.531 -4.203 1 95.81 130 LEU B N 1
ATOM 2582 C CA . LEU B 1 130 ? 2.377 -13.922 -4.27 1 95.81 130 LEU B CA 1
ATOM 2583 C C . LEU B 1 130 ? 1.226 -14.859 -3.932 1 95.81 130 LEU B C 1
ATOM 2585 O O . LEU B 1 130 ? 1.169 -15.984 -4.434 1 95.81 130 LEU B O 1
ATOM 2589 N N . LEU B 1 131 ? 0.314 -14.391 -3.154 1 93.12 131 LEU B N 1
ATOM 2590 C CA . LEU B 1 131 ? -0.816 -15.211 -2.73 1 93.12 131 LEU B CA 1
ATOM 2591 C C . LEU B 1 131 ? -2.018 -14.992 -3.645 1 93.12 131 LEU B C 1
ATOM 2593 O O . LEU B 1 131 ? -3.113 -15.477 -3.359 1 93.12 131 LEU B O 1
ATOM 2597 N N . GLY B 1 132 ? -1.835 -14.203 -4.688 1 91.31 132 GLY B N 1
ATOM 2598 C CA . GLY B 1 132 ? -2.848 -14.148 -5.727 1 91.31 132 GLY B CA 1
ATOM 2599 C C . GLY B 1 132 ? -3.596 -12.828 -5.762 1 91.31 132 GLY B C 1
ATOM 2600 O O . GLY B 1 132 ? -4.441 -12.609 -6.633 1 91.31 132 GLY B O 1
ATOM 2601 N N . GLY B 1 133 ? -3.307 -11.938 -4.789 1 90.5 133 GLY B N 1
ATOM 2602 C CA . GLY B 1 133 ? -3.879 -10.602 -4.828 1 90.5 133 GLY B CA 1
ATOM 2603 C C . GLY B 1 133 ? -3.152 -9.672 -5.777 1 90.5 133 GLY B C 1
ATOM 2604 O O . GLY B 1 133 ? -2.281 -10.102 -6.535 1 90.5 133 GLY B O 1
ATOM 2605 N N . ASN B 1 134 ? -3.627 -8.469 -5.816 1 88.12 134 ASN B N 1
ATOM 2606 C CA . ASN B 1 134 ? -3.008 -7.434 -6.641 1 88.12 134 ASN B CA 1
ATOM 2607 C C . ASN B 1 134 ? -2.879 -6.117 -5.879 1 88.12 134 ASN B C 1
ATOM 2609 O O . ASN B 1 134 ? -3.883 -5.508 -5.512 1 88.12 134 ASN B O 1
ATOM 2613 N N . PHE B 1 135 ? -1.626 -5.656 -5.707 1 81.81 135 PHE B N 1
ATOM 2614 C CA . PHE B 1 135 ? -1.349 -4.469 -4.91 1 81.81 135 PHE B CA 1
ATOM 2615 C C . PHE B 1 135 ? -1.251 -3.232 -5.797 1 81.81 135 PHE B C 1
ATOM 2617 O O . PHE B 1 135 ? -1.251 -2.105 -5.301 1 81.81 135 PHE B O 1
ATOM 2624 N N . ASN B 1 136 ? -1.272 -3.43 -7.098 1 77.38 136 ASN B N 1
ATOM 2625 C CA . ASN B 1 136 ? -1.185 -2.303 -8.016 1 77.38 136 ASN B CA 1
ATOM 2626 C C . ASN B 1 136 ? -2.447 -1.448 -7.98 1 77.38 136 ASN B C 1
ATOM 2628 O O . ASN B 1 136 ? -2.447 -0.311 -8.453 1 77.38 136 ASN B O 1
ATOM 2632 N N . VAL B 1 137 ? -3.43 -1.968 -7.34 1 80.19 137 VAL B N 1
ATOM 2633 C CA . VAL B 1 137 ? -4.695 -1.251 -7.215 1 80.19 137 VAL B CA 1
ATOM 2634 C C . VAL B 1 137 ? -4.484 0.027 -6.406 1 80.19 137 VAL B C 1
ATOM 2636 O O . VAL B 1 137 ? -5.203 1.012 -6.59 1 80.19 137 VAL B O 1
ATOM 2639 N N . LEU B 1 138 ? -3.467 0.047 -5.574 1 85.44 138 LEU B N 1
ATOM 2640 C CA . LEU B 1 138 ? -3.264 1.162 -4.656 1 85.44 138 LEU B CA 1
ATOM 2641 C C . LEU B 1 138 ? -2.875 2.426 -5.414 1 85.44 138 LEU B C 1
ATOM 2643 O O . LEU B 1 138 ? -3.213 3.535 -4.996 1 85.44 138 LEU B O 1
ATOM 2647 N N . ASP B 1 139 ? -2.195 2.281 -6.516 1 79.19 139 ASP B N 1
ATOM 2648 C CA . ASP B 1 139 ? -1.848 3.43 -7.344 1 79.19 139 ASP B CA 1
ATOM 2649 C C . ASP B 1 139 ? -3.102 4.145 -7.848 1 79.19 139 ASP B C 1
ATOM 2651 O O . ASP B 1 139 ? -3.203 5.367 -7.758 1 79.19 139 ASP B O 1
ATOM 2655 N N . GLU B 1 140 ? -4.012 3.396 -8.258 1 80.12 140 GLU B N 1
ATOM 2656 C CA . GLU B 1 140 ? -5.254 3.963 -8.773 1 80.12 140 GLU B CA 1
ATOM 2657 C C . GLU B 1 140 ? -6.129 4.496 -7.641 1 80.12 140 GLU B C 1
ATOM 2659 O O . GLU B 1 140 ? -6.73 5.562 -7.766 1 80.12 140 GLU B O 1
ATOM 2664 N N . LEU B 1 141 ? -6.145 3.75 -6.59 1 86.81 141 LEU B N 1
ATOM 2665 C CA . LEU B 1 141 ? -7 4.113 -5.465 1 86.81 141 LEU B CA 1
ATOM 2666 C C . LEU B 1 141 ? -6.594 5.465 -4.891 1 86.81 141 LEU B C 1
ATOM 2668 O O . LEU B 1 141 ? -7.449 6.297 -4.582 1 86.81 141 LEU B O 1
ATOM 2672 N N . THR B 1 142 ? -5.324 5.68 -4.84 1 84 142 THR B N 1
ATOM 2673 C CA . THR B 1 142 ? -4.848 6.84 -4.098 1 84 142 THR B CA 1
ATOM 2674 C C . THR B 1 142 ? -4.863 8.086 -4.977 1 84 142 THR B C 1
ATOM 2676 O O . THR B 1 142 ? -4.457 9.164 -4.543 1 84 142 THR B O 1
ATOM 2679 N N . GLU B 1 143 ? -5.344 7.938 -6.18 1 83.06 143 GLU B N 1
ATOM 2680 C CA . GLU B 1 143 ? -5.535 9.125 -7.012 1 83.06 143 GLU B CA 1
ATOM 2681 C C . GLU B 1 143 ? -6.645 10.016 -6.457 1 83.06 143 GLU B C 1
ATOM 2683 O O . GLU B 1 143 ? -6.504 11.234 -6.426 1 83.06 143 GLU B O 1
ATOM 2688 N N . GLY B 1 144 ? -7.703 9.375 -6.051 1 85.75 144 GLY B N 1
ATOM 2689 C CA . GLY B 1 144 ? -8.828 10.172 -5.59 1 85.75 144 GLY B CA 1
ATOM 2690 C C . GLY B 1 144 ? -9.383 9.711 -4.258 1 85.75 144 GLY B C 1
ATOM 2691 O O . GLY B 1 144 ? -10.305 10.328 -3.711 1 85.75 144 GLY B O 1
ATOM 2692 N N . LEU B 1 145 ? -8.844 8.664 -3.842 1 91.06 145 LEU B N 1
ATOM 2693 C CA . LEU B 1 145 ? -9.305 8.086 -2.584 1 91.06 145 LEU B CA 1
ATOM 2694 C C . LEU B 1 145 ? -8.18 8.047 -1.556 1 91.06 145 LEU B C 1
ATOM 2696 O O . LEU B 1 145 ? -7.008 8.141 -1.911 1 91.06 145 LEU B O 1
ATOM 2700 N N . SER B 1 146 ? -8.547 8.062 -0.337 1 90.25 146 SER B N 1
ATOM 2701 C CA . SER B 1 146 ? -7.609 7.922 0.77 1 90.25 146 SER B CA 1
ATOM 2702 C C . SER B 1 146 ? -7.938 6.703 1.621 1 90.25 146 SER B C 1
ATOM 2704 O O . SER B 1 146 ? -9.102 6.453 1.937 1 90.25 146 SER B O 1
ATOM 2706 N N . LEU B 1 147 ? -6.902 5.949 1.818 1 90.88 147 LEU B N 1
ATOM 2707 C CA . LEU B 1 147 ? -7.023 4.859 2.783 1 90.88 147 LEU B CA 1
ATOM 2708 C C . LEU B 1 147 ? -6.68 5.34 4.188 1 90.88 147 LEU B C 1
ATOM 2710 O O . LEU B 1 147 ? -5.734 6.109 4.375 1 90.88 147 LEU B O 1
ATOM 2714 N N . THR B 1 148 ? -7.484 4.961 5.141 1 91.69 148 THR B N 1
ATOM 2715 C CA . THR B 1 148 ? -7.215 5.375 6.516 1 91.69 148 THR B CA 1
ATOM 2716 C C . THR B 1 148 ? -7.801 4.371 7.508 1 91.69 148 THR B C 1
ATOM 2718 O O . THR B 1 148 ? -8.523 3.453 7.113 1 91.69 148 THR B O 1
ATOM 2721 N N . SER B 1 149 ? -7.332 4.457 8.664 1 93 149 SER B N 1
ATOM 2722 C CA . SER B 1 149 ? -7.918 3.725 9.781 1 93 149 SER B CA 1
ATOM 2723 C C . SER B 1 149 ? -8.117 4.629 10.992 1 93 149 SER B C 1
ATOM 2725 O O . SER B 1 149 ? -7.457 5.664 11.117 1 93 149 SER B O 1
ATOM 2727 N N . LEU B 1 150 ? -9.125 4.293 11.719 1 91.75 150 LEU B N 1
ATOM 2728 C CA . LEU B 1 150 ? -9.375 5.039 12.945 1 91.75 150 LEU B CA 1
ATOM 2729 C C . LEU B 1 150 ? -9.672 4.098 14.109 1 91.75 150 LEU B C 1
ATOM 2731 O O . LEU B 1 150 ? -10.219 3.01 13.906 1 91.75 150 LEU B O 1
ATOM 2735 N N . SER B 1 151 ? -9.25 4.504 15.258 1 92.5 151 SER B N 1
ATOM 2736 C CA . SER B 1 151 ? -9.664 3.85 16.5 1 92.5 151 SER B CA 1
ATOM 2737 C C . SER B 1 151 ? -10.883 4.531 17.109 1 92.5 151 SER B C 1
ATOM 2739 O O . SER B 1 151 ? -10.898 5.754 17.266 1 92.5 151 SER B O 1
ATOM 2741 N N . VAL B 1 152 ? -11.836 3.764 17.438 1 95.31 152 VAL B N 1
ATOM 2742 C CA . VAL B 1 152 ? -13.094 4.297 17.938 1 95.31 152 VAL B CA 1
ATOM 2743 C C . VAL B 1 152 ? -12.938 4.742 19.391 1 95.31 152 VAL B C 1
ATOM 2745 O O . VAL B 1 152 ? -12.734 3.916 20.281 1 95.31 152 VAL B O 1
ATOM 2748 N N . PRO B 1 153 ? -13.102 6.047 19.578 1 94.19 153 PRO B N 1
ATOM 2749 C CA . PRO B 1 153 ? -12.977 6.512 20.969 1 94.19 153 PRO B CA 1
ATOM 2750 C C . PRO B 1 153 ? -14.195 6.164 21.812 1 94.19 153 PRO B C 1
ATOM 2752 O O . PRO B 1 153 ? -15.219 5.719 21.281 1 94.19 153 PRO B O 1
ATOM 2755 N N . VAL B 1 154 ? -14.047 6.367 23.156 1 93.75 154 VAL B N 1
ATOM 2756 C CA . VAL B 1 154 ? -15.055 5.957 24.141 1 93.75 154 VAL B CA 1
ATOM 2757 C C . VAL B 1 154 ? -16.344 6.742 23.906 1 93.75 154 VAL B C 1
ATOM 2759 O O . VAL B 1 154 ? -17.438 6.223 24.141 1 93.75 154 VAL B O 1
ATOM 2762 N N . ASP B 1 155 ? -16.25 7.938 23.328 1 94 155 ASP B N 1
ATOM 2763 C CA . ASP B 1 155 ? -17.406 8.805 23.219 1 94 155 ASP B CA 1
ATOM 2764 C C . ASP B 1 155 ? -17.844 8.953 21.75 1 94 155 ASP B C 1
ATOM 2766 O O . ASP B 1 155 ? -18.562 9.891 21.406 1 94 155 ASP B O 1
ATOM 2770 N N . ALA B 1 156 ? -17.406 8.047 20.938 1 95.81 156 ALA B N 1
ATOM 2771 C CA . ALA B 1 156 ? -17.766 8.141 19.516 1 95.81 156 ALA B CA 1
ATOM 2772 C C . ALA B 1 156 ? -19.266 7.973 19.312 1 95.81 156 ALA B C 1
ATOM 2774 O O . ALA B 1 156 ? -19.891 7.141 19.969 1 95.81 156 ALA B O 1
ATOM 2775 N N . PRO B 1 157 ? -19.875 8.711 18.391 1 95.81 157 PRO B N 1
ATOM 2776 C CA . PRO B 1 157 ? -21.312 8.641 18.156 1 95.81 157 PRO B CA 1
ATOM 2777 C C . PRO B 1 157 ? -21.75 7.305 17.547 1 95.81 157 PRO B C 1
ATOM 2779 O O . PRO B 1 157 ? -22.922 6.945 17.625 1 95.81 157 PRO B O 1
ATOM 2782 N N . ILE B 1 158 ? -20.859 6.555 17.016 1 96.69 158 ILE B N 1
ATOM 2783 C CA . ILE B 1 158 ? -21.234 5.352 16.281 1 96.69 158 ILE B CA 1
ATOM 2784 C C . ILE B 1 158 ? -21.203 4.145 17.219 1 96.69 158 ILE B C 1
ATOM 2786 O O . ILE B 1 158 ? -21.562 3.033 16.812 1 96.69 158 ILE B O 1
ATOM 2790 N N . ILE B 1 159 ? -20.812 4.34 18.422 1 96.81 159 ILE B N 1
ATOM 2791 C CA . ILE B 1 159 ? -20.781 3.234 19.375 1 96.81 159 ILE B CA 1
ATOM 2792 C C . ILE B 1 159 ? -22.172 2.607 19.484 1 96.81 159 ILE B C 1
ATOM 2794 O O . ILE B 1 159 ? -23.172 3.316 19.562 1 96.81 159 ILE B O 1
ATOM 2798 N N . ASP B 1 160 ? -22.156 1.312 19.422 1 97.75 160 ASP B N 1
ATOM 2799 C CA . ASP B 1 160 ? -23.344 0.474 19.562 1 97.75 160 ASP B CA 1
ATOM 2800 C C . ASP B 1 160 ? -24.203 0.507 18.312 1 97.75 160 ASP B C 1
ATOM 2802 O O . ASP B 1 160 ? -25.281 -0.067 18.281 1 97.75 160 ASP B O 1
ATOM 2806 N N . GLN B 1 161 ? -23.734 1.157 17.297 1 97.56 161 GLN B N 1
ATOM 2807 C CA . GLN B 1 161 ? -24.328 1.007 15.969 1 97.56 161 GLN B CA 1
ATOM 2808 C C . GLN B 1 161 ? -23.75 -0.197 15.234 1 97.56 161 GLN B C 1
ATOM 2810 O O . GLN B 1 161 ? -22.641 -0.642 15.547 1 97.56 161 GLN B O 1
ATOM 2815 N N . THR B 1 162 ? -24.578 -0.689 14.359 1 97.44 162 THR B N 1
ATOM 2816 C CA . THR B 1 162 ? -24.047 -1.714 13.469 1 97.44 162 THR B CA 1
ATOM 2817 C C . THR B 1 162 ? -23.344 -1.078 12.273 1 97.44 162 THR B C 1
ATOM 2819 O O . THR B 1 162 ? -23.562 0.1 11.977 1 97.44 162 THR B O 1
ATOM 2822 N N . VAL B 1 163 ? -22.453 -1.861 11.578 1 94.81 163 VAL B N 1
ATOM 2823 C CA . VAL B 1 163 ? -21.734 -1.378 10.406 1 94.81 163 VAL B CA 1
ATOM 2824 C C . VAL B 1 163 ? -22.719 -0.849 9.367 1 94.81 163 VAL B C 1
ATOM 2826 O O . VAL B 1 163 ? -22.484 0.194 8.75 1 94.81 163 VAL B O 1
ATOM 2829 N N . ASN B 1 164 ? -23.828 -1.539 9.25 1 91.88 164 ASN B N 1
ATOM 2830 C CA . ASN B 1 164 ? -24.766 -1.161 8.211 1 91.88 164 ASN B CA 1
ATOM 2831 C C . ASN B 1 164 ? -25.562 0.091 8.594 1 91.88 164 ASN B C 1
ATOM 2833 O O . ASN B 1 164 ? -26.203 0.707 7.742 1 91.88 164 ASN B O 1
ATOM 2837 N N . GLU B 1 165 ? -25.5 0.486 9.836 1 94.81 165 GLU B N 1
ATOM 2838 C CA . GLU B 1 165 ? -26.203 1.677 10.297 1 94.81 165 GLU B CA 1
ATOM 2839 C C . GLU B 1 165 ? -25.359 2.932 10.102 1 94.81 165 GLU B C 1
ATOM 2841 O O . GLU B 1 165 ? -25.875 4.051 10.148 1 94.81 165 GLU B O 1
ATOM 2846 N N . ILE B 1 166 ? -24.125 2.693 9.922 1 93.81 166 ILE B N 1
ATOM 2847 C CA . ILE B 1 166 ? -23.234 3.834 9.719 1 93.81 166 ILE B CA 1
ATOM 2848 C C . ILE B 1 166 ? -23.328 4.301 8.266 1 93.81 166 ILE B C 1
ATOM 2850 O O . ILE B 1 166 ? -22.984 3.551 7.348 1 93.81 166 ILE B O 1
ATOM 2854 N N . GLU B 1 167 ? -23.781 5.496 8.102 1 87.69 167 GLU B N 1
ATOM 2855 C CA . GLU B 1 167 ? -23.984 6.055 6.766 1 87.69 167 GLU B CA 1
ATOM 2856 C C . GLU B 1 167 ? -22.891 7.062 6.418 1 87.69 167 GLU B C 1
ATOM 2858 O O . GLU B 1 167 ? -22.828 8.148 7.004 1 87.69 167 GLU B O 1
ATOM 2863 N N . LEU B 1 168 ? -22.094 6.672 5.48 1 91.38 168 LEU B N 1
ATOM 2864 C CA . LEU B 1 168 ? -21.047 7.594 5.039 1 91.38 168 LEU B CA 1
ATOM 2865 C C . LEU B 1 168 ? -21.312 8.055 3.609 1 91.38 168 LEU B C 1
ATOM 2867 O O . LEU B 1 168 ? -20.562 8.875 3.078 1 91.38 168 LEU B O 1
ATOM 2871 N N . GLY B 1 169 ? -22.453 7.527 3.02 1 84.81 169 GLY B N 1
ATOM 2872 C CA . GLY B 1 169 ? -22.766 7.902 1.651 1 84.81 169 GLY B CA 1
ATOM 2873 C C . GLY B 1 169 ? -21.672 7.574 0.666 1 84.81 169 GLY B C 1
ATOM 2874 O O . GLY B 1 169 ? -21.109 6.473 0.688 1 84.81 169 GLY B O 1
ATOM 2875 N N . ASP B 1 170 ? -21.453 8.477 -0.254 1 83.94 170 ASP B N 1
ATOM 2876 C CA . ASP B 1 170 ? -20.391 8.281 -1.236 1 83.94 170 ASP B CA 1
ATOM 2877 C C . ASP B 1 170 ? -19.094 8.93 -0.777 1 83.94 170 ASP B C 1
ATOM 2879 O O . ASP B 1 170 ? -18.156 9.062 -1.561 1 83.94 170 ASP B O 1
ATOM 2883 N N . HIS B 1 171 ? -19.062 9.234 0.555 1 91.69 171 HIS B N 1
ATOM 2884 C CA . HIS B 1 171 ? -17.891 9.922 1.082 1 91.69 171 HIS B CA 1
ATOM 2885 C C . HIS B 1 171 ? -16.891 8.93 1.677 1 91.69 171 HIS B C 1
ATOM 2887 O O . HIS B 1 171 ? -15.703 9.258 1.829 1 91.69 171 HIS B O 1
ATOM 2893 N N . GLY B 1 172 ? -17.438 7.781 2.018 1 94.56 172 GLY B N 1
ATOM 2894 C CA . GLY B 1 172 ? -16.578 6.801 2.65 1 94.56 172 GLY B CA 1
ATOM 2895 C C . GLY B 1 172 ? -17.219 5.43 2.775 1 94.56 172 GLY B C 1
ATOM 2896 O O . GLY B 1 172 ? -18.422 5.281 2.58 1 94.56 172 GLY B O 1
ATOM 2897 N N . ARG B 1 173 ? -16.344 4.465 3.027 1 93.94 173 ARG B N 1
ATOM 2898 C CA . ARG B 1 173 ? -16.781 3.086 3.213 1 93.94 173 ARG B CA 1
ATOM 2899 C C . ARG B 1 173 ? -15.891 2.355 4.211 1 93.94 173 ARG B C 1
ATOM 2901 O O . ARG B 1 173 ? -14.664 2.434 4.129 1 93.94 173 ARG B O 1
ATOM 2908 N N . ILE B 1 174 ? -16.594 1.747 5.18 1 94.56 174 ILE B N 1
ATOM 2909 C CA . ILE B 1 174 ? -15.875 0.842 6.078 1 94.56 174 ILE B CA 1
ATOM 2910 C C . ILE B 1 174 ? -15.688 -0.513 5.398 1 94.56 174 ILE B C 1
ATOM 2912 O O . ILE B 1 174 ? -16.656 -1.147 4.98 1 94.56 174 ILE B O 1
ATOM 2916 N N . TYR B 1 175 ? -14.414 -0.961 5.301 1 93.38 175 TYR B N 1
ATOM 2917 C CA . TYR B 1 175 ? -14.234 -2.221 4.59 1 93.38 175 TYR B CA 1
ATOM 2918 C C . TYR B 1 175 ? -13.555 -3.258 5.477 1 93.38 175 TYR B C 1
ATOM 2920 O O . TYR B 1 175 ? -13.523 -4.445 5.145 1 93.38 175 TYR B O 1
ATOM 2928 N N . ALA B 1 176 ? -13.047 -2.857 6.625 1 95.62 176 ALA B N 1
ATOM 2929 C CA . ALA B 1 176 ? -12.477 -3.791 7.594 1 95.62 176 ALA B CA 1
ATOM 2930 C C . ALA B 1 176 ? -12.695 -3.299 9.023 1 95.62 176 ALA B C 1
ATOM 2932 O O . ALA B 1 176 ? -12.906 -2.105 9.25 1 95.62 176 ALA B O 1
ATOM 2933 N N . HIS B 1 177 ? -12.711 -4.254 9.891 1 96 177 HIS B N 1
ATOM 2934 C CA . HIS B 1 177 ? -12.977 -4.016 11.305 1 96 177 HIS B CA 1
ATOM 2935 C C . HIS B 1 177 ? -12.172 -4.969 12.18 1 96 177 HIS B C 1
ATOM 2937 O O . HIS B 1 177 ? -12.008 -6.145 11.844 1 96 177 HIS B O 1
ATOM 2943 N N . GLY B 1 178 ? -11.641 -4.379 13.195 1 95.06 178 GLY B N 1
ATOM 2944 C CA . GLY B 1 178 ? -10.984 -5.219 14.188 1 95.06 178 GLY B CA 1
ATOM 2945 C C . GLY B 1 178 ? -11.219 -4.758 15.609 1 95.06 178 GLY B C 1
ATOM 2946 O O . GLY B 1 178 ? -11.266 -3.555 15.883 1 95.06 178 GLY B O 1
ATOM 2947 N N . ARG B 1 179 ? -11.383 -5.781 16.453 1 94.25 179 ARG B N 1
ATOM 2948 C CA . ARG B 1 179 ? -11.359 -5.48 17.891 1 94.25 179 ARG B CA 1
ATOM 2949 C C . ARG B 1 179 ? -9.953 -5.113 18.344 1 94.25 179 ARG B C 1
ATOM 2951 O O . ARG B 1 179 ? -8.977 -5.363 17.641 1 94.25 179 ARG B O 1
ATOM 2958 N N . ALA B 1 180 ? -9.914 -4.469 19.578 1 83.12 180 ALA B N 1
ATOM 2959 C CA . ALA B 1 180 ? -8.609 -4.078 20.109 1 83.12 180 ALA B CA 1
ATOM 2960 C C . ALA B 1 180 ? -7.637 -5.258 20.094 1 83.12 180 ALA B C 1
ATOM 2962 O O . ALA B 1 180 ? -7.992 -6.367 20.5 1 83.12 180 ALA B O 1
ATOM 2963 N N . ASN B 1 181 ? -6.48 -5.145 19.469 1 80.62 181 ASN B N 1
ATOM 2964 C CA . ASN B 1 181 ? -5.367 -6.086 19.422 1 80.62 181 ASN B CA 1
ATOM 2965 C C . ASN B 1 181 ? -5.727 -7.34 18.625 1 80.62 181 ASN B C 1
ATOM 2967 O O . ASN B 1 181 ? -5.176 -8.414 18.875 1 80.62 181 ASN B O 1
ATOM 2971 N N . GLU B 1 182 ? -6.809 -7.348 17.875 1 88.88 182 GLU B N 1
ATOM 2972 C CA . GLU B 1 182 ? -7.172 -8.445 16.984 1 88.88 182 GLU B CA 1
ATOM 2973 C C . GLU B 1 182 ? -6.969 -8.062 15.516 1 88.88 182 GLU B C 1
ATOM 2975 O O . GLU B 1 182 ? -7.012 -6.883 15.164 1 88.88 182 GLU B O 1
ATOM 2980 N N . PRO B 1 183 ? -6.699 -9.102 14.758 1 88.81 183 PRO B N 1
ATOM 2981 C CA . PRO B 1 183 ? -6.574 -8.812 13.32 1 88.81 183 PRO B CA 1
ATOM 2982 C C . PRO B 1 183 ? -7.852 -8.219 12.727 1 88.81 183 PRO B C 1
ATOM 2984 O O . PRO B 1 183 ? -8.953 -8.492 13.227 1 88.81 183 PRO B O 1
ATOM 2987 N N . MET B 1 184 ? -7.633 -7.449 11.727 1 92.56 184 MET B N 1
ATOM 2988 C CA . MET B 1 184 ? -8.789 -6.887 11.023 1 92.56 184 MET B CA 1
ATOM 2989 C C . MET B 1 184 ? -9.438 -7.934 10.125 1 92.56 184 MET B C 1
ATOM 2991 O O . MET B 1 184 ? -8.742 -8.727 9.492 1 92.56 184 MET B O 1
ATOM 2995 N N . THR B 1 185 ? -10.766 -7.902 10.102 1 94.12 185 THR B N 1
ATOM 2996 C CA . THR B 1 185 ? -11.562 -8.766 9.242 1 94.12 185 THR B CA 1
ATOM 2997 C C . THR B 1 185 ? -12.648 -7.973 8.531 1 94.12 185 THR B C 1
ATOM 2999 O O . THR B 1 185 ? -12.859 -6.797 8.828 1 94.12 185 THR B O 1
ATOM 3002 N N . ILE B 1 186 ? -13.188 -8.625 7.527 1 94.94 186 ILE B N 1
ATOM 3003 C CA . ILE B 1 186 ? -14.352 -8.023 6.879 1 94.94 186 ILE B CA 1
ATOM 3004 C C . ILE B 1 186 ? -15.57 -8.141 7.797 1 94.94 186 ILE B C 1
ATOM 3006 O O . ILE B 1 186 ? -16.031 -9.25 8.094 1 94.94 186 ILE B O 1
ATOM 3010 N N . PRO B 1 187 ? -16.078 -6.973 8.203 1 94.69 187 PRO B N 1
ATOM 3011 C CA . PRO B 1 187 ? -17.188 -7.051 9.156 1 94.69 187 PRO B CA 1
ATOM 3012 C C . PRO B 1 187 ? -18.516 -7.426 8.492 1 94.69 187 PRO B C 1
ATOM 3014 O O . PRO B 1 187 ? -18.766 -7.027 7.352 1 94.69 187 PRO B O 1
ATOM 3017 N N . LEU B 1 188 ? -19.297 -8.156 9.297 1 93.19 188 LEU B N 1
ATOM 3018 C CA . LEU B 1 188 ? -20.672 -8.375 8.883 1 93.19 188 LEU B CA 1
ATOM 3019 C C . LEU B 1 188 ? -21.5 -7.102 9.047 1 93.19 188 LEU B C 1
ATOM 3021 O O . LEU B 1 188 ? -21.188 -6.258 9.891 1 93.19 188 LEU B O 1
ATOM 3025 N N . PRO B 1 189 ? -22.547 -7.031 8.25 1 91.44 189 PRO B N 1
ATOM 3026 C CA . PRO B 1 189 ? -23.406 -5.852 8.375 1 91.44 189 PRO B CA 1
ATOM 3027 C C . PRO B 1 189 ? -23.906 -5.641 9.797 1 91.44 189 PRO B C 1
ATOM 3029 O O . PRO B 1 189 ? -24.031 -4.5 10.25 1 91.44 189 PRO B O 1
ATOM 3032 N N . ALA B 1 190 ? -24.062 -6.68 10.57 1 95.31 190 ALA B N 1
ATOM 3033 C CA . ALA B 1 190 ? -24.672 -6.609 11.898 1 95.31 190 ALA B CA 1
ATOM 3034 C C . ALA B 1 190 ? -23.594 -6.453 12.977 1 95.31 190 ALA B C 1
ATOM 3036 O O . ALA B 1 190 ? -23.922 -6.344 14.164 1 95.31 190 ALA B O 1
ATOM 3037 N N . THR B 1 191 ? -22.359 -6.363 12.578 1 96 191 THR B N 1
ATOM 3038 C CA . THR B 1 191 ? -21.297 -6.156 13.555 1 96 191 THR B CA 1
ATOM 3039 C C . THR B 1 191 ? -21.516 -4.859 14.328 1 96 191 THR B C 1
ATOM 3041 O O . THR B 1 191 ? -21.703 -3.799 13.734 1 96 191 THR B O 1
ATOM 3044 N N . ILE B 1 192 ? -21.5 -4.969 15.672 1 97.88 192 ILE B N 1
ATOM 3045 C CA . ILE B 1 192 ? -21.719 -3.812 16.531 1 97.88 192 ILE B CA 1
ATOM 3046 C C . ILE B 1 192 ? -20.375 -3.152 16.844 1 97.88 192 ILE B C 1
ATOM 3048 O O . ILE B 1 192 ? -19.406 -3.83 17.234 1 97.88 192 ILE B O 1
ATOM 3052 N N . ILE B 1 193 ? -20.312 -1.857 16.672 1 97.56 193 ILE B N 1
ATOM 3053 C CA . ILE B 1 193 ? -19.094 -1.097 16.922 1 97.56 193 ILE B CA 1
ATOM 3054 C C . ILE B 1 193 ? -18.969 -0.81 18.422 1 97.56 193 ILE B C 1
ATOM 3056 O O . ILE B 1 193 ? -19.922 -0.398 19.062 1 97.56 193 ILE B O 1
ATOM 3060 N N . LYS B 1 194 ? -17.781 -1.066 18.875 1 97.25 194 LYS B N 1
ATOM 3061 C CA . LYS B 1 194 ? -17.484 -0.809 20.281 1 97.25 194 LYS B CA 1
ATOM 3062 C C . LYS B 1 194 ? -16.281 0.136 20.422 1 97.25 194 LYS B C 1
ATOM 3064 O O . LYS B 1 194 ? -15.531 0.335 19.469 1 97.25 194 LYS B O 1
ATOM 3069 N N . SER B 1 195 ? -16.203 0.675 21.656 1 95.62 195 SER B N 1
ATOM 3070 C CA . SER B 1 195 ? -15.016 1.469 21.953 1 95.62 195 SER B CA 1
ATOM 3071 C C . SER B 1 195 ? -13.742 0.639 21.828 1 95.62 195 SER B C 1
ATOM 3073 O O . SER B 1 195 ? -13.711 -0.521 22.234 1 95.62 195 SER B O 1
ATOM 3075 N N . GLY B 1 196 ? -12.742 1.282 21.141 1 94.69 196 GLY B N 1
ATOM 3076 C CA . GLY B 1 196 ? -11.469 0.593 20.984 1 94.69 196 GLY B CA 1
ATOM 3077 C C . GLY B 1 196 ? -11.359 -0.174 19.688 1 94.69 196 GLY B C 1
ATOM 3078 O O . GLY B 1 196 ? -10.266 -0.593 19.297 1 94.69 196 GLY B O 1
ATOM 3079 N N . ASP B 1 197 ? -12.547 -0.293 19.047 1 96.12 197 ASP B N 1
ATOM 3080 C CA . ASP B 1 197 ? -12.508 -0.938 17.734 1 96.12 197 ASP B CA 1
ATOM 3081 C C . ASP B 1 197 ? -11.68 -0.121 16.75 1 96.12 197 ASP B C 1
ATOM 3083 O O . ASP B 1 197 ? -11.531 1.091 16.906 1 96.12 197 ASP B O 1
ATOM 3087 N N . ARG B 1 198 ? -11.102 -0.817 15.867 1 95.69 198 ARG B N 1
ATOM 3088 C CA . ARG B 1 198 ? -10.438 -0.179 14.734 1 95.69 198 ARG B CA 1
ATOM 3089 C C . ARG B 1 198 ? -11.227 -0.385 13.445 1 95.69 198 ARG B C 1
ATOM 3091 O O . ARG B 1 198 ? -11.75 -1.472 13.203 1 95.69 198 ARG B O 1
ATOM 3098 N N . LEU B 1 199 ? -11.352 0.707 12.703 1 95.75 199 LEU B N 1
ATOM 3099 C CA . LEU B 1 199 ? -12.062 0.675 11.438 1 95.75 199 LEU B CA 1
ATOM 3100 C C . LEU B 1 199 ? -11.156 1.087 10.281 1 95.75 199 LEU B C 1
ATOM 3102 O O . LEU B 1 199 ? -10.461 2.105 10.367 1 95.75 199 LEU B O 1
ATOM 3106 N N . ALA B 1 200 ? -11.047 0.24 9.281 1 95.75 200 ALA B N 1
ATOM 3107 C CA . ALA B 1 200 ? -10.398 0.631 8.031 1 95.75 200 ALA B CA 1
ATOM 3108 C C . ALA B 1 200 ? -11.406 1.194 7.039 1 95.75 200 ALA B C 1
ATOM 3110 O O . ALA B 1 200 ? -12.469 0.606 6.828 1 95.75 200 ALA B O 1
ATOM 3111 N N . LEU B 1 201 ? -11.016 2.357 6.504 1 94.75 201 LEU B N 1
ATOM 3112 C CA . LEU B 1 201 ? -11.922 3.115 5.652 1 94.75 201 LEU B CA 1
ATOM 3113 C C . LEU B 1 201 ? -11.25 3.504 4.344 1 94.75 201 LEU B C 1
ATOM 3115 O O . LEU B 1 201 ? -10.031 3.695 4.301 1 94.75 201 LEU B O 1
ATOM 3119 N N . VAL B 1 202 ? -12.016 3.504 3.332 1 94.5 202 VAL B N 1
ATOM 3120 C CA . VAL B 1 202 ? -11.672 4.27 2.139 1 94.5 202 VAL B CA 1
ATOM 3121 C C . VAL B 1 202 ? -12.531 5.527 2.066 1 94.5 202 VAL B C 1
ATOM 3123 O O . VAL B 1 202 ? -13.734 5.484 2.35 1 94.5 202 VAL B O 1
ATOM 3126 N N . VAL B 1 203 ? -11.891 6.668 1.862 1 94.94 203 VAL B N 1
ATOM 3127 C CA . VAL B 1 203 ? -12.586 7.949 1.893 1 94.94 203 VAL B CA 1
ATOM 3128 C C . VAL B 1 203 ? -12.227 8.766 0.65 1 94.94 203 VAL B C 1
ATOM 3130 O O . VAL B 1 203 ? -11.078 8.742 0.197 1 94.94 203 VAL B O 1
ATOM 3133 N N . GLU B 1 204 ? -13.281 9.398 0.147 1 92.38 204 GLU B N 1
ATOM 3134 C CA . GLU B 1 204 ? -12.93 10.398 -0.856 1 92.38 204 GLU B CA 1
ATOM 3135 C C . GLU B 1 204 ? -11.969 11.438 -0.286 1 92.38 204 GLU B C 1
ATOM 3137 O O . GLU B 1 204 ? -12.188 11.961 0.809 1 92.38 204 GLU B O 1
ATOM 3142 N N . GLN B 1 205 ? -10.852 11.648 -1.003 1 84 205 GLN B N 1
ATOM 3143 C CA . GLN B 1 205 ? -9.695 12.391 -0.512 1 84 205 GLN B CA 1
ATOM 3144 C C . GLN B 1 205 ? -10.117 13.703 0.133 1 84 205 GLN B C 1
ATOM 3146 O O . GLN B 1 205 ? -9.594 14.086 1.183 1 84 205 GLN B O 1
ATOM 3151 N N . ASN B 1 206 ? -11.125 14.461 -0.308 1 84.5 206 ASN B N 1
ATOM 3152 C CA . ASN B 1 206 ? -11.508 15.766 0.219 1 84.5 206 ASN B CA 1
ATOM 3153 C C . ASN B 1 206 ? -12.555 15.641 1.322 1 84.5 206 ASN B C 1
ATOM 3155 O O . ASN B 1 206 ? -13.039 16.641 1.846 1 84.5 206 ASN B O 1
ATOM 3159 N N . ASN B 1 207 ? -12.82 14.383 1.743 1 91.75 207 ASN B N 1
ATOM 3160 C CA . ASN B 1 207 ? -13.883 14.18 2.725 1 91.75 207 ASN B CA 1
ATOM 3161 C C . ASN B 1 207 ? -13.344 13.547 4.008 1 91.75 207 ASN B C 1
ATOM 3163 O O . ASN B 1 207 ? -14.125 13.141 4.875 1 91.75 207 ASN B O 1
ATOM 3167 N N . LEU B 1 208 ? -12.102 13.5 4.141 1 90.06 208 LEU B N 1
ATOM 3168 C CA . LEU B 1 208 ? -11.508 12.781 5.262 1 90.06 208 LEU B CA 1
ATOM 3169 C C . LEU B 1 208 ? -11.93 13.398 6.59 1 90.06 208 LEU B C 1
ATOM 3171 O O . LEU B 1 208 ? -12.352 12.68 7.504 1 90.06 208 LEU B O 1
ATOM 3175 N N . THR B 1 209 ? -11.859 14.695 6.684 1 89.06 209 THR B N 1
ATOM 3176 C CA . THR B 1 209 ? -12.227 15.383 7.914 1 89.06 209 THR B CA 1
ATOM 3177 C C . THR B 1 209 ? -13.695 15.156 8.258 1 89.06 209 THR B C 1
ATOM 3179 O O . THR B 1 209 ? -14.031 14.867 9.406 1 89.06 209 THR B O 1
ATOM 3182 N N . GLU B 1 210 ? -14.516 15.203 7.285 1 91.19 210 GLU B N 1
ATOM 3183 C CA . GLU B 1 210 ? -15.945 15.023 7.484 1 91.19 210 GLU B CA 1
ATOM 3184 C C . GLU B 1 210 ? -16.266 13.602 7.945 1 91.19 210 GLU B C 1
ATOM 3186 O O . GLU B 1 210 ? -17.078 13.398 8.844 1 91.19 210 GLU B O 1
ATOM 3191 N N . VAL B 1 211 ? -15.648 12.672 7.336 1 93.81 211 VAL B N 1
ATOM 3192 C CA . VAL B 1 211 ? -15.883 11.266 7.672 1 93.81 211 VAL B CA 1
ATOM 3193 C C . VAL B 1 211 ? -15.406 10.992 9.094 1 93.81 211 VAL B C 1
ATOM 3195 O O . VAL B 1 211 ? -16.094 10.312 9.867 1 93.81 211 VAL B O 1
ATOM 3198 N N . ARG B 1 212 ? -14.312 11.562 9.422 1 91.94 212 ARG B N 1
ATOM 3199 C CA . ARG B 1 212 ? -13.781 11.391 10.766 1 91.94 212 ARG B CA 1
ATOM 3200 C C . ARG B 1 212 ? -14.727 11.984 11.812 1 91.94 212 ARG B C 1
ATOM 3202 O O . ARG B 1 212 ? -14.969 11.375 12.852 1 91.94 212 ARG B O 1
ATOM 3209 N N . GLN B 1 213 ? -15.227 13.086 11.477 1 91.12 213 GLN B N 1
ATOM 3210 C CA . GLN B 1 213 ? -16.156 13.742 12.391 1 91.12 213 GLN B CA 1
ATOM 3211 C C . GLN B 1 213 ? -17.438 12.914 12.562 1 91.12 213 GLN B C 1
ATOM 3213 O O . GLN B 1 213 ? -17.953 12.797 13.672 1 91.12 213 GLN B O 1
ATOM 3218 N N . THR B 1 214 ? -17.875 12.352 11.484 1 91.12 214 THR B N 1
ATOM 3219 C CA . THR B 1 214 ? -19.078 11.516 11.523 1 91.12 214 THR B CA 1
ATOM 3220 C C . THR B 1 214 ? -18.844 10.289 12.398 1 91.12 214 THR B C 1
ATOM 3222 O O . THR B 1 214 ? -19.719 9.898 13.18 1 91.12 214 THR B O 1
ATOM 3225 N N . LEU B 1 215 ? -17.672 9.766 12.375 1 93.69 215 LEU B N 1
ATOM 3226 C CA . LEU B 1 215 ? -17.406 8.5 13.055 1 93.69 215 LEU B CA 1
ATOM 3227 C C . LEU B 1 215 ? -16.969 8.742 14.5 1 93.69 215 LEU B C 1
ATOM 3229 O O . LEU B 1 215 ? -17.328 7.984 15.398 1 93.69 215 LEU B O 1
ATOM 3233 N N . MET B 1 216 ? -16.25 9.789 14.68 1 91.56 216 MET B N 1
ATOM 3234 C CA . MET B 1 216 ? -15.578 9.969 15.969 1 91.56 216 MET B CA 1
ATOM 3235 C C . MET B 1 216 ? -16.234 11.086 16.766 1 91.56 216 MET B C 1
ATOM 3237 O O . MET B 1 216 ? -16.031 11.195 17.984 1 91.56 216 MET B O 1
ATOM 3241 N N . GLY B 1 217 ? -17.031 11.75 16.188 1 85 217 GLY B N 1
ATOM 3242 C CA . GLY B 1 217 ? -17.562 12.938 16.844 1 85 217 GLY B CA 1
ATOM 3243 C C . GLY B 1 217 ? -16.625 14.133 16.734 1 85 217 GLY B C 1
ATOM 3244 O O . GLY B 1 217 ? -15.609 14.078 16.031 1 85 217 GLY B O 1
ATOM 3245 N N . ASP B 1 218 ? -17.109 15.328 17.234 1 71.12 218 ASP B N 1
ATOM 3246 C CA . ASP B 1 218 ? -16.422 16.609 17.156 1 71.12 218 ASP B CA 1
ATOM 3247 C C . ASP B 1 218 ? -15.203 16.625 18.094 1 71.12 218 ASP B C 1
ATOM 3249 O O . ASP B 1 218 ? -15.344 16.469 19.297 1 71.12 218 ASP B O 1
ATOM 3253 N N . ASN B 1 219 ? -14.289 15.648 17.984 1 52.84 219 ASN B N 1
ATOM 3254 C CA . ASN B 1 219 ? -13.266 15.953 18.969 1 52.84 219 ASN B CA 1
ATOM 3255 C C . ASN B 1 219 ? -12.453 17.188 18.578 1 52.84 219 ASN B C 1
ATOM 3257 O O . ASN B 1 219 ? -12.203 17.422 17.391 1 52.84 219 ASN B O 1
#

Secondary structure (DSSP, 8-state):
-EEEEE--SHHHHHHHHHHHHTT-EEEEEE--HHHHHHHHHTT-EEEES-TT-HHHHHHTTTTT-SEEEE-SS-HHHHHHHHHHHHHTT-EEEEE--TTS-HHHHHHHHHHSSEEE-HHHHHHHHHHHHHTT--TTHHHHHHHHEEEEEEE--TT-TTTT-BGGG---TTSEEEEEEE-TTS--BPPPTTPBP-TT-EEEEEEEGGGHHHHHHHHH---/-EEEEE--SHHHHHHHHHHHHTT-EEEEEE--HHHHHHHHHTT-EEEES-TT-HHHHHHTTTTT-SEEEE-SS-HHHHHHHHHHHHHTT-EEEEE--TTS-HHHHHHHHHHSSEEE-HHHHHHHHHHHHHTT--STHHHHHHHHEEEEEEE--TT-TTTT-BGGG---TTSEEEEEEE-TTS--BPPPTTPBP-TT-EEEEEEEGGGHHHHHHHHH---

Nearest PDB structures (foldseek):
  6s5d-assembly1_B-2  TM=5.381E-01  e=1.213E-12  Bacillus subtilis subsp. subtilis str. 168
  6s5e-assembly1_E-4  TM=5.377E-01  e=1.292E-12  Bacillus subtilis subsp. subtilis str. 168
  6s2j-assembly1_A  TM=5.272E-01  e=5.002E-13  Bacillus subtilis subsp. subtilis str. 168
  4j7c-assembly1_B  TM=5.446E-01  e=3.556E-12  Bacillus subtilis subsp. subtilis str. 168
  4j91-assembly1_B-2  TM=5.275E-01  e=1.623E-11  Bacillus subtilis subsp. subtilis str. 168

InterPro domains:
  IPR003148 Regulator of K+ conductance, N-terminal lobe [PF02254] (3-118)
  IPR003148 Regulator of K+ conductance, N-terminal lobe [PS51201] (1-116)
  IPR006036 Potassium uptake protein TrkA [PR00335] (2-16)
  IPR006036 Potassium uptake protein TrkA [PR00335] (19-33)
  IPR006036 Potassium uptake protein TrkA [PR00335] (48-58)
  IPR006036 Potassium uptake protein TrkA [PR00335] (72-86)
  IPR006037 Regulator of K+ conductance, C-terminal [PF02080] (148-214)
  IPR006037 Regulator of K+ conductance, C-terminal [PS51202] (135-217)
  IPR036291 NAD(P)-binding domain superfamily [SSF51735] (1-135)
  IPR036721 Regulator of K+ conductance, C-terminal domain superfamily [G3DSA:3.30.70.1450] (138-218)
  IPR036721 Regulator of K+ conductance, C-terminal domain superfamily [SSF116726] (135-213)
  IPR050721 Trk/Ktr/HKT Potassium Transport [PTHR43833] (1-215)

Solvent-accessible surface area (backbone atoms only — not comparable to full-atom values): 21713 Å² total; per-residue (Å²): 114,33,34,33,35,25,21,55,47,73,34,23,42,49,25,49,49,52,43,40,76,72,71,38,46,52,28,37,26,28,69,48,70,68,42,45,51,53,42,42,75,71,67,40,50,69,41,80,31,56,49,52,36,66,69,46,38,51,74,50,41,42,76,71,18,56,19,30,33,11,32,38,95,43,50,66,43,12,49,42,29,26,54,53,30,42,76,46,67,19,47,21,28,28,30,48,57,80,82,55,53,68,70,60,46,53,52,49,52,70,74,36,76,40,63,31,37,23,40,56,50,25,14,51,33,44,46,34,32,56,70,71,33,32,54,63,47,52,65,53,39,54,71,48,29,22,50,27,57,47,68,36,46,87,76,18,70,45,55,72,32,30,55,68,68,59,79,49,71,64,39,35,43,80,61,32,33,18,53,71,97,45,75,42,39,51,60,51,58,75,40,63,39,48,63,49,23,34,40,33,33,43,23,34,52,94,31,47,69,59,53,46,34,64,48,45,30,91,117,113,33,33,34,36,25,21,54,46,73,34,23,42,49,25,50,50,53,42,41,76,71,70,38,45,53,27,37,26,31,70,49,70,68,43,46,51,53,43,42,74,71,68,42,51,70,40,81,30,54,49,53,36,67,69,45,38,53,74,53,40,42,77,70,19,56,19,28,34,12,32,39,96,41,50,69,42,11,49,42,29,27,53,53,30,42,75,46,66,18,46,21,28,29,31,48,56,80,84,55,52,69,69,60,46,54,51,50,52,70,76,36,77,41,63,30,37,22,40,56,50,26,13,54,32,44,46,34,33,57,71,70,33,32,54,63,47,53,66,52,40,54,71,49,28,23,50,27,57,48,69,34,47,88,76,19,72,44,54,73,31,30,54,69,68,59,82,50,69,64,38,36,43,80,61,30,34,18,52,70,97,44,75,42,38,52,62,50,57,76,42,64,39,46,65,49,21,34,38,33,33,44,21,34,53,93,30,48,69,59,51,47,35,64,49,44,30,89,118

Sequence (438 aa):
MSFVVVGYGRVGARTAQILETDGYNVVVVDNDPDKITHADNAGFDVIEGDGSNASVLKQAGIDEAVALGGLTDDPTVNFAACLTGKQHGCRVVMRISEDINSNVYEQYESDVDDVIDPERLGAAGAKTALLGGNFNVLDELTEGLSLTSLSVPVDAPIIDQTVNEIELGDHGRIYAHGRANEPMTIPLPATIIKSGDRLALVVEQNNLTEVRQTLMGDNMSFVVVGYGRVGARTAQILETDGYNVVVVDNDPDKITHADNAGFDVIEGDGSNASVLKQAGIDEAVALGGLTDDPTVNFAACLTGKQHGCRVVMRISEDINSNVYEQYESDVDDVIDPERLGAAGAKTALLGGNFNVLDELTEGLSLTSLSVPVDAPIIDQTVNEIELGDHGRIYAHGRANEPMTIPLPATIIKSGDRLALVVEQNNLTEVRQTLMGDN

Radius of gyration: 21.77 Å; Cα contacts (8 Å, |Δi|>4): 1038; chains: 2; bounding box: 55×57×46 Å

Foldseek 3Di:
DEEEEEDQPPVSVVVCVLCVVVPYAYEYEDQDPVSQVVCVVVPHHYQHDQLLDLVSVVVSVLLPHQAYEAEHADQVSRQSNQLSSVVSNHQYEYEYEPPDDPVVVVVSCVRHVYYDYPVVVVVVQVVCVVVPHHPCVVVVLVSFKDKDKDAAAQPWPQAQPFLLRQDPDLFKHFQWKDAAPGDIDGDDRRDGDHHGMMTIMMGGPVCVVVSCCSGHNPD/DEEEEEDQPPVSVVVCVLCVVVPYAYEYEDQDPVSQVVCVVVPHHYQHDQLLDLVSVVVSVLLPHQAYEAEHADQVSLQSNQLSSVVSNHQYEYEDEPPDDPVVVVVSCVRHPYYDYPVVVVVVQVVCVVVPHHPVVVVVLVSFKDKDKDAAAQPWPQAQPFLLPQDPDLFKHFQWKDAAPGDIDGDDRRDGDHHGMMTIMMGGPVCVVVSCCSGHNDD

Organism: Haloquadratum walsbyi (strain DSM 16790 / HBSQ001) (NCBI:txid362976)

pLDDT: mean 93.39, std 6.25, range [52.84, 98.94]